Protein AF-A0A9P0MV26-F1 (afdb_monomer)

Solvent-accessible surface area (backbone atoms only — not comparable to full-atom values): 30575 Å² total; per-residue (Å²): 111,73,67,59,50,58,50,50,59,49,51,56,53,51,54,55,60,50,55,59,53,52,58,58,56,57,62,66,64,60,75,74,67,76,84,78,83,87,88,87,85,82,90,82,91,81,88,87,86,89,85,83,90,83,90,85,88,88,87,89,83,90,89,87,88,88,86,88,88,89,88,90,87,86,85,89,88,85,86,88,81,88,79,85,82,80,84,79,90,84,85,88,78,90,81,90,86,85,84,86,86,79,96,83,82,76,96,70,89,74,80,79,80,76,69,85,84,78,68,64,82,88,64,77,81,38,92,89,43,80,65,40,59,52,50,50,50,53,48,51,53,50,50,51,52,50,50,51,51,49,49,52,52,48,50,49,52,46,53,52,49,50,54,51,47,51,52,49,45,60,62,32,72,78,55,78,77,94,63,90,77,57,70,68,60,55,52,50,52,52,51,52,49,48,52,51,50,51,51,49,51,53,50,51,51,53,52,52,52,50,52,50,48,54,53,49,49,56,49,51,51,53,52,49,51,52,52,50,44,66,63,68,36,101,87,60,61,74,77,59,54,76,40,94,82,59,67,53,61,69,54,46,50,49,49,50,54,46,50,51,50,51,53,54,45,50,65,61,60,69,46,70,78,62,55,58,57,51,52,55,52,51,54,54,51,51,54,50,50,52,54,49,51,52,53,51,52,53,49,50,51,52,51,52,51,50,53,51,52,51,52,51,51,54,49,52,54,51,50,52,50,51,53,52,53,52,49,51,52,51,54,51,50,54,53,49,54,55,52,50,53,50,51,53,52,50,51,52,49,51,51,53,52,50,52,52,50,52,52,52,52,50,55,49,51,53,50,51,53,49,52,52,50,53,49,50,52,50,51,52,52,52,52,51,51,52,52,52,52,50,52,53,49,55,51,52,52,52,53,49,55,52,48,52,53,49,50,51,55,48,52,54,51,51,52,51,51,52,58,52,52,65,74,76,58,96,81,77,91,77,91,77,92,77,83,83,80,91,81,91,78,90,78,97,69,76,91,67,72,87,71,59,72,66,48,54,55,53,51,53,49,51,50,50,52,51,50,51,52,51,52,51,49,51,52,53,51,53,53,51,52,54,49,52,50,54,51,51,52,52,52,55,63,72,74,109

Foldseek 3Di:
DVVVVVVVVVVVVVVVVVVVVVVVVVVVVVVVPPPPDDDDDDDDDDDDDDDDDDDDDDDDDDDDDDDDDDDDDDDDDDDDDDDDDDDDDDDDDDDDDDDDDDDDDDDDPDPPPPDPPPDDPVLPPCPPDPVSVVVVVVVVVVVVVVVVVVVVVVVVVVVVVVVVVVVVVVVCVVPDDDDDDPVVVVVVVVVVVVVVVVVVVVVVVVVVVVVVVVVVVVVVVVVVLVVVDVQQDDPDDPVVCPPPPDQTPVRVVVVVVVVVVVVVVVVVVVPPPVVVVVVVVVVVVVVVVVVVVVVVVVVVVVVVVVVVVVVVVVVVVVVVVVVVVVVVVVVVVVVVVVVVVVVVVVVVVVVVVVVVVVVVVVVVVVVVVVVVVVVVVVVVVVVVVVVVVVVVVVVVVVVVVVVVVVVVVVVVVVVVVVVVVVVVDPDDDDDDDDDDDDDDDDDPDDPDPPVPPVVVVVVVVVVVVVVVVVVVVVVVVVVVVVVVVVVVVVVVVVVD

Secondary structure (DSSP, 8-state):
-HHHHHHHHHHHHHHHHHHHHHHHHHHHHHTTSSSS-------------------------------------------------------------------------------TT---GGGTT-TT-HHHHHHHHHHHHHHHHHHHHHHHHHHHHHHHHHHHHHHHHHHHTTS-------HHHHHHHHHHHHHHHHHHHHHHHHHHHHHHHHHHHHHHHHHHHHHHHHHH-TT--HHHHSSTT---HHHHHHHHHHHHHHHHHHHHHT-THHHHHHHHHHHHHHHHHHHHHHHHHHHHHHHHHHHHHHHHHHHHHHHHHHHHHHHHHHHHHHHHHHHHHHHHHHHHHHHHHHHHHHHHHHHHHHHHHHHHHHHHHHHHHHHHHHHHHHHHHHHHHHHHHHHHHHHHHHHHHHHHHHHHHTTT-------------------------TTTTHHHHHHHHHHHHHHHHHHHHHHHHHHHHHHHHHHHHHHHHHT-

Sequence (496 aa):
MSLLKKLSDKLDAILNEEEVKDETQQNHSETTNVRQKKQKKPKQNFVIDDWEDMDEEDDTPFLSVGKNIKMKSADPFFPNDVTAPEGPTRKSRIKSKRLKEEDNNGNKLEEVNINSNALPPVLKGLENSEGFVEAKMVELSKKIRELNAQLSCTQNKLKIAESRVVSQESIQKESIEPKEISEDKVAKLELEFKDLNDKYQVCNTKLCEARNQIQQHKHEIKLLNKALASEVGDNFSIHNVTSEGWRGRAQQICSLQQKVSELSEKLSLTSIPSIEKSVSAVQSFEKSQDKERIASLSKELEELKVQLSETKSKGDQARARVNVLSADISVLRTKYETLVSKNDEDNKLINTLTNKLAHISQKNHEKELHLVRAHDDQLAALNTELKQEKVKTDQLQKIVTERDARIKKIEEKLQACQQQECQLNPQNKNDGVVSRPQTSGLGSERPSTQQSLNNCSSYSQSIEVERLRLMELITVLNKRLDEERKTLDKVQVSLF

Mean predicted aligned error: 25.04 Å

Radius of gyration: 66.0 Å; Cα contacts (8 Å, |Δi|>4): 22; chains: 1; bounding box: 154×92×201 Å

Organism: Nezara viridula (NCBI:txid85310)

pLDDT: mean 72.49, std 24.03, range [28.59, 98.81]

Structure (mmCIF, N/CA/C/O backbone):
data_AF-A0A9P0MV26-F1
#
_entry.id   AF-A0A9P0MV26-F1
#
loop_
_atom_site.group_PDB
_atom_site.id
_atom_site.type_symbol
_atom_site.label_atom_id
_atom_site.label_alt_id
_atom_site.label_comp_id
_atom_site.label_asym_id
_atom_site.label_entity_id
_atom_site.label_seq_id
_atom_site.pdbx_PDB_ins_code
_atom_site.Cartn_x
_atom_site.Cartn_y
_atom_site.Cartn_z
_atom_site.occupancy
_atom_site.B_iso_or_equiv
_atom_site.auth_seq_id
_atom_site.auth_comp_id
_atom_site.auth_asym_id
_atom_site.auth_atom_id
_atom_site.pdbx_PDB_model_num
ATOM 1 N N . MET A 1 1 ? -63.285 -8.327 -2.259 1.00 58.41 1 MET A N 1
ATOM 2 C CA . MET A 1 1 ? -63.392 -6.850 -2.323 1.00 58.41 1 MET A CA 1
ATOM 3 C C . MET A 1 1 ? -63.498 -6.193 -0.941 1.00 58.41 1 MET A C 1
ATOM 5 O O . MET A 1 1 ? -62.626 -5.403 -0.622 1.00 58.41 1 MET A O 1
ATOM 9 N N . SER A 1 2 ? -64.471 -6.534 -0.077 1.00 67.38 2 SER A N 1
ATOM 10 C CA . SER A 1 2 ? -64.635 -5.866 1.241 1.00 67.38 2 SER A CA 1
ATOM 11 C C . SER A 1 2 ? -63.465 -6.071 2.227 1.00 67.38 2 SER A C 1
ATOM 13 O O . SER A 1 2 ? -63.077 -5.136 2.919 1.00 67.38 2 SER A O 1
ATOM 15 N N . LEU A 1 3 ? -62.847 -7.260 2.253 1.00 69.25 3 LEU A N 1
ATOM 16 C CA . LEU A 1 3 ? -61.677 -7.536 3.106 1.00 69.25 3 LEU A CA 1
ATOM 17 C C . LEU A 1 3 ? -60.400 -6.824 2.638 1.00 69.25 3 LEU A C 1
ATOM 19 O O . LEU A 1 3 ? -59.633 -6.350 3.466 1.00 69.25 3 LEU A O 1
ATOM 23 N N . LEU A 1 4 ? -60.204 -6.702 1.323 1.00 75.06 4 LEU A N 1
ATOM 24 C CA . LEU A 1 4 ? -59.054 -5.995 0.749 1.00 75.06 4 LEU A CA 1
ATOM 25 C C . LEU A 1 4 ? -59.121 -4.493 1.036 1.00 75.06 4 LEU A C 1
ATOM 27 O O . LEU A 1 4 ? -58.107 -3.900 1.380 1.00 75.06 4 LEU A O 1
ATOM 31 N N . LYS A 1 5 ? -60.322 -3.901 0.996 1.00 82.81 5 LYS A N 1
ATOM 32 C CA . LYS A 1 5 ? -60.508 -2.495 1.369 1.00 82.81 5 LYS A CA 1
ATOM 33 C C . LYS A 1 5 ? -60.225 -2.251 2.855 1.00 82.81 5 LYS A C 1
ATOM 35 O O . LYS A 1 5 ? -59.463 -1.359 3.181 1.00 82.81 5 LYS A O 1
ATOM 40 N N . LYS A 1 6 ? -60.703 -3.134 3.742 1.00 81.56 6 LYS A N 1
ATOM 41 C CA . LYS A 1 6 ? -60.397 -3.058 5.185 1.00 81.56 6 LYS A CA 1
ATOM 42 C C . LYS A 1 6 ? -58.912 -3.228 5.517 1.00 81.56 6 LYS A C 1
ATOM 44 O O . LYS A 1 6 ? -58.478 -2.730 6.549 1.00 81.56 6 LYS A O 1
ATOM 49 N N . LEU A 1 7 ? -58.158 -3.964 4.698 1.00 84.06 7 LEU A N 1
ATOM 50 C CA . LEU A 1 7 ? -56.709 -4.107 4.859 1.00 84.06 7 LEU A CA 1
ATOM 51 C C . LEU A 1 7 ? -55.954 -2.881 4.333 1.00 84.06 7 LEU A C 1
ATOM 53 O O . LEU A 1 7 ? -55.025 -2.443 5.001 1.00 84.06 7 LEU A O 1
ATOM 57 N N . SER A 1 8 ? -56.388 -2.304 3.207 1.00 86.38 8 SER A N 1
ATOM 58 C CA . SER A 1 8 ? -55.847 -1.041 2.680 1.00 86.38 8 SER A CA 1
ATOM 59 C C . SER A 1 8 ? -56.045 0.100 3.676 1.00 86.38 8 SER A C 1
ATOM 61 O O . SER A 1 8 ? -55.075 0.720 4.087 1.00 86.38 8 SER A O 1
ATOM 63 N N . ASP A 1 9 ? -57.274 0.280 4.171 1.00 84.44 9 ASP A N 1
ATOM 64 C CA . ASP A 1 9 ? -57.603 1.353 5.116 1.00 84.44 9 ASP A CA 1
ATOM 65 C C . ASP A 1 9 ? -56.831 1.200 6.449 1.00 84.44 9 ASP A C 1
ATOM 67 O O . ASP A 1 9 ? -56.541 2.182 7.127 1.00 84.44 9 ASP A O 1
ATOM 71 N N . LYS A 1 10 ? -56.465 -0.037 6.831 1.00 87.31 10 LYS A N 1
ATOM 72 C CA . LYS A 1 10 ? -55.612 -0.306 8.003 1.00 87.31 10 LYS A CA 1
ATOM 73 C C . LYS A 1 10 ? -54.136 -0.002 7.755 1.00 87.31 10 LYS A C 1
ATOM 75 O O . LYS A 1 10 ? -53.462 0.410 8.690 1.00 87.31 10 LYS A O 1
ATOM 80 N N . LEU A 1 11 ? -53.635 -0.238 6.545 1.00 82.44 11 LEU A N 1
ATOM 81 C CA . LEU A 1 11 ? -52.256 0.081 6.166 1.00 82.44 11 LEU A CA 1
ATOM 82 C C . LEU A 1 11 ? -52.048 1.596 6.076 1.00 82.44 11 LEU A C 1
ATOM 84 O O . LEU A 1 11 ? -51.064 2.095 6.612 1.00 82.44 11 LEU A O 1
ATOM 88 N N . ASP A 1 12 ? -53.014 2.319 5.509 1.00 83.06 12 ASP A N 1
ATOM 89 C CA . ASP A 1 12 ? -52.970 3.783 5.415 1.00 83.06 12 ASP A CA 1
ATOM 90 C C . ASP A 1 12 ? -53.041 4.448 6.804 1.00 83.06 12 ASP A C 1
ATOM 92 O O . ASP A 1 12 ? -52.378 5.452 7.058 1.00 83.06 12 ASP A O 1
ATOM 96 N N . ALA A 1 13 ? -53.785 3.857 7.747 1.00 82.44 13 ALA A N 1
ATOM 97 C CA . ALA A 1 13 ? -53.825 4.327 9.133 1.00 82.44 13 ALA A CA 1
ATOM 98 C C . ALA A 1 13 ? -52.496 4.112 9.884 1.00 82.44 13 ALA A C 1
ATOM 100 O O . ALA A 1 13 ? -52.119 4.952 10.696 1.00 82.44 13 ALA A O 1
ATOM 101 N N . ILE A 1 14 ? -51.781 3.014 9.609 1.00 82.56 14 ILE A N 1
ATOM 102 C CA . ILE A 1 14 ? -50.484 2.719 10.241 1.00 82.56 14 ILE A CA 1
ATOM 103 C C . ILE A 1 14 ? -49.389 3.645 9.696 1.00 82.56 14 ILE A C 1
ATOM 105 O O . ILE A 1 14 ? -48.604 4.168 10.480 1.00 82.56 14 ILE A O 1
ATOM 109 N N . LEU A 1 15 ? -49.372 3.897 8.383 1.00 74.38 15 LEU A N 1
ATOM 110 C CA . LEU A 1 15 ? -48.401 4.801 7.754 1.00 74.38 15 LEU A CA 1
ATOM 111 C C . LEU A 1 15 ? -48.529 6.243 8.272 1.00 74.38 15 LEU A C 1
ATOM 113 O O . LEU A 1 15 ? -47.522 6.873 8.579 1.00 74.38 15 LEU A O 1
ATOM 117 N N . ASN A 1 16 ? -49.756 6.733 8.468 1.00 74.25 16 ASN A N 1
ATOM 118 C CA . ASN A 1 16 ? -49.979 8.077 9.008 1.00 74.25 16 ASN A CA 1
ATOM 119 C C . ASN A 1 16 ? -49.583 8.213 10.493 1.00 74.25 16 ASN A C 1
ATOM 121 O O . ASN A 1 16 ? -49.198 9.296 10.925 1.00 74.25 16 ASN A O 1
ATOM 125 N N . GLU A 1 17 ? -49.660 7.145 11.298 1.00 72.62 17 GLU A N 1
ATOM 126 C CA . GLU A 1 17 ? -49.188 7.178 12.695 1.00 72.62 17 GLU A CA 1
ATOM 127 C C . GLU A 1 17 ? -47.655 7.138 12.816 1.00 72.62 17 GLU A C 1
ATOM 129 O O . GLU A 1 17 ? -47.113 7.543 13.849 1.00 72.62 17 GLU A O 1
ATOM 134 N N . GLU A 1 18 ? -46.955 6.650 11.790 1.00 68.06 18 GLU A N 1
ATOM 135 C CA . GLU A 1 18 ? -45.490 6.608 11.738 1.00 68.06 18 GLU A CA 1
ATOM 136 C C . GLU A 1 18 ? -44.917 7.968 11.295 1.00 68.06 18 GLU A C 1
ATOM 138 O O . GLU A 1 18 ? -43.986 8.472 11.920 1.00 68.06 18 GLU A O 1
ATOM 143 N N . GLU A 1 19 ? -45.568 8.648 10.344 1.00 62.81 19 GLU A N 1
ATOM 144 C CA . GLU A 1 19 ? -45.171 9.987 9.871 1.00 62.81 19 GLU A CA 1
ATOM 145 C C . GLU A 1 19 ? -45.312 11.073 10.966 1.00 62.81 19 GLU A C 1
ATOM 147 O O . GLU A 1 19 ? -44.456 11.947 11.110 1.00 62.81 19 GLU A O 1
ATOM 152 N N . VAL A 1 20 ? -46.322 10.962 11.842 1.00 59.56 20 VAL A N 1
ATOM 153 C CA . VAL A 1 20 ? -46.519 11.881 12.987 1.00 59.56 20 VAL A CA 1
ATOM 154 C C . VAL A 1 20 ? -45.467 11.683 14.095 1.00 59.56 20 VAL A C 1
ATOM 156 O O . VAL A 1 20 ? -45.179 12.613 14.858 1.00 59.56 20 VAL A O 1
ATOM 159 N N . LYS A 1 21 ? -44.859 10.492 14.196 1.00 55.25 21 LYS A N 1
ATOM 160 C CA . LYS A 1 21 ? -43.794 10.202 15.175 1.00 55.25 21 LYS A CA 1
ATOM 161 C C . LYS A 1 21 ? -42.426 10.717 14.725 1.00 55.25 21 LYS A C 1
ATOM 163 O O . LYS A 1 21 ? -41.644 11.142 15.576 1.00 55.25 21 LYS A O 1
ATOM 168 N N . ASP A 1 22 ? -42.168 10.766 13.421 1.00 51.84 22 ASP A N 1
ATOM 169 C CA . ASP A 1 22 ? -40.924 11.325 12.882 1.00 51.84 22 ASP A CA 1
ATOM 170 C C . ASP A 1 22 ? -40.911 12.867 12.933 1.00 51.84 22 ASP A C 1
ATOM 172 O O . ASP A 1 22 ? -39.897 13.464 13.309 1.00 51.84 22 ASP A O 1
ATOM 176 N N . GLU A 1 23 ? -42.051 13.539 12.715 1.00 53.06 23 GLU A N 1
ATOM 177 C CA . GLU A 1 23 ? -42.151 15.002 12.884 1.00 53.06 23 GLU A CA 1
ATOM 178 C C . GLU A 1 23 ? -41.984 15.464 14.346 1.00 53.06 23 GLU A C 1
ATOM 180 O O . GLU A 1 23 ? -41.487 16.566 14.610 1.00 53.06 23 GLU A O 1
ATOM 185 N N . THR A 1 24 ? -42.349 14.631 15.328 1.00 53.25 24 THR A N 1
ATOM 186 C CA . THR A 1 24 ? -42.141 14.954 16.752 1.00 53.25 24 THR A CA 1
ATOM 187 C C . THR A 1 24 ? -40.698 14.732 17.210 1.00 53.25 24 THR A C 1
ATOM 189 O O . THR A 1 24 ? -40.238 15.446 18.102 1.00 53.25 24 THR A O 1
ATOM 192 N N . GLN A 1 25 ? -39.943 13.828 16.576 1.00 48.78 25 GLN A N 1
ATOM 193 C CA . GLN A 1 25 ? -38.516 13.647 16.872 1.00 48.78 25 GLN A CA 1
ATOM 194 C C . GLN A 1 25 ? -37.628 14.708 16.205 1.00 48.78 25 GLN A C 1
ATOM 196 O O . GLN A 1 25 ? -36.658 15.156 16.820 1.00 48.78 25 GLN A O 1
ATOM 201 N N . GLN A 1 26 ? -37.985 15.197 15.014 1.00 47.75 26 GLN A N 1
ATOM 202 C CA . GLN A 1 26 ? -37.197 16.219 14.314 1.00 47.75 26 GLN A CA 1
ATOM 203 C C . GLN A 1 26 ? -37.300 17.617 14.966 1.00 47.75 26 GLN A C 1
ATOM 205 O O . GLN A 1 26 ? -36.312 18.357 15.013 1.00 47.75 26 GLN A O 1
ATOM 210 N N . ASN A 1 27 ? -38.443 17.945 15.581 1.00 46.53 27 ASN A N 1
ATOM 211 C CA . ASN A 1 27 ? -38.655 19.226 16.270 1.00 46.53 27 ASN A CA 1
ATOM 212 C C . ASN A 1 27 ? -37.921 19.357 17.623 1.00 46.53 27 ASN A C 1
ATOM 214 O O . ASN A 1 27 ? -37.679 20.475 18.078 1.00 46.53 27 ASN A O 1
ATOM 218 N N . HIS A 1 28 ? -37.502 18.259 18.265 1.00 43.84 28 HIS A N 1
ATOM 219 C CA . HIS A 1 28 ? -36.692 18.327 19.494 1.00 43.84 28 HIS A CA 1
ATOM 220 C C . HIS A 1 28 ? -35.187 18.521 19.243 1.00 43.84 28 HIS A C 1
ATOM 222 O O . HIS A 1 28 ? -34.478 19.014 20.124 1.00 43.84 28 HIS A O 1
ATOM 228 N N . SER A 1 29 ? -34.696 18.233 18.034 1.00 43.81 29 SER A N 1
ATOM 229 C CA . SER A 1 29 ? -33.293 18.448 17.646 1.00 43.81 29 SER A CA 1
ATOM 230 C C . SER A 1 29 ? -32.952 19.878 17.196 1.00 43.81 29 SER A C 1
ATOM 232 O O . SER A 1 29 ? -31.780 20.257 17.231 1.00 43.81 29 SER A O 1
ATOM 234 N N . GLU A 1 30 ? -33.931 20.707 16.817 1.00 43.34 30 GLU A N 1
ATOM 235 C CA . GLU A 1 30 ? -33.669 22.080 16.338 1.00 43.34 30 GLU A CA 1
ATOM 236 C C . GLU A 1 30 ? -33.649 23.141 17.456 1.00 43.34 30 GLU A C 1
ATOM 238 O O . GLU A 1 30 ? -32.990 24.175 17.325 1.00 43.34 30 GLU A O 1
ATOM 243 N N . THR A 1 31 ? -34.255 22.876 18.617 1.00 42.19 31 THR A N 1
ATOM 244 C CA . THR A 1 31 ? -34.284 23.821 19.753 1.00 42.19 31 THR A CA 1
ATOM 245 C C . THR A 1 31 ? -33.020 23.844 20.621 1.00 42.19 31 THR A C 1
ATOM 247 O O . THR A 1 31 ? -32.843 24.769 21.414 1.00 42.19 31 THR A O 1
ATOM 250 N N . THR A 1 32 ? -32.095 22.895 20.465 1.00 40.59 32 THR A N 1
ATOM 251 C CA . THR A 1 32 ? -30.850 22.826 21.260 1.00 40.59 32 THR A CA 1
ATOM 252 C C . THR A 1 32 ? -29.640 23.482 20.582 1.00 40.59 32 THR A C 1
ATOM 254 O O . THR A 1 32 ? -28.643 23.754 21.249 1.00 40.59 32 THR A O 1
ATOM 257 N N . ASN A 1 33 ? -29.726 23.842 19.294 1.00 37.78 33 ASN A N 1
ATOM 258 C CA . ASN A 1 33 ? -28.576 24.324 18.511 1.00 37.78 33 ASN A CA 1
ATOM 259 C C . ASN A 1 33 ? -28.510 25.853 18.289 1.00 37.78 33 ASN A C 1
ATOM 261 O O . ASN A 1 33 ? -27.537 26.362 17.735 1.00 37.78 33 ASN A O 1
ATOM 265 N N . VAL A 1 34 ? -29.499 26.627 18.756 1.00 39.53 34 VAL A N 1
ATOM 266 C CA . VAL A 1 34 ? -29.562 28.091 18.525 1.00 39.53 34 VAL A CA 1
ATOM 267 C C . VAL A 1 34 ? -28.987 28.923 19.688 1.00 39.53 34 VAL A C 1
ATOM 269 O O . VAL A 1 34 ? -28.812 30.135 19.567 1.00 39.53 34 VAL A O 1
ATOM 272 N N . ARG A 1 35 ? -28.578 28.304 20.806 1.00 38.38 35 ARG A N 1
ATOM 273 C CA . ARG A 1 35 ? -28.062 29.038 21.984 1.00 38.38 35 ARG A CA 1
ATOM 274 C C . ARG A 1 35 ? -26.535 29.208 22.039 1.00 38.38 35 ARG A C 1
ATOM 276 O O . ARG A 1 35 ? -26.029 29.824 22.971 1.00 38.38 35 ARG A O 1
ATOM 283 N N . GLN A 1 36 ? -25.790 28.745 21.033 1.00 35.91 36 GLN A N 1
ATOM 284 C CA . GLN A 1 36 ? -24.326 28.868 20.985 1.00 35.91 36 GLN A CA 1
ATOM 285 C C . GLN A 1 36 ? -23.826 29.425 19.646 1.00 35.91 36 GLN A C 1
ATOM 287 O O . GLN A 1 36 ? -23.298 28.686 18.823 1.00 35.91 36 GLN A O 1
ATOM 292 N N . LYS A 1 37 ? -23.976 30.740 19.420 1.00 37.31 37 LYS A N 1
ATOM 293 C CA . LYS A 1 37 ? -23.079 31.574 18.582 1.00 37.31 37 LYS A CA 1
ATOM 294 C C . LYS A 1 37 ? -23.624 32.999 18.464 1.00 37.31 37 LYS A C 1
ATOM 296 O O . LYS A 1 37 ? -24.311 33.335 17.506 1.00 37.31 37 LYS A O 1
ATOM 301 N N . LYS A 1 38 ? -23.255 33.871 19.405 1.00 35.53 38 LYS A N 1
ATOM 302 C CA . LYS A 1 38 ? -23.073 35.312 19.157 1.00 35.53 38 LYS A CA 1
ATOM 303 C C . LYS A 1 38 ? -22.433 35.966 20.379 1.00 35.53 38 LYS A C 1
ATOM 305 O O . LYS A 1 38 ? -23.069 36.052 21.415 1.00 35.53 38 LYS A O 1
ATOM 310 N N . GLN A 1 39 ? -21.194 36.424 20.194 1.00 34.09 39 GLN A N 1
ATOM 311 C CA . GLN A 1 39 ? -20.584 37.669 20.695 1.00 34.09 39 GLN A CA 1
ATOM 312 C C . GLN A 1 39 ? -19.094 37.457 21.012 1.00 34.09 39 GLN A C 1
ATOM 314 O O . GLN A 1 39 ? -18.706 36.813 21.978 1.00 34.09 39 GLN A O 1
ATOM 319 N N . LYS A 1 40 ? -18.244 38.024 20.149 1.00 32.03 40 LYS A N 1
ATOM 320 C CA . LYS A 1 40 ? -16.818 38.273 20.383 1.00 32.03 40 LYS A CA 1
ATOM 321 C C . LYS A 1 40 ? -16.597 39.777 20.241 1.00 32.03 40 LYS A C 1
ATOM 323 O O . LYS A 1 40 ? -16.756 40.269 19.124 1.00 32.03 40 LYS A O 1
ATOM 328 N N . LYS A 1 41 ? -16.213 40.453 21.335 1.00 32.91 41 LYS A N 1
ATOM 329 C CA . LYS A 1 41 ? -15.280 41.609 21.461 1.00 32.91 41 LYS A CA 1
ATOM 330 C C . LYS A 1 41 ? -15.386 42.227 22.886 1.00 32.91 41 LYS A C 1
ATOM 332 O O . LYS A 1 41 ? -16.388 41.977 23.538 1.00 32.91 41 LYS A O 1
ATOM 337 N N . PRO A 1 42 ? -14.362 42.934 23.415 1.00 40.50 42 PRO A N 1
ATOM 338 C CA . PRO A 1 42 ? -13.212 42.294 24.063 1.00 40.50 42 PRO A CA 1
ATOM 339 C C . PRO A 1 42 ? -12.860 42.855 25.469 1.00 40.50 42 PRO A C 1
ATOM 341 O O . PRO A 1 42 ? -13.182 43.988 25.789 1.00 40.50 42 PRO A O 1
ATOM 344 N N . LYS A 1 43 ? -12.056 42.073 26.212 1.00 33.19 43 LYS A N 1
ATOM 345 C CA . LYS A 1 43 ? -11.111 42.447 27.294 1.00 33.19 43 LYS A CA 1
ATOM 346 C C . LYS A 1 43 ? -11.637 43.212 28.526 1.00 33.19 43 LYS A C 1
ATOM 348 O O . LYS A 1 43 ? -11.785 44.424 28.471 1.00 33.19 43 LYS A O 1
ATOM 353 N N . GLN A 1 44 ? -11.590 42.545 29.683 1.00 31.81 44 GLN A N 1
ATOM 354 C CA . GLN A 1 44 ? -10.867 43.043 30.865 1.00 31.81 44 GLN A CA 1
ATOM 355 C C . GLN A 1 44 ? -10.615 41.908 31.872 1.00 31.81 44 GLN A C 1
ATOM 357 O O . GLN A 1 44 ? -11.473 41.059 32.085 1.00 31.81 44 GLN A O 1
ATOM 362 N N . ASN A 1 45 ? -9.404 41.887 32.435 1.00 31.97 45 ASN A N 1
ATOM 363 C CA . ASN A 1 45 ? -8.983 41.004 33.521 1.00 31.97 45 ASN A CA 1
ATOM 364 C C . ASN A 1 45 ? -9.703 41.380 34.823 1.00 31.97 45 ASN A C 1
ATOM 366 O O . ASN A 1 45 ? -9.670 42.555 35.186 1.00 31.97 45 ASN A O 1
ATOM 370 N N . PHE A 1 46 ? -10.203 40.394 35.569 1.00 28.59 46 PHE A N 1
ATOM 371 C CA . PHE A 1 46 ? -10.186 40.424 37.033 1.00 28.59 46 PHE A CA 1
ATOM 372 C C . PHE A 1 46 ? -10.265 39.002 37.609 1.00 28.59 46 PHE A C 1
ATOM 374 O O . PHE A 1 46 ? -10.781 38.089 36.971 1.00 28.59 46 PHE A O 1
ATOM 381 N N . VAL A 1 47 ? -9.652 38.854 38.777 1.00 31.98 47 VAL A N 1
ATOM 382 C CA . VAL A 1 47 ? -9.385 37.639 39.562 1.00 31.98 47 VAL A CA 1
ATOM 383 C C . VAL A 1 47 ? -10.572 37.357 40.508 1.00 31.98 47 VAL A C 1
ATOM 385 O O . VAL A 1 47 ? -11.321 38.294 40.783 1.00 31.98 47 VAL A O 1
ATOM 388 N N . ILE A 1 48 ? -10.633 36.132 41.064 1.00 29.23 48 ILE A N 1
ATOM 389 C CA . ILE A 1 48 ? -11.128 35.728 42.414 1.00 29.23 48 ILE A CA 1
ATOM 390 C C . ILE A 1 48 ? -12.269 34.678 42.413 1.00 29.23 48 ILE A C 1
ATOM 392 O O . ILE A 1 48 ? -13.396 34.973 42.030 1.00 29.23 48 ILE A O 1
ATOM 396 N N . ASP A 1 49 ? -11.872 33.466 42.830 1.00 33.22 49 ASP A N 1
ATOM 397 C CA . ASP A 1 49 ? -12.384 32.520 43.849 1.00 33.22 49 ASP A CA 1
ATOM 398 C C . ASP A 1 49 ? -13.860 32.061 43.973 1.00 33.22 49 ASP A C 1
ATOM 400 O O . ASP A 1 49 ? -14.784 32.854 44.130 1.00 33.22 49 ASP A O 1
ATOM 404 N N . ASP A 1 50 ? -13.952 30.721 44.079 1.00 34.25 50 ASP A N 1
ATOM 405 C CA . ASP A 1 50 ? -14.712 29.872 45.022 1.00 34.25 50 ASP A CA 1
ATOM 406 C C . ASP A 1 50 ? -16.243 29.661 44.951 1.00 34.25 50 ASP A C 1
ATOM 408 O O . ASP A 1 50 ? -17.007 30.487 44.456 1.00 34.25 50 ASP A O 1
ATOM 412 N N . TRP A 1 51 ? -16.620 28.523 45.574 1.00 34.44 51 TRP A N 1
ATOM 413 C CA . TRP A 1 51 ? -17.930 27.967 45.989 1.00 34.44 51 TRP A CA 1
ATOM 414 C C . TRP A 1 51 ? -18.575 26.975 44.997 1.00 34.44 51 TRP A C 1
ATOM 416 O O . TRP A 1 51 ? -18.955 27.345 43.889 1.00 34.44 51 TRP A O 1
ATOM 426 N N . GLU A 1 52 ? -18.482 25.656 45.225 1.00 36.16 52 GLU A N 1
ATOM 427 C CA . GLU A 1 52 ? -19.132 24.770 46.232 1.00 36.16 52 GLU A CA 1
ATOM 428 C C . GLU A 1 52 ? -20.515 24.240 45.792 1.00 36.16 52 GLU A C 1
ATOM 430 O O . GLU A 1 52 ? -21.404 25.015 45.455 1.00 36.16 52 GLU A O 1
ATOM 435 N N . ASP A 1 53 ? -20.596 22.899 45.785 1.00 41.47 53 ASP A N 1
ATOM 436 C CA . ASP A 1 53 ? -21.690 21.948 46.059 1.00 41.47 53 ASP A CA 1
ATOM 437 C C . ASP A 1 53 ? -23.153 22.265 45.715 1.00 41.47 53 ASP A C 1
ATOM 439 O O . ASP A 1 53 ? -23.685 23.303 46.082 1.00 41.47 53 ASP A O 1
ATOM 443 N N . MET A 1 54 ? -23.838 21.266 45.134 1.00 37.06 54 MET A N 1
ATOM 444 C CA . MET A 1 54 ? -25.163 20.789 45.574 1.00 37.06 54 MET A CA 1
ATOM 445 C C . MET A 1 54 ? -25.479 19.435 44.904 1.00 37.06 54 MET A C 1
ATOM 447 O O . MET A 1 54 ? -25.587 19.347 43.678 1.00 37.06 54 MET A O 1
ATOM 451 N N . ASP A 1 55 ? -25.630 18.403 45.734 1.00 42.72 55 ASP A N 1
ATOM 452 C CA . ASP A 1 55 ? -26.312 17.138 45.443 1.00 42.72 55 ASP A CA 1
ATOM 453 C C . ASP A 1 55 ? -27.836 17.351 45.382 1.00 42.72 55 ASP A C 1
ATOM 455 O O . ASP A 1 55 ? -28.364 18.171 46.130 1.00 42.72 55 ASP A O 1
ATOM 459 N N . GLU A 1 56 ? -28.557 16.565 44.574 1.00 44.97 56 GLU A N 1
ATOM 460 C CA . GLU A 1 56 ? -30.002 16.342 44.755 1.00 44.97 56 GLU A CA 1
ATOM 461 C C . GLU A 1 56 ? -30.423 14.988 44.140 1.00 44.97 56 GLU A C 1
ATOM 463 O O . GLU A 1 56 ? -30.314 14.761 42.932 1.00 44.97 56 GLU A O 1
ATOM 468 N N . GLU A 1 57 ? -30.861 14.073 45.012 1.00 44.06 57 GLU A N 1
ATOM 469 C CA . GLU A 1 57 ? -31.618 12.851 44.707 1.00 44.06 57 GLU A CA 1
ATOM 470 C C . GLU A 1 57 ? -33.111 13.187 44.571 1.00 44.06 57 GLU A C 1
ATOM 472 O O . GLU A 1 57 ? -33.604 14.053 45.288 1.00 44.06 57 GLU A O 1
ATOM 477 N N . ASP A 1 58 ? -33.849 12.441 43.741 1.00 35.56 58 ASP A N 1
ATOM 478 C CA . ASP A 1 58 ? -35.309 12.343 43.859 1.00 35.56 58 ASP A CA 1
ATOM 479 C C . ASP A 1 58 ? -35.821 10.985 43.336 1.00 35.56 58 ASP A C 1
ATOM 481 O O . ASP A 1 58 ? -35.591 10.598 42.187 1.00 35.56 58 ASP A O 1
ATOM 485 N N . ASP A 1 59 ? -36.557 10.287 44.202 1.00 37.38 59 ASP A N 1
ATOM 486 C CA . ASP A 1 59 ? -37.326 9.059 43.968 1.00 37.38 59 ASP A CA 1
ATOM 487 C C . ASP A 1 59 ? -38.827 9.398 44.044 1.00 37.38 59 ASP A C 1
ATOM 489 O O . ASP A 1 59 ? -39.239 10.073 44.982 1.00 37.38 59 ASP A O 1
ATOM 493 N N . THR A 1 60 ? -39.686 8.877 43.151 1.00 35.62 60 THR A N 1
ATOM 494 C CA . THR A 1 60 ? -41.115 8.577 43.456 1.00 35.62 60 THR A CA 1
ATOM 495 C C . THR A 1 60 ? -41.818 7.690 42.391 1.00 35.62 60 THR A C 1
ATOM 497 O O . THR A 1 60 ? -41.344 7.599 41.259 1.00 35.62 60 THR A O 1
ATOM 500 N N . PRO A 1 61 ? -42.953 7.007 42.724 1.00 52.19 61 PRO A N 1
ATOM 501 C CA . PRO A 1 61 ? -43.398 5.763 42.066 1.00 52.19 61 PRO A CA 1
ATOM 502 C C . PRO A 1 61 ? -44.850 5.724 41.488 1.00 52.19 61 PRO A C 1
ATOM 504 O O . PRO A 1 61 ? -45.669 6.597 41.747 1.00 52.19 61 PRO A O 1
ATOM 507 N N . PHE A 1 62 ? -45.164 4.595 40.814 1.00 29.20 62 PHE A N 1
ATOM 508 C CA . PHE A 1 62 ? -46.447 3.834 40.721 1.00 29.20 62 PHE A CA 1
ATOM 509 C C . PHE A 1 62 ? -47.715 4.408 40.025 1.00 29.20 62 PHE A C 1
ATOM 511 O O . PHE A 1 62 ? -48.219 5.454 40.409 1.00 29.20 62 PHE A O 1
ATOM 518 N N . LEU A 1 63 ? -48.337 3.615 39.114 1.00 33.50 63 LEU A N 1
ATOM 519 C CA . LEU A 1 63 ? -49.789 3.275 39.089 1.00 33.50 63 LEU A CA 1
ATOM 520 C C . LEU A 1 63 ? -50.203 2.304 37.952 1.00 33.50 63 LEU A C 1
ATOM 522 O O . LEU A 1 63 ? -49.769 2.416 36.809 1.00 33.50 63 LEU A O 1
ATOM 526 N N . SER A 1 64 ? -51.121 1.384 38.280 1.00 36.59 64 SER A N 1
ATOM 527 C CA . SER A 1 64 ? -51.803 0.413 37.402 1.00 36.59 64 SER A CA 1
ATOM 528 C C . SER A 1 64 ? -53.286 0.759 37.203 1.00 36.59 64 SER A C 1
ATOM 530 O O . SER A 1 64 ? -53.910 1.174 38.177 1.00 36.59 64 SER A O 1
ATOM 532 N N . VAL A 1 65 ? -53.901 0.446 36.049 1.00 34.16 65 VAL A N 1
ATOM 533 C CA . VAL A 1 65 ? -55.373 0.300 35.900 1.00 34.16 65 VAL A CA 1
ATOM 534 C C . VAL A 1 65 ? -55.718 -0.704 34.784 1.00 34.16 65 VAL A C 1
ATOM 536 O O . VAL A 1 65 ? -55.184 -0.613 33.684 1.00 34.16 65 VAL A O 1
ATOM 539 N N . GLY A 1 66 ? -56.671 -1.612 35.039 1.00 32.78 66 GLY A N 1
ATOM 540 C CA . GLY A 1 66 ? -57.353 -2.449 34.036 1.00 32.78 66 GLY A CA 1
ATOM 541 C C . GLY A 1 66 ? -58.874 -2.214 34.006 1.00 32.78 66 GLY A C 1
ATOM 542 O O . GLY A 1 66 ? -59.432 -1.706 34.979 1.00 32.78 66 GLY A O 1
ATOM 543 N N . LYS A 1 67 ? -59.560 -2.595 32.910 1.00 41.25 67 LYS A N 1
ATOM 544 C CA . LYS A 1 67 ? -61.040 -2.640 32.788 1.00 41.25 67 LYS A CA 1
ATOM 545 C C . LYS A 1 67 ? -61.542 -3.781 31.870 1.00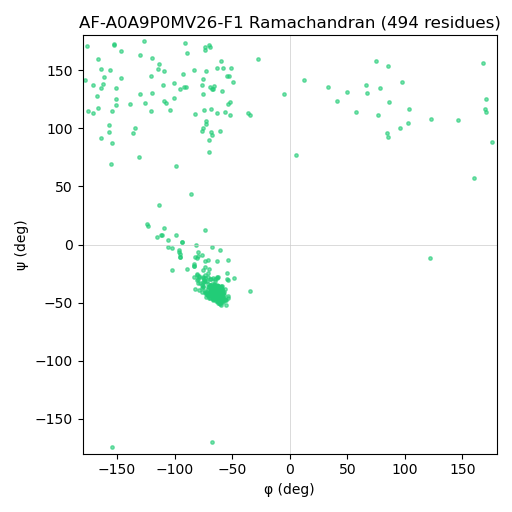 41.25 67 LYS A C 1
ATOM 547 O O . LYS A 1 67 ? -60.930 -4.093 30.857 1.00 41.25 67 LYS A O 1
ATOM 552 N N . ASN A 1 68 ? -62.684 -4.350 32.280 1.00 34.16 68 ASN A N 1
ATOM 553 C CA . ASN A 1 68 ? -63.487 -5.487 31.770 1.00 34.16 68 ASN A CA 1
ATOM 554 C C . ASN A 1 68 ? -64.295 -5.224 30.471 1.00 34.16 68 ASN A C 1
ATOM 556 O O . ASN A 1 68 ? -64.507 -4.060 30.156 1.00 34.16 68 ASN A O 1
ATOM 560 N N . ILE A 1 69 ? -64.886 -6.274 29.841 1.00 32.91 69 ILE A N 1
ATOM 561 C CA . ILE A 1 69 ? -66.338 -6.383 29.482 1.00 32.91 69 ILE A CA 1
ATOM 562 C C . ILE A 1 69 ? -66.789 -7.789 28.956 1.00 32.91 69 ILE A C 1
ATOM 564 O O . ILE A 1 69 ? -66.140 -8.432 28.142 1.00 32.91 69 ILE A O 1
ATOM 568 N N . LYS A 1 70 ? -67.973 -8.163 29.477 1.00 33.22 70 LYS A N 1
ATOM 569 C CA . LYS A 1 70 ? -69.016 -9.222 29.339 1.00 33.22 70 LYS A CA 1
ATOM 570 C C . LYS A 1 70 ? -69.334 -10.037 28.050 1.00 33.22 70 LYS A C 1
ATOM 572 O O . LYS A 1 70 ? -69.176 -9.609 26.918 1.00 33.22 70 LYS A O 1
ATOM 577 N N . MET A 1 71 ? -69.977 -11.180 28.358 1.00 33.72 71 MET A N 1
ATOM 578 C CA . MET A 1 71 ? -70.509 -12.337 27.596 1.00 33.72 71 MET A CA 1
ATOM 579 C C . MET A 1 71 ? -71.759 -12.140 26.700 1.00 33.72 71 MET A C 1
ATOM 581 O O . MET A 1 71 ? -72.510 -11.189 26.910 1.00 33.72 71 MET A O 1
ATOM 585 N N . LYS A 1 72 ? -72.103 -13.173 25.890 1.00 31.20 72 LYS A N 1
ATOM 586 C CA . LYS A 1 72 ? -73.448 -13.822 25.834 1.00 31.20 72 LYS A CA 1
ATOM 587 C C . LYS A 1 72 ? -73.447 -15.203 25.129 1.00 31.20 72 LYS A C 1
ATOM 589 O O . LYS A 1 72 ? -72.617 -15.467 24.272 1.00 31.20 72 LYS A O 1
ATOM 594 N N . SER A 1 73 ? -74.379 -16.066 25.541 1.00 40.12 73 SER A N 1
ATOM 595 C CA . SER A 1 73 ? -74.524 -17.517 25.295 1.00 40.12 73 SER A CA 1
ATOM 596 C C . SER A 1 73 ? -75.756 -17.890 24.451 1.00 40.12 73 SER A C 1
ATOM 598 O O . SER A 1 73 ? -76.761 -17.196 24.593 1.00 40.12 73 SER A O 1
ATOM 600 N N . ALA A 1 74 ? -75.746 -19.040 23.753 1.00 31.97 74 ALA A N 1
ATOM 601 C CA . ALA A 1 74 ? -76.928 -19.902 23.524 1.00 31.97 74 ALA A CA 1
ATOM 602 C C . ALA A 1 74 ? -76.557 -21.305 22.964 1.00 31.97 74 ALA A C 1
ATOM 604 O O . ALA A 1 74 ? -75.856 -21.402 21.963 1.00 31.97 74 ALA A O 1
ATOM 605 N N . ASP A 1 75 ? -77.066 -22.349 23.631 1.00 40.94 75 ASP A N 1
ATOM 606 C CA . ASP A 1 75 ? -77.300 -23.753 23.198 1.00 40.94 75 ASP A CA 1
ATOM 607 C C . ASP A 1 75 ? -78.754 -23.848 22.625 1.00 40.94 75 ASP A C 1
ATOM 609 O O . ASP A 1 75 ? -79.468 -22.856 22.831 1.00 40.94 75 ASP A O 1
ATOM 613 N N . PRO A 1 76 ? -79.293 -24.950 22.010 1.00 58.75 76 PRO A N 1
ATOM 614 C CA . PRO A 1 76 ? -79.013 -26.371 22.322 1.00 58.75 76 PRO A CA 1
ATOM 615 C C . PRO A 1 76 ? -79.219 -27.450 21.203 1.00 58.75 76 PRO A C 1
ATOM 617 O O . PRO A 1 76 ? -79.629 -27.157 20.086 1.00 58.75 76 PRO A O 1
ATOM 620 N N . PHE A 1 77 ? -79.050 -28.723 21.615 1.00 33.91 77 PHE A N 1
ATOM 621 C CA . PHE A 1 77 ? -79.650 -29.991 21.120 1.00 33.91 77 PHE A CA 1
ATOM 622 C C . PHE A 1 77 ? -78.819 -30.965 20.230 1.00 33.91 77 PHE A C 1
ATOM 624 O O . PHE A 1 77 ? -78.420 -30.664 19.114 1.00 33.91 77 PHE A O 1
ATOM 631 N N . PHE A 1 78 ? -78.618 -32.164 20.804 1.00 35.34 78 PHE A N 1
ATOM 632 C CA . PHE A 1 78 ? -77.948 -33.426 20.395 1.00 35.34 78 PHE A CA 1
ATOM 633 C C . PHE A 1 78 ? -78.757 -34.230 19.328 1.00 35.34 78 PHE A C 1
ATOM 635 O O . PHE A 1 78 ? -79.935 -33.894 19.186 1.00 35.34 78 PHE A O 1
ATOM 642 N N . PRO A 1 79 ? -78.247 -35.289 18.619 1.00 45.44 79 PRO A N 1
ATOM 643 C CA . PRO A 1 79 ? -77.652 -36.499 19.232 1.00 45.44 79 PRO A CA 1
ATOM 644 C C . PRO A 1 79 ? -76.574 -37.314 18.465 1.00 45.44 79 PRO A C 1
ATOM 646 O O . PRO A 1 79 ? -76.250 -37.077 17.306 1.00 45.44 79 PRO A O 1
ATOM 649 N N . ASN A 1 80 ? -76.034 -38.275 19.225 1.00 35.06 80 ASN A N 1
ATOM 650 C CA . ASN A 1 80 ? -75.019 -39.306 18.969 1.00 35.06 80 ASN A CA 1
ATOM 651 C C . ASN A 1 80 ? -75.221 -40.185 17.718 1.00 35.06 80 ASN A C 1
ATOM 653 O O . ASN A 1 80 ? -76.354 -40.473 17.354 1.00 35.06 80 ASN A O 1
ATOM 657 N N . ASP A 1 81 ? -74.117 -40.683 17.147 1.00 32.06 81 ASP A N 1
ATOM 658 C CA . ASP A 1 81 ? -73.713 -42.113 17.111 1.00 32.06 81 ASP A CA 1
ATOM 659 C C . ASP A 1 81 ? -72.529 -42.271 16.130 1.00 32.06 81 ASP A C 1
ATOM 661 O O . ASP A 1 81 ? -72.545 -41.733 15.029 1.00 32.06 81 ASP A O 1
ATOM 665 N N . VAL A 1 82 ? -71.346 -42.683 16.599 1.00 35.88 82 VAL A N 1
ATOM 666 C CA . VAL A 1 82 ? -70.817 -44.066 16.633 1.00 35.88 82 VAL A CA 1
ATOM 667 C C . VAL A 1 82 ? -70.546 -44.649 15.235 1.00 35.88 82 VAL A C 1
ATOM 669 O O . VAL A 1 82 ? -71.362 -44.579 14.323 1.00 35.88 82 VAL A O 1
ATOM 672 N N . THR A 1 83 ? -69.392 -45.322 15.141 1.00 34.19 83 THR A N 1
ATOM 673 C CA . THR A 1 83 ? -68.898 -46.220 14.074 1.00 34.19 83 THR A CA 1
ATOM 674 C C . THR A 1 83 ? -68.189 -45.581 12.869 1.00 34.19 83 THR A C 1
ATOM 676 O O . THR A 1 83 ? -68.773 -45.290 11.832 1.00 34.19 83 THR A O 1
ATOM 679 N N . ALA A 1 84 ? -66.858 -45.489 12.981 1.00 36.56 84 ALA A N 1
ATOM 680 C CA . ALA A 1 84 ? -65.967 -45.833 11.869 1.00 36.56 84 ALA A CA 1
ATOM 681 C C . ALA A 1 84 ? -66.149 -47.337 11.552 1.00 36.56 84 ALA A C 1
ATOM 683 O O . ALA A 1 84 ? -66.469 -48.087 12.480 1.00 36.56 84 ALA A O 1
ATOM 684 N N . PRO A 1 85 ? -65.929 -47.810 10.311 1.00 49.69 85 PRO A N 1
ATOM 685 C CA . PRO A 1 85 ? -64.543 -48.115 9.950 1.00 49.69 85 PRO A CA 1
ATOM 686 C C . PRO A 1 85 ? -64.188 -48.013 8.448 1.00 49.69 85 PRO A C 1
ATOM 688 O O . PRO A 1 85 ? -65.038 -47.901 7.573 1.00 49.69 85 PRO A O 1
ATOM 691 N N . GLU A 1 86 ? -62.877 -48.131 8.218 1.00 30.05 86 GLU A N 1
ATOM 692 C CA . GLU A 1 86 ? -62.227 -48.742 7.048 1.00 30.05 86 GLU A CA 1
ATOM 693 C C . GLU A 1 86 ? -62.162 -47.977 5.708 1.00 30.05 86 GLU A C 1
ATOM 695 O O . GLU A 1 86 ? -63.123 -47.813 4.963 1.00 30.05 86 GLU A O 1
ATOM 700 N N . GLY A 1 87 ? -60.925 -47.590 5.356 1.00 32.44 87 GLY A N 1
ATOM 701 C CA . GLY A 1 87 ? -60.488 -47.450 3.959 1.00 32.44 87 GLY A CA 1
ATOM 702 C C . GLY A 1 87 ? -60.428 -48.821 3.247 1.00 32.44 87 GLY A C 1
ATOM 703 O O . GLY A 1 87 ? -60.841 -49.806 3.851 1.00 32.44 87 GLY A O 1
ATOM 704 N N . PRO A 1 88 ? -59.865 -48.966 2.023 1.00 44.81 88 PRO A N 1
ATOM 705 C CA . PRO A 1 88 ? -58.670 -48.249 1.578 1.00 44.81 88 PRO A CA 1
ATOM 706 C C . PRO A 1 88 ? -58.603 -47.873 0.071 1.00 44.81 88 PRO A C 1
ATOM 708 O O . PRO A 1 88 ? -59.346 -48.342 -0.782 1.00 44.81 88 PRO A O 1
ATOM 711 N N . THR A 1 89 ? -57.646 -46.984 -0.212 1.00 41.97 89 THR A N 1
ATOM 712 C CA . THR A 1 89 ? -56.765 -46.898 -1.396 1.00 41.97 89 THR A CA 1
ATOM 713 C C . THR A 1 89 ? -57.304 -47.166 -2.816 1.00 41.97 89 THR A C 1
ATOM 715 O O . THR A 1 89 ? -57.601 -48.287 -3.218 1.00 41.97 89 THR A O 1
ATOM 718 N N . ARG A 1 90 ? -57.128 -46.167 -3.698 1.00 33.97 90 ARG A N 1
ATOM 719 C CA . ARG A 1 90 ? -56.624 -46.414 -5.062 1.00 33.97 90 ARG A CA 1
ATOM 720 C C . ARG A 1 90 ? -55.851 -45.216 -5.619 1.00 33.97 90 ARG A C 1
ATOM 722 O O . ARG A 1 90 ? -56.362 -44.110 -5.735 1.00 33.97 90 ARG A O 1
ATOM 729 N N . LYS A 1 91 ? -54.583 -45.493 -5.933 1.00 33.69 91 LYS A N 1
ATOM 730 C CA . LYS A 1 91 ? -53.601 -44.626 -6.592 1.00 33.69 91 LYS A CA 1
ATOM 731 C C . LYS A 1 91 ? -53.954 -44.387 -8.069 1.00 33.69 91 LYS A C 1
ATOM 733 O O . LYS A 1 91 ? -54.677 -45.174 -8.678 1.00 33.69 91 LYS A O 1
ATOM 738 N N . SER A 1 92 ? -53.211 -43.432 -8.642 1.00 31.64 92 SER A N 1
ATOM 739 C CA . SER A 1 92 ? -52.880 -43.240 -10.069 1.00 31.64 92 SER A CA 1
ATOM 740 C C . SER A 1 92 ? -53.778 -42.220 -10.790 1.00 31.64 92 SER A C 1
ATOM 742 O O . SER A 1 92 ? -54.974 -42.182 -10.553 1.00 31.64 92 SER A O 1
ATOM 744 N N . ARG A 1 93 ? -53.297 -41.346 -11.681 1.00 30.56 93 ARG A N 1
ATOM 745 C CA . ARG A 1 93 ? -52.009 -41.194 -12.386 1.00 30.56 93 ARG A CA 1
ATOM 746 C C . ARG A 1 93 ? -52.105 -39.884 -13.212 1.00 30.56 93 ARG A C 1
ATOM 748 O O . ARG A 1 93 ? -53.223 -39.447 -13.458 1.00 30.56 93 ARG A O 1
ATOM 755 N N . ILE A 1 94 ? -50.976 -39.428 -13.792 1.00 30.08 94 ILE A N 1
ATOM 756 C CA . ILE A 1 94 ? -50.871 -38.631 -15.055 1.00 30.08 94 ILE A CA 1
ATOM 757 C C . ILE A 1 94 ? -51.201 -37.117 -14.909 1.00 30.08 94 ILE A C 1
ATOM 759 O O . ILE A 1 94 ? -52.210 -36.772 -14.326 1.00 30.08 94 ILE A O 1
ATOM 763 N N . LYS A 1 95 ? -50.463 -36.121 -15.437 1.00 31.31 95 LYS A N 1
ATOM 764 C CA . LYS A 1 95 ? -49.242 -36.006 -16.270 1.00 31.31 95 LYS A CA 1
ATOM 765 C C . LYS A 1 95 ? -48.677 -34.578 -16.117 1.00 31.31 95 LYS A C 1
ATOM 767 O O . LYS A 1 95 ? -49.444 -33.619 -16.124 1.00 31.31 95 LYS A O 1
ATOM 772 N N . SER A 1 96 ? -47.352 -34.440 -16.118 1.00 31.44 96 SER A N 1
ATOM 773 C CA . SER A 1 96 ? -46.644 -33.158 -16.263 1.00 31.44 96 SER A CA 1
ATOM 774 C C . SER A 1 96 ? -46.663 -32.650 -17.714 1.00 31.44 96 SER A C 1
ATOM 776 O O . SER A 1 96 ? -46.476 -33.438 -18.644 1.00 31.44 96 SER A O 1
ATOM 778 N N . LYS A 1 97 ? -46.799 -31.330 -17.911 1.00 34.22 97 LYS A N 1
ATOM 779 C CA . LYS A 1 97 ? -46.351 -30.617 -19.122 1.00 34.22 97 LYS A CA 1
ATOM 780 C C . LYS A 1 97 ? -45.133 -29.765 -18.760 1.00 34.22 97 LYS A C 1
ATOM 782 O O . LYS A 1 97 ? -45.189 -28.956 -17.844 1.00 34.22 97 LYS A O 1
ATOM 787 N N . ARG A 1 98 ? -44.040 -30.007 -19.481 1.00 31.58 98 ARG A N 1
ATOM 788 C CA . ARG A 1 98 ? -42.743 -29.329 -19.415 1.00 31.58 98 ARG A CA 1
ATOM 789 C C . ARG A 1 98 ? -42.703 -28.344 -20.584 1.00 31.58 98 ARG A C 1
ATOM 791 O O . ARG A 1 98 ? -42.917 -28.780 -21.713 1.00 31.58 98 ARG A O 1
ATOM 798 N N . LEU A 1 99 ? -42.442 -27.067 -20.328 1.00 31.33 99 LEU A N 1
ATOM 799 C CA . LEU A 1 99 ? -42.038 -26.114 -21.359 1.00 31.33 99 LEU A CA 1
ATOM 800 C C . LEU A 1 99 ? -40.551 -25.825 -21.156 1.00 31.33 99 LEU A C 1
ATOM 802 O O . LEU A 1 99 ? -40.120 -25.479 -20.059 1.00 31.33 99 LEU A O 1
ATOM 806 N N . LYS A 1 100 ? -39.788 -26.100 -22.212 1.00 33.16 100 LYS A N 1
ATOM 807 C CA . LYS A 1 100 ? -38.441 -25.594 -22.450 1.00 33.16 100 LYS A CA 1
ATOM 808 C C . LYS A 1 100 ? -38.624 -24.296 -23.231 1.00 33.16 100 LYS A C 1
ATOM 810 O O . LYS A 1 100 ? -39.394 -24.314 -24.188 1.00 33.16 100 LYS A O 1
ATOM 815 N N . GLU A 1 101 ? -37.910 -23.243 -22.872 1.00 32.03 101 GLU A N 1
ATOM 816 C CA . GLU A 1 101 ? -37.636 -22.149 -23.801 1.00 32.03 101 GLU A CA 1
ATOM 817 C C . GLU A 1 101 ? -36.125 -22.035 -23.968 1.00 32.03 101 GLU A C 1
ATOM 819 O O . GLU A 1 101 ? -35.361 -22.136 -23.008 1.00 32.03 101 GLU A O 1
ATOM 824 N N . GLU A 1 102 ? -35.746 -21.988 -25.238 1.00 33.25 102 GLU A N 1
ATOM 825 C CA . GLU A 1 102 ? -34.399 -21.991 -25.778 1.00 33.25 102 GLU A CA 1
ATOM 826 C C . GLU A 1 102 ? -33.916 -20.551 -25.968 1.00 33.25 102 GLU A C 1
ATOM 828 O O . GLU A 1 102 ? -34.683 -19.665 -26.347 1.00 33.25 102 GLU A O 1
ATOM 833 N N . ASP A 1 103 ? -32.615 -20.358 -25.771 1.00 34.38 103 ASP A N 1
ATOM 834 C CA . ASP A 1 103 ? -31.857 -19.209 -26.248 1.00 34.38 103 ASP A CA 1
ATOM 835 C C . ASP A 1 103 ? -31.861 -19.161 -27.786 1.00 34.38 103 ASP A C 1
ATOM 837 O O . ASP A 1 103 ? -31.251 -20.021 -28.424 1.00 34.38 103 ASP A O 1
ATOM 841 N N . ASN A 1 104 ? -32.497 -18.149 -28.394 1.00 32.28 104 ASN A N 1
ATOM 842 C CA . ASN A 1 104 ? -32.038 -17.548 -29.658 1.00 32.28 104 ASN A CA 1
ATOM 843 C C . ASN A 1 104 ? -32.873 -16.330 -30.097 1.00 32.28 104 ASN A C 1
ATOM 845 O O . ASN A 1 104 ? -34.038 -16.469 -30.463 1.00 32.28 104 ASN A O 1
ATOM 849 N N . ASN A 1 105 ? -32.247 -15.151 -30.132 1.00 33.41 105 ASN A N 1
ATOM 850 C CA . ASN A 1 105 ? -32.370 -14.099 -31.160 1.00 33.41 105 ASN A CA 1
ATOM 851 C C . ASN A 1 105 ? -31.650 -12.852 -30.619 1.00 33.41 105 ASN A C 1
ATOM 853 O O . ASN A 1 105 ? -31.906 -12.419 -29.505 1.00 33.41 105 ASN A O 1
ATOM 857 N N . GLY A 1 106 ? -30.684 -12.248 -31.304 1.00 30.27 106 GLY A N 1
ATOM 858 C CA . GLY A 1 106 ? -30.702 -11.939 -32.728 1.00 30.27 106 GLY A CA 1
ATOM 859 C C . GLY A 1 106 ? -31.003 -10.447 -32.857 1.00 30.27 106 GLY A C 1
ATOM 860 O O . GLY A 1 106 ? -32.131 -10.026 -32.622 1.00 30.27 106 GLY A O 1
ATOM 861 N N . ASN A 1 107 ? -29.966 -9.665 -33.178 1.00 45.56 107 ASN A N 1
ATOM 862 C CA . ASN A 1 107 ? -29.997 -8.220 -33.411 1.00 45.56 107 ASN A CA 1
ATOM 863 C C . ASN A 1 107 ? -31.280 -7.759 -34.116 1.00 45.56 107 ASN A C 1
ATOM 865 O O . ASN A 1 107 ? -31.473 -8.015 -35.305 1.00 45.56 107 ASN A O 1
ATOM 869 N N . LYS A 1 108 ? -32.102 -6.992 -33.400 1.00 34.88 108 LYS A N 1
ATOM 870 C CA . LYS A 1 108 ? -33.145 -6.155 -33.981 1.00 34.88 108 LYS A CA 1
ATOM 871 C C . LYS A 1 108 ? -33.062 -4.795 -33.298 1.00 34.88 108 LYS A C 1
ATOM 873 O O . LYS A 1 108 ? -33.470 -4.635 -32.155 1.00 34.88 108 LYS A O 1
ATOM 878 N N . LEU A 1 109 ? -32.441 -3.840 -33.988 1.00 37.53 109 LEU A N 1
ATOM 879 C CA . LEU A 1 109 ? -32.599 -2.421 -33.691 1.00 37.53 109 LEU A CA 1
ATOM 880 C C . LEU A 1 109 ? -34.083 -2.108 -33.883 1.00 37.53 109 LEU A C 1
ATOM 882 O O . LEU A 1 109 ? -34.548 -1.959 -35.011 1.00 37.53 109 LEU A O 1
ATOM 886 N N . GLU A 1 110 ? -34.835 -2.094 -32.790 1.00 40.16 110 GLU A N 1
ATOM 887 C CA . GLU A 1 110 ? -36.155 -1.486 -32.783 1.00 40.16 110 GLU A CA 1
ATOM 888 C C . GLU A 1 110 ? -35.962 0.024 -32.928 1.00 40.16 110 GLU A C 1
ATOM 890 O O . GLU A 1 110 ? -35.323 0.677 -32.099 1.00 40.16 110 GLU A O 1
ATOM 895 N N . GLU A 1 111 ? -36.474 0.568 -34.031 1.00 41.91 111 GLU A N 1
ATOM 896 C CA . GLU A 1 111 ? -36.664 2.000 -34.213 1.00 41.91 111 GLU A CA 1
ATOM 897 C C . GLU A 1 111 ? -37.444 2.546 -33.015 1.00 41.91 111 GLU A C 1
ATOM 899 O O . GLU A 1 111 ? -38.630 2.265 -32.826 1.00 41.91 111 GLU A O 1
ATOM 904 N N . VAL A 1 112 ? -36.771 3.348 -32.192 1.00 38.03 112 VAL A N 1
ATOM 905 C CA . VAL A 1 112 ? -37.430 4.126 -31.150 1.00 38.03 112 VAL A CA 1
ATOM 906 C C . VAL A 1 112 ? -38.264 5.195 -31.850 1.00 38.03 112 VAL A C 1
ATOM 908 O O . VAL A 1 112 ? -37.763 6.252 -32.231 1.00 38.03 112 VAL A O 1
ATOM 911 N N . ASN A 1 113 ? -39.554 4.918 -32.022 1.00 43.69 113 ASN A N 1
ATOM 912 C CA . ASN A 1 113 ? -40.542 5.923 -32.381 1.00 43.69 113 ASN A CA 1
ATOM 913 C C . ASN A 1 113 ? -40.691 6.892 -31.196 1.00 43.69 113 ASN A C 1
ATOM 915 O O . ASN A 1 113 ? -41.406 6.625 -30.227 1.00 43.69 113 ASN A O 1
ATOM 919 N N . ILE A 1 114 ? -39.949 8.000 -31.237 1.00 44.06 114 ILE A N 1
ATOM 920 C CA . ILE A 1 114 ? -40.051 9.063 -30.239 1.00 44.06 114 ILE A CA 1
ATOM 921 C C . ILE A 1 114 ? -41.371 9.795 -30.486 1.00 44.06 114 ILE A C 1
ATOM 923 O O . ILE A 1 114 ? -41.487 10.611 -31.396 1.00 44.06 114 ILE A O 1
ATOM 927 N N . ASN A 1 115 ? -42.362 9.513 -29.643 1.00 45.44 115 ASN A N 1
ATOM 928 C CA . ASN A 1 115 ? -43.618 10.251 -29.591 1.00 45.44 115 ASN A CA 1
ATOM 929 C C . ASN A 1 115 ? -43.330 11.748 -29.348 1.00 45.44 115 ASN A C 1
ATOM 931 O O . ASN A 1 115 ? -42.842 12.135 -28.284 1.00 45.44 115 ASN A O 1
ATOM 935 N N . SER A 1 116 ? -43.634 12.595 -30.332 1.00 51.56 116 SER A N 1
ATOM 936 C CA . SER A 1 116 ? -43.370 14.043 -30.332 1.00 51.56 116 SER A CA 1
ATOM 937 C C . SER A 1 116 ? -44.188 14.838 -29.302 1.00 51.56 116 SER A C 1
ATOM 939 O O . SER A 1 116 ? -43.980 16.038 -29.144 1.00 51.56 116 SER A O 1
ATOM 941 N N . ASN A 1 117 ? -45.076 14.184 -28.548 1.00 54.09 117 ASN A N 1
ATOM 942 C CA . ASN A 1 117 ? -45.976 14.841 -27.598 1.00 54.09 117 ASN A CA 1
ATOM 943 C C . ASN A 1 117 ? -45.532 14.810 -26.125 1.00 54.09 117 ASN A C 1
ATOM 945 O O . ASN A 1 117 ? -46.288 15.257 -25.267 1.00 54.09 117 ASN A O 1
ATOM 949 N N . ALA A 1 118 ? -44.317 14.349 -25.813 1.00 53.62 118 ALA A N 1
ATOM 950 C CA . ALA A 1 118 ? -43.787 14.336 -24.442 1.00 53.62 118 ALA A CA 1
ATOM 951 C C . ALA A 1 118 ? -42.592 15.291 -24.226 1.00 53.62 118 ALA A C 1
ATOM 953 O O . ALA A 1 118 ? -41.688 14.985 -23.451 1.00 53.62 118 ALA A O 1
ATOM 954 N N . LEU A 1 119 ? -42.567 16.442 -24.912 1.00 51.84 119 LEU A N 1
ATOM 955 C CA . LEU A 1 119 ? -41.567 17.491 -24.674 1.00 51.84 119 LEU A CA 1
ATOM 956 C C . LEU A 1 119 ? -42.058 18.523 -23.638 1.00 51.84 119 LEU A C 1
ATOM 958 O O . LEU A 1 119 ? -43.196 18.991 -23.746 1.00 51.84 119 LEU A O 1
ATOM 962 N N . PRO A 1 120 ? -41.213 18.932 -22.668 1.00 56.97 120 PRO A N 1
ATOM 963 C CA . PRO A 1 120 ? -41.507 20.056 -21.785 1.00 56.97 120 PRO A CA 1
ATOM 964 C C . PRO A 1 120 ? -41.754 21.353 -22.582 1.00 56.97 120 PRO A C 1
ATOM 966 O O . PRO A 1 120 ? -41.153 21.540 -23.645 1.00 56.97 120 PRO A O 1
ATOM 969 N N . PRO A 1 121 ? -42.567 22.297 -22.064 1.00 59.66 121 PRO A N 1
ATOM 970 C CA . PRO A 1 121 ? -43.011 23.490 -22.800 1.00 59.66 121 PRO A CA 1
ATOM 971 C C . PRO A 1 121 ? -41.891 24.354 -23.403 1.00 59.66 121 PRO A C 1
ATOM 973 O O . PRO A 1 121 ? -42.117 25.048 -24.389 1.00 59.66 121 PRO A O 1
ATOM 976 N N . VAL A 1 122 ? -40.680 24.293 -22.840 1.00 59.09 122 VAL A N 1
ATOM 977 C CA . VAL A 1 122 ? -39.529 25.127 -23.228 1.00 59.09 122 VAL A CA 1
ATOM 978 C C . VAL A 1 122 ? -38.967 24.770 -24.614 1.00 59.09 122 VAL A C 1
ATOM 980 O O . VAL A 1 122 ? -38.336 25.610 -25.246 1.00 59.09 122 VAL A O 1
ATOM 983 N N . LEU A 1 123 ? -39.224 23.564 -25.135 1.00 53.72 123 LEU A N 1
ATOM 984 C CA . LEU A 1 123 ? -38.647 23.096 -26.406 1.00 53.72 123 LEU A CA 1
ATOM 985 C C . LEU A 1 123 ? -39.627 23.071 -27.582 1.00 53.72 123 LEU A C 1
ATOM 987 O O . LEU A 1 123 ? -39.227 22.782 -28.705 1.00 53.72 123 LEU A O 1
ATOM 991 N N . LYS A 1 124 ? -40.897 23.424 -27.369 1.00 59.34 124 LYS A N 1
ATOM 992 C CA . LYS A 1 124 ? -41.916 23.397 -28.432 1.00 59.34 124 LYS A CA 1
ATOM 993 C C . LYS A 1 124 ? -41.807 24.565 -29.429 1.00 59.34 124 LYS A C 1
ATOM 995 O O . LYS A 1 124 ? -42.511 24.576 -30.428 1.00 59.34 124 LYS A O 1
ATOM 1000 N N . GLY A 1 125 ? -40.953 25.555 -29.151 1.00 58.34 125 GLY A N 1
ATOM 1001 C CA . GLY A 1 125 ? -40.856 26.809 -29.913 1.00 58.34 125 GLY A CA 1
ATOM 1002 C C . GLY A 1 125 ? -39.637 26.961 -30.829 1.00 58.34 125 GLY A C 1
ATOM 1003 O O . GLY A 1 125 ? -39.469 28.031 -31.404 1.00 58.34 125 GLY A O 1
ATOM 1004 N N . LEU A 1 126 ? -38.769 25.949 -30.954 1.00 57.53 126 LEU A N 1
ATOM 1005 C CA . LEU A 1 126 ? -37.486 26.070 -31.668 1.00 57.53 126 LEU A CA 1
ATOM 1006 C C . LEU A 1 126 ? -37.281 25.055 -32.807 1.00 57.53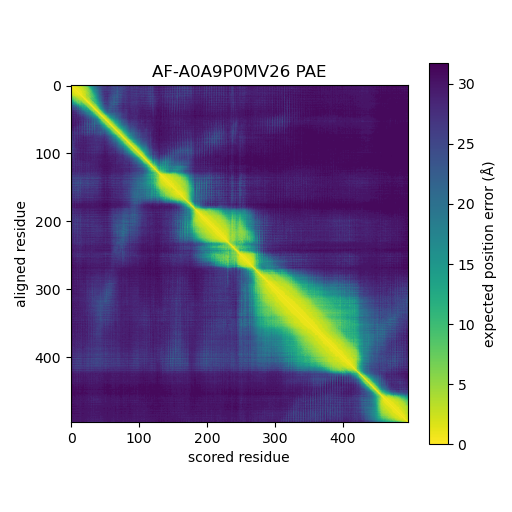 126 LEU A C 1
ATOM 1008 O O . LEU A 1 126 ? -36.157 24.909 -33.269 1.00 57.53 126 LEU A O 1
ATOM 1012 N N . GLU A 1 127 ? -38.332 24.404 -33.316 1.00 56.97 127 GLU A N 1
ATOM 1013 C CA . GLU A 1 127 ? -38.232 23.268 -34.261 1.00 56.97 127 GLU A CA 1
ATOM 1014 C C . GLU A 1 127 ? -37.393 23.499 -35.544 1.00 56.97 127 GLU A C 1
ATOM 1016 O O . GLU A 1 127 ? -37.012 22.518 -36.172 1.00 56.97 127 GLU A O 1
ATOM 1021 N N . ASN A 1 128 ? -37.015 24.739 -35.895 1.00 57.62 128 ASN A N 1
ATOM 1022 C CA . ASN A 1 128 ? -36.204 25.067 -37.083 1.00 57.62 128 ASN A CA 1
ATOM 1023 C C . ASN A 1 128 ? -34.897 25.847 -36.796 1.00 57.62 128 ASN A C 1
ATOM 1025 O O . ASN A 1 128 ? -34.331 26.454 -37.701 1.00 57.62 128 ASN A O 1
ATOM 1029 N N . SER A 1 129 ? -34.425 25.880 -35.547 1.00 60.66 129 SER A N 1
ATOM 1030 C CA . SER A 1 129 ? -33.189 26.577 -35.151 1.00 60.66 129 SER A CA 1
ATOM 1031 C C . SER A 1 129 ? -32.019 25.600 -35.010 1.00 60.66 129 SER A C 1
ATOM 1033 O O . SER A 1 129 ? -32.174 24.532 -34.425 1.00 60.66 129 SER A O 1
ATOM 1035 N N . GLU A 1 130 ? -30.827 25.976 -35.475 1.00 61.88 130 GLU A N 1
ATOM 1036 C CA . GLU A 1 130 ? -29.580 25.209 -35.293 1.00 61.88 130 GLU A CA 1
ATOM 1037 C C . GLU A 1 130 ? -29.312 24.895 -33.800 1.00 61.88 130 GLU A C 1
ATOM 1039 O O . GLU A 1 130 ? -28.843 23.811 -33.450 1.00 61.88 130 GLU A O 1
ATOM 1044 N N . GLY A 1 131 ? -29.773 25.771 -32.896 1.00 65.88 131 GLY A N 1
ATOM 1045 C CA . GLY A 1 131 ? -29.722 25.567 -31.444 1.00 65.88 131 GLY A CA 1
ATOM 1046 C C . GLY A 1 131 ? -30.726 24.546 -30.885 1.00 65.88 131 GLY A C 1
ATOM 1047 O O . GLY A 1 131 ? -30.574 24.109 -29.748 1.00 65.88 131 GLY A O 1
ATOM 1048 N N . PHE A 1 132 ? -31.742 24.124 -31.647 1.00 76.50 132 PHE A N 1
ATOM 1049 C CA . PHE A 1 132 ? -32.670 23.058 -31.236 1.00 76.50 132 PHE A CA 1
ATOM 1050 C C . PHE A 1 132 ? -32.018 21.684 -31.301 1.00 76.50 132 PHE A C 1
ATOM 1052 O O . PHE A 1 132 ? -32.212 20.866 -30.402 1.00 76.50 132 PHE A O 1
ATOM 1059 N N . VAL A 1 133 ? -31.212 21.442 -32.337 1.00 74.62 133 VAL A N 1
ATOM 1060 C CA . VAL A 1 133 ? -30.432 20.207 -32.460 1.00 74.62 133 VAL A CA 1
ATOM 1061 C C . VAL A 1 133 ? -29.406 20.134 -31.334 1.00 74.62 133 VAL A C 1
ATOM 1063 O O . VAL A 1 133 ? -29.276 19.087 -30.705 1.00 74.62 133 VAL A O 1
ATOM 1066 N N . GLU A 1 134 ? -28.747 21.250 -31.013 1.00 76.56 134 GLU A N 1
ATOM 1067 C CA . GLU A 1 134 ? -27.796 21.329 -29.902 1.00 76.56 134 GLU A CA 1
ATOM 1068 C C . GLU A 1 134 ? -28.480 21.133 -28.538 1.00 76.56 134 GLU A C 1
ATOM 1070 O O . GLU A 1 134 ? -28.051 20.292 -27.746 1.00 76.56 134 GLU A O 1
ATOM 1075 N N . ALA A 1 135 ? -29.607 21.808 -28.284 1.00 79.06 135 ALA A N 1
ATOM 1076 C CA . ALA A 1 135 ? -30.387 21.619 -27.061 1.00 79.06 135 ALA A CA 1
ATOM 1077 C C . ALA A 1 135 ? -30.877 20.168 -26.909 1.00 79.06 135 ALA A C 1
ATOM 1079 O O . ALA A 1 135 ? -30.745 19.578 -25.834 1.00 79.06 135 ALA A O 1
ATOM 1080 N N . LYS A 1 136 ? -31.368 19.557 -27.994 1.00 82.31 136 LYS A N 1
ATOM 1081 C CA . LYS A 1 136 ? -31.823 18.162 -28.005 1.00 82.31 136 LYS A CA 1
ATOM 1082 C C . LYS A 1 136 ? -30.665 17.179 -27.855 1.00 82.31 136 LYS A C 1
ATOM 1084 O O . LYS A 1 136 ? -30.817 16.171 -27.174 1.00 82.31 136 LYS A O 1
ATOM 1089 N N . MET A 1 137 ? -29.493 17.473 -28.414 1.00 85.94 137 MET A N 1
ATOM 1090 C CA . MET A 1 137 ? -28.282 16.672 -28.225 1.00 85.94 137 MET A CA 1
ATOM 1091 C C . MET A 1 137 ? -27.810 16.711 -26.767 1.00 85.94 137 MET A C 1
ATOM 1093 O O . MET A 1 137 ? -27.492 15.664 -26.198 1.00 85.94 137 MET A O 1
ATOM 1097 N N . VAL A 1 138 ? -27.806 17.886 -26.132 1.00 86.06 138 VAL A N 1
ATOM 1098 C CA . VAL A 1 138 ? -27.455 18.043 -24.712 1.00 86.06 138 VAL A CA 1
ATOM 1099 C C . VAL A 1 138 ? -28.467 17.332 -23.816 1.00 86.06 138 VAL A C 1
ATOM 1101 O O . VAL A 1 138 ? -28.077 16.643 -22.870 1.00 86.06 138 VAL A O 1
ATOM 1104 N N . GLU A 1 139 ? -29.757 17.445 -24.120 1.00 83.44 139 GLU A N 1
ATOM 1105 C CA . GLU A 1 139 ? -30.822 16.783 -23.370 1.00 83.44 139 GLU A CA 1
ATOM 1106 C C . GLU A 1 139 ? -30.765 15.258 -23.514 1.00 83.44 139 GLU A C 1
ATOM 1108 O O . GLU A 1 139 ? -30.777 14.550 -22.506 1.00 83.44 139 GLU A O 1
ATOM 1113 N N . LEU A 1 140 ? -30.602 14.739 -24.736 1.00 86.69 140 LEU A N 1
ATOM 1114 C CA . LEU A 1 140 ? -30.381 13.312 -24.980 1.00 86.69 140 LEU A CA 1
ATOM 1115 C C . LEU A 1 140 ? -29.111 12.827 -24.273 1.00 86.69 140 LEU A C 1
ATOM 1117 O O . LEU A 1 140 ? -29.132 11.782 -23.632 1.00 86.69 140 LEU A O 1
ATOM 1121 N N . SER A 1 141 ? -28.034 13.613 -24.278 1.00 88.81 141 SER A N 1
ATOM 1122 C CA . SER A 1 141 ? -26.798 13.292 -23.550 1.00 88.81 141 SER A CA 1
ATOM 1123 C C . SER A 1 141 ? -26.994 13.281 -22.031 1.00 88.81 141 SER A C 1
ATOM 1125 O O . SER A 1 141 ? -26.371 12.487 -21.321 1.00 88.81 141 SER A O 1
ATOM 1127 N N . LYS A 1 142 ? -27.858 14.154 -21.502 1.00 89.31 142 LYS A N 1
ATOM 1128 C CA . LYS A 1 142 ? -28.250 14.155 -20.088 1.00 89.31 142 LYS A CA 1
ATOM 1129 C C . LYS A 1 142 ? -29.110 12.933 -19.770 1.00 89.31 142 LYS A C 1
ATOM 1131 O O . LYS A 1 142 ? -28.883 12.291 -18.748 1.00 89.31 142 LYS A O 1
ATOM 1136 N N . LYS A 1 143 ? -30.027 12.557 -20.666 1.00 91.44 143 LYS A N 1
ATOM 1137 C CA . LYS A 1 143 ? -30.860 11.360 -20.521 1.00 91.44 143 LYS A CA 1
ATOM 1138 C C . LYS A 1 143 ? -30.042 10.073 -20.603 1.00 91.44 143 LYS A C 1
ATOM 1140 O O . LYS A 1 143 ? -30.295 9.172 -19.816 1.00 91.44 143 LYS A O 1
ATOM 1145 N N . ILE A 1 144 ? -29.031 10.006 -21.469 1.00 89.12 144 ILE A N 1
ATOM 1146 C CA . ILE A 1 144 ? -28.081 8.885 -21.545 1.00 89.12 144 ILE A CA 1
ATOM 1147 C C . ILE A 1 144 ? -27.284 8.768 -20.242 1.00 89.12 144 ILE A C 1
ATOM 1149 O O . ILE A 1 144 ? -27.147 7.670 -19.712 1.00 89.12 144 ILE A O 1
ATOM 1153 N N . ARG A 1 145 ? -26.800 9.884 -19.677 1.00 91.38 145 ARG A N 1
ATOM 1154 C CA . ARG A 1 145 ? -26.117 9.877 -18.370 1.00 91.38 145 ARG A CA 1
ATOM 1155 C C . ARG A 1 145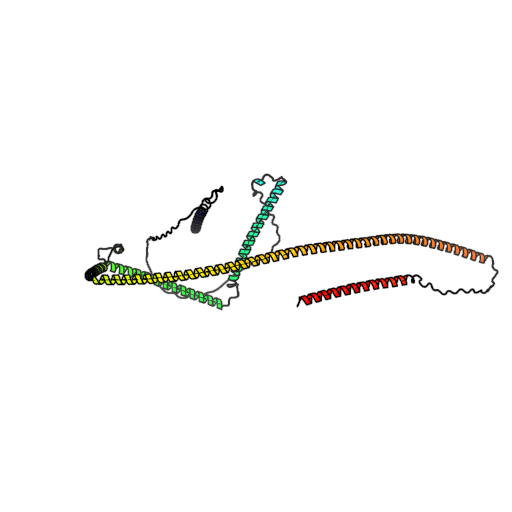 ? -27.026 9.400 -17.239 1.00 91.38 145 ARG A C 1
ATOM 1157 O O . ARG A 1 145 ? -26.602 8.570 -16.444 1.00 91.38 145 ARG A O 1
ATOM 1164 N N . GLU A 1 146 ? -28.263 9.882 -17.202 1.00 88.31 146 GLU A N 1
ATOM 1165 C CA . GLU A 1 146 ? -29.267 9.465 -16.218 1.00 88.31 146 GLU A CA 1
ATOM 1166 C C . GLU A 1 146 ? -29.617 7.977 -16.358 1.00 88.31 146 GLU A C 1
ATOM 1168 O O . GLU A 1 146 ? -29.594 7.240 -15.378 1.00 88.31 146 GLU A O 1
ATOM 1173 N N . LEU A 1 147 ? -29.871 7.500 -17.581 1.00 89.75 147 LEU A N 1
ATOM 1174 C CA . LEU A 1 147 ? -30.144 6.087 -17.844 1.00 89.75 147 LEU A CA 1
ATOM 1175 C C . LEU A 1 147 ? -28.943 5.205 -17.490 1.00 89.75 147 LEU A C 1
ATOM 1177 O O . LEU A 1 147 ? -29.140 4.152 -16.900 1.00 89.75 147 LEU A O 1
ATOM 1181 N N . ASN A 1 148 ? -27.709 5.641 -17.756 1.00 88.94 148 ASN A N 1
ATOM 1182 C CA . ASN A 1 148 ? -26.506 4.920 -17.332 1.00 88.94 148 ASN A CA 1
ATOM 1183 C C . ASN A 1 148 ? -26.349 4.891 -15.804 1.00 88.94 148 ASN A C 1
ATOM 1185 O O . ASN A 1 148 ? -25.928 3.873 -15.254 1.00 88.94 148 ASN A O 1
ATOM 1189 N N . ALA A 1 149 ? -26.711 5.967 -15.099 1.00 89.81 149 ALA A N 1
ATOM 1190 C CA . ALA A 1 149 ? -26.723 5.989 -13.637 1.00 89.81 149 ALA A CA 1
ATOM 1191 C C . ALA A 1 149 ? -27.789 5.035 -13.066 1.00 89.81 149 ALA A C 1
ATOM 1193 O O . ALA A 1 149 ? -27.503 4.271 -12.143 1.00 89.81 149 ALA A O 1
ATOM 1194 N N . GLN A 1 150 ? -28.988 5.010 -13.657 1.00 87.62 150 GLN A N 1
ATOM 1195 C CA . GLN A 1 150 ? -30.053 4.068 -13.299 1.00 87.62 150 GLN A CA 1
ATOM 1196 C C . GLN A 1 150 ? -29.671 2.621 -13.629 1.00 87.62 150 GLN A C 1
ATOM 1198 O O . GLN A 1 150 ? -29.912 1.727 -12.819 1.00 87.62 150 GLN A O 1
ATOM 1203 N N . LEU A 1 151 ? -29.019 2.381 -14.766 1.00 87.94 151 LEU A N 1
ATOM 1204 C CA . LEU A 1 151 ? -28.502 1.075 -15.171 1.00 87.94 151 LEU A CA 1
ATOM 1205 C C . LEU A 1 151 ? -27.422 0.600 -14.191 1.00 87.94 151 LEU A C 1
ATOM 1207 O O . LEU A 1 151 ? -27.487 -0.524 -13.714 1.00 87.94 151 LEU A O 1
ATOM 1211 N N . SER A 1 152 ? -26.490 1.465 -13.791 1.00 83.88 152 SER A N 1
ATOM 1212 C CA . SER A 1 152 ? -25.482 1.142 -12.771 1.00 83.88 152 SER A CA 1
ATOM 1213 C C . SER A 1 152 ? -26.110 0.869 -11.393 1.00 83.88 152 SER A C 1
ATOM 1215 O O . SER A 1 152 ? -25.765 -0.107 -10.726 1.00 83.88 152 SER A O 1
ATOM 1217 N N . CYS A 1 153 ? -27.099 1.670 -10.975 1.00 84.81 153 CYS A N 1
ATOM 1218 C CA . CYS A 1 153 ? -27.834 1.461 -9.723 1.00 84.81 153 CYS A CA 1
ATOM 1219 C C . CYS A 1 153 ? -28.624 0.141 -9.734 1.00 84.81 153 CYS A C 1
ATOM 1221 O O . CYS A 1 153 ? -28.601 -0.604 -8.754 1.00 84.81 153 CYS A O 1
ATOM 1223 N N . THR A 1 154 ? -29.294 -0.176 -10.844 1.00 79.12 154 THR A N 1
ATOM 1224 C CA . THR A 1 154 ? -30.040 -1.432 -11.014 1.00 79.12 154 THR A CA 1
ATOM 1225 C C . THR A 1 154 ? -29.110 -2.631 -11.147 1.00 79.12 154 THR A C 1
ATOM 1227 O O . THR A 1 154 ? -29.382 -3.638 -10.512 1.00 79.12 154 THR A O 1
ATOM 1230 N N . GLN A 1 155 ? -27.973 -2.520 -11.839 1.00 87.31 155 GLN A N 1
ATOM 1231 C CA . GLN A 1 155 ? -26.920 -3.541 -11.854 1.00 87.31 155 GLN A CA 1
ATOM 1232 C C . GLN A 1 155 ? -26.341 -3.787 -10.462 1.00 87.31 155 GLN A C 1
ATOM 1234 O O . GLN A 1 155 ? -26.063 -4.927 -10.114 1.00 87.31 155 GLN A O 1
ATOM 1239 N N . ASN A 1 156 ? -26.168 -2.747 -9.644 1.00 85.56 156 ASN A N 1
ATOM 1240 C CA . ASN A 1 156 ? -25.701 -2.906 -8.269 1.00 85.56 156 ASN A CA 1
ATOM 1241 C C . ASN A 1 156 ? -26.768 -3.596 -7.402 1.00 85.56 156 ASN A C 1
ATOM 1243 O O . ASN A 1 156 ? -26.477 -4.581 -6.732 1.00 85.56 156 ASN A O 1
ATOM 1247 N N . LYS A 1 157 ? -28.036 -3.173 -7.502 1.00 89.06 157 LYS A N 1
ATOM 1248 C CA . LYS A 1 157 ? -29.166 -3.863 -6.853 1.00 89.06 157 LYS A CA 1
ATOM 1249 C C . LYS A 1 157 ? -29.297 -5.317 -7.312 1.00 89.06 157 LYS A C 1
ATOM 1251 O O . LYS A 1 157 ? -29.577 -6.176 -6.483 1.00 89.06 157 LYS A O 1
ATOM 1256 N N . LEU A 1 158 ? -29.062 -5.591 -8.594 1.00 83.00 158 LEU A N 1
ATOM 1257 C CA . LEU A 1 158 ? -29.095 -6.925 -9.181 1.00 83.00 158 LEU A CA 1
ATOM 1258 C C . LEU A 1 158 ? -27.919 -7.765 -8.686 1.00 83.00 158 LEU A C 1
ATOM 1260 O O . LEU A 1 158 ? -28.160 -8.867 -8.233 1.00 83.00 158 LEU A O 1
ATOM 1264 N N . LYS A 1 159 ? -26.697 -7.228 -8.611 1.00 89.06 159 LYS A N 1
ATOM 1265 C CA . LYS A 1 159 ? -25.553 -7.906 -7.974 1.00 89.06 159 LYS A CA 1
ATOM 1266 C C . LYS A 1 159 ? -25.793 -8.201 -6.494 1.00 89.06 159 LYS A C 1
ATOM 1268 O O . LYS A 1 159 ? -25.418 -9.262 -6.007 1.00 89.06 159 LYS A O 1
ATOM 1273 N N . ILE A 1 160 ? -26.432 -7.284 -5.762 1.00 84.62 160 ILE A N 1
ATOM 1274 C CA . ILE A 1 160 ? -26.817 -7.508 -4.362 1.00 84.62 160 ILE A CA 1
ATOM 1275 C C . ILE A 1 160 ? -27.882 -8.609 -4.280 1.00 84.62 160 ILE A C 1
ATOM 1277 O O . ILE A 1 160 ? -27.762 -9.504 -3.444 1.00 84.62 160 ILE A O 1
ATOM 1281 N N . ALA A 1 161 ? -28.896 -8.585 -5.147 1.00 82.06 161 ALA A N 1
ATOM 1282 C CA . ALA A 1 161 ? -29.916 -9.626 -5.219 1.00 82.06 161 ALA A CA 1
ATOM 1283 C C . ALA A 1 161 ? -29.319 -10.983 -5.628 1.00 82.06 161 ALA A C 1
ATOM 1285 O O . ALA A 1 161 ? -29.607 -11.970 -4.969 1.00 82.06 161 ALA A O 1
ATOM 1286 N N . GLU A 1 162 ? -28.424 -11.029 -6.614 1.00 84.25 162 GLU A N 1
ATOM 1287 C CA . GLU A 1 162 ? -27.660 -12.213 -7.018 1.00 84.25 162 GLU A CA 1
ATOM 1288 C C . GLU A 1 162 ? -26.809 -12.733 -5.862 1.00 84.25 162 GLU A C 1
ATOM 1290 O O . GLU A 1 162 ? -26.846 -13.919 -5.576 1.00 84.25 162 GLU A O 1
ATOM 1295 N N . SER A 1 163 ? -26.108 -11.870 -5.119 1.00 81.00 163 SER A N 1
ATOM 1296 C CA . SER A 1 163 ? -25.339 -12.299 -3.941 1.00 81.00 163 SER A CA 1
ATOM 1297 C C . SER A 1 163 ? -26.230 -12.851 -2.819 1.00 81.00 163 SER A C 1
ATOM 1299 O O . SER A 1 163 ? -25.820 -13.762 -2.101 1.00 81.00 163 SER A O 1
ATOM 1301 N N . ARG A 1 164 ? -27.466 -12.339 -2.689 1.00 84.88 164 ARG A N 1
ATOM 1302 C CA . ARG A 1 164 ? -28.486 -12.843 -1.757 1.00 84.88 164 ARG A CA 1
ATOM 1303 C C . ARG A 1 164 ? -29.112 -14.151 -2.229 1.00 84.88 164 ARG A C 1
ATOM 1305 O O . ARG A 1 164 ? -29.382 -15.008 -1.402 1.00 84.88 164 ARG A O 1
ATOM 1312 N N . VAL A 1 165 ? -29.322 -14.318 -3.531 1.00 78.56 165 VAL A N 1
ATOM 1313 C CA . VAL A 1 165 ? -29.793 -15.573 -4.122 1.00 78.56 165 VAL A CA 1
ATOM 1314 C C . VAL A 1 165 ? -28.700 -16.624 -4.019 1.00 78.56 165 VAL A C 1
ATOM 1316 O O . VAL A 1 165 ? -28.991 -17.706 -3.555 1.00 78.56 165 VAL A O 1
ATOM 1319 N N . VAL A 1 166 ? -27.435 -16.307 -4.300 1.00 80.50 166 VAL A N 1
ATOM 1320 C CA . VAL A 1 166 ? -26.301 -17.229 -4.120 1.00 80.50 166 VAL A CA 1
ATOM 1321 C C . VAL A 1 166 ? -26.111 -17.609 -2.650 1.00 80.50 166 VAL A C 1
ATOM 1323 O O . VAL A 1 166 ? -25.794 -18.761 -2.365 1.00 80.50 166 VAL A O 1
ATOM 1326 N N . SER A 1 167 ? -26.334 -16.690 -1.701 1.00 70.25 167 SER A N 1
ATOM 1327 C CA . SER A 1 167 ? -26.294 -17.025 -0.272 1.00 70.25 167 SER A CA 1
ATOM 1328 C C . SER A 1 167 ? -27.523 -17.812 0.196 1.00 70.25 167 SER A C 1
ATOM 1330 O O . SER A 1 167 ? -27.402 -18.687 1.045 1.00 70.25 167 SER A O 1
ATOM 1332 N N . GLN A 1 168 ? -28.701 -17.581 -0.385 1.00 68.00 168 GLN A N 1
ATOM 1333 C CA . GLN A 1 168 ? -29.882 -18.417 -0.157 1.00 68.00 168 GLN A CA 1
ATOM 1334 C C . GLN A 1 168 ? -29.774 -19.777 -0.856 1.00 68.00 168 GLN A C 1
ATOM 1336 O O . GLN A 1 168 ? -30.252 -20.758 -0.308 1.00 68.00 168 GLN A O 1
ATOM 1341 N N . GLU A 1 169 ? -29.101 -19.870 -2.000 1.00 64.12 169 GLU A N 1
ATOM 1342 C CA . GLU A 1 169 ? -28.793 -21.099 -2.730 1.00 64.12 169 GLU A CA 1
ATOM 1343 C C . GLU A 1 169 ? -27.666 -21.883 -2.067 1.00 64.12 169 GLU A C 1
ATOM 1345 O O . GLU A 1 169 ? -27.663 -23.099 -2.172 1.00 64.12 169 GLU A O 1
ATOM 1350 N N . SER A 1 170 ? -26.718 -21.255 -1.366 1.00 58.06 170 SER A N 1
ATOM 1351 C CA . SER A 1 170 ? -25.762 -21.989 -0.529 1.00 58.06 170 SER A CA 1
ATOM 1352 C C . SER A 1 170 ? -26.419 -22.504 0.755 1.00 58.06 170 SER A C 1
ATOM 1354 O O . SER A 1 170 ? -26.084 -23.598 1.196 1.00 58.06 170 SER A O 1
ATOM 1356 N N . ILE A 1 171 ? -27.430 -21.798 1.278 1.00 54.47 171 ILE A N 1
ATOM 1357 C CA . ILE A 1 171 ? -28.300 -22.269 2.371 1.00 54.47 171 ILE A CA 1
ATOM 1358 C C . ILE A 1 171 ? -29.323 -23.323 1.875 1.00 54.47 171 ILE A C 1
ATOM 1360 O O . ILE A 1 171 ? -29.703 -24.217 2.625 1.00 54.47 171 ILE A O 1
ATOM 1364 N N . GLN A 1 172 ? -29.732 -23.291 0.600 1.00 49.94 172 GLN A N 1
ATOM 1365 C CA . GLN A 1 172 ? -30.626 -24.277 -0.036 1.00 49.94 172 GLN A CA 1
ATOM 1366 C C . GLN A 1 172 ? -29.881 -25.395 -0.792 1.00 49.94 172 GLN A C 1
ATOM 1368 O O . GLN A 1 172 ? -30.479 -26.407 -1.127 1.00 49.94 172 GLN A O 1
ATOM 1373 N N . LYS A 1 173 ? -28.558 -25.338 -0.972 1.00 48.88 173 LYS A N 1
ATOM 1374 C CA . LYS A 1 173 ? -27.733 -26.489 -1.405 1.00 48.88 173 LYS A CA 1
ATOM 1375 C C . LYS A 1 173 ? -27.379 -27.433 -0.251 1.00 48.88 173 LYS A C 1
ATOM 1377 O O . LYS A 1 173 ? -26.821 -28.501 -0.492 1.00 48.88 173 LYS A O 1
ATOM 1382 N N . GLU A 1 174 ? -27.833 -27.107 0.960 1.00 48.91 174 GLU A N 1
ATOM 1383 C CA . GLU A 1 174 ? -28.076 -28.052 2.058 1.00 48.91 174 GLU A CA 1
ATOM 1384 C C . GLU A 1 174 ? -29.540 -28.554 2.105 1.00 48.91 174 GLU A C 1
ATOM 1386 O O . GLU A 1 174 ? -29.894 -29.375 2.948 1.00 48.91 174 GLU A O 1
ATOM 1391 N N . SER A 1 175 ? -30.399 -28.135 1.164 1.00 50.34 175 SER A N 1
ATOM 1392 C CA . SER A 1 175 ? -31.785 -28.596 1.048 1.00 50.34 175 SER A CA 1
ATOM 1393 C C . SER A 1 175 ? -32.325 -28.486 -0.389 1.00 50.34 175 SER A C 1
ATOM 1395 O O . SER A 1 175 ? -33.025 -27.546 -0.751 1.00 50.34 175 SER A O 1
ATOM 1397 N N . ILE A 1 176 ? -32.068 -29.561 -1.147 1.00 47.69 176 ILE A N 1
ATOM 1398 C CA . ILE A 1 176 ? -32.858 -30.046 -2.294 1.00 47.69 176 ILE A CA 1
ATOM 1399 C C . ILE A 1 176 ? -32.547 -29.395 -3.659 1.00 47.69 176 ILE A C 1
ATOM 1401 O O . ILE A 1 176 ? -33.187 -28.447 -4.095 1.00 47.69 176 ILE A O 1
ATOM 1405 N N . GLU A 1 177 ? -31.694 -30.083 -4.427 1.00 34.16 177 GLU A N 1
ATOM 1406 C CA . GLU A 1 177 ? -31.938 -30.319 -5.857 1.00 34.16 177 GLU A CA 1
ATOM 1407 C C . GLU A 1 177 ? -32.139 -31.834 -6.108 1.00 34.16 177 GLU A C 1
ATOM 1409 O O . GLU A 1 177 ? -31.646 -32.672 -5.341 1.00 34.16 177 GLU A O 1
ATOM 1414 N N . PRO A 1 178 ? -32.917 -32.206 -7.139 1.00 52.00 178 PRO A N 1
ATOM 1415 C CA . PRO A 1 178 ? -33.622 -33.478 -7.254 1.00 52.00 178 PRO A CA 1
ATOM 1416 C C . PRO A 1 178 ? -32.682 -34.631 -7.614 1.00 52.00 178 PRO A C 1
ATOM 1418 O O . PRO A 1 178 ? -32.344 -34.858 -8.774 1.00 52.00 178 PRO A O 1
ATOM 1421 N N . LYS A 1 179 ? -32.305 -35.413 -6.603 1.00 38.34 179 LYS A N 1
ATOM 1422 C CA . LYS A 1 179 ? -31.806 -36.779 -6.779 1.00 38.34 179 LYS A CA 1
ATOM 1423 C C . LYS A 1 179 ? -32.969 -37.737 -6.604 1.00 38.34 179 LYS A C 1
ATOM 1425 O O . LYS A 1 179 ? -33.730 -37.576 -5.653 1.00 38.34 179 LYS A O 1
ATOM 1430 N N . GLU A 1 180 ? -33.086 -38.704 -7.510 1.00 54.22 180 GLU A N 1
ATOM 1431 C CA . GLU A 1 180 ? -33.975 -39.862 -7.398 1.00 54.22 180 GLU A CA 1
ATOM 1432 C C . GLU A 1 180 ? -34.086 -40.305 -5.935 1.00 54.22 180 GLU A C 1
ATOM 1434 O O . GLU A 1 180 ? -33.108 -40.708 -5.301 1.00 54.22 180 GLU A O 1
ATOM 1439 N N . ILE A 1 181 ? -35.268 -40.106 -5.360 1.00 44.84 181 ILE A N 1
ATOM 1440 C CA . ILE A 1 181 ? -35.508 -40.406 -3.959 1.00 44.84 181 ILE A CA 1
ATOM 1441 C C . ILE A 1 181 ? -35.799 -41.903 -3.881 1.00 44.84 181 ILE A C 1
ATOM 1443 O O . ILE A 1 181 ? -36.820 -42.357 -4.393 1.00 44.84 181 ILE A O 1
ATOM 1447 N N . SER A 1 182 ? -34.889 -42.657 -3.261 1.00 58.97 182 SER A N 1
ATOM 1448 C CA . SER A 1 182 ? -35.104 -44.063 -2.921 1.00 58.97 182 SER A CA 1
ATOM 1449 C C . SER A 1 182 ? -36.384 -44.224 -2.092 1.00 58.97 182 SER A C 1
ATOM 1451 O O . SER A 1 182 ? -36.715 -43.352 -1.280 1.00 58.97 182 SER A O 1
ATOM 1453 N N . GLU A 1 183 ? -37.095 -45.340 -2.289 1.00 63.09 183 GLU A N 1
ATOM 1454 C CA . GLU A 1 183 ? -38.361 -45.672 -1.609 1.00 63.09 183 GLU A CA 1
ATOM 1455 C C . GLU A 1 183 ? -38.291 -45.471 -0.079 1.00 63.09 183 GLU A C 1
ATOM 1457 O O . GLU A 1 183 ? -39.272 -45.059 0.540 1.00 63.09 183 GLU A O 1
ATOM 1462 N N . ASP A 1 184 ? -37.101 -45.611 0.512 1.00 68.81 184 ASP A N 1
ATOM 1463 C CA . ASP A 1 184 ? -36.831 -45.399 1.937 1.00 68.81 184 ASP A CA 1
ATOM 1464 C C . ASP A 1 184 ? -37.144 -43.986 2.456 1.00 68.81 184 ASP A C 1
ATOM 1466 O O . ASP A 1 184 ? -37.630 -43.837 3.580 1.00 68.81 184 ASP A O 1
ATOM 1470 N N . LYS A 1 185 ? -36.899 -42.915 1.683 1.00 67.44 185 LYS A N 1
ATOM 1471 C CA . LYS A 1 185 ? -37.213 -41.555 2.175 1.00 67.44 185 LYS A CA 1
ATOM 1472 C C . LYS A 1 185 ? -38.705 -41.240 2.068 1.00 67.44 185 LYS A C 1
ATOM 1474 O O . LYS A 1 185 ? -39.208 -40.456 2.868 1.00 67.44 185 LYS A O 1
ATOM 1479 N N . VAL A 1 186 ? -39.412 -41.859 1.118 1.00 71.19 186 VAL A N 1
ATOM 1480 C CA . VAL A 1 186 ? -40.878 -41.763 1.023 1.00 71.19 186 VAL A CA 1
ATOM 1481 C C . VAL A 1 186 ? -41.516 -42.500 2.197 1.00 71.19 186 VAL A C 1
ATOM 1483 O O . VAL A 1 186 ? -42.379 -41.933 2.859 1.00 71.19 186 VAL A O 1
ATOM 1486 N N . ALA A 1 187 ? -41.015 -43.693 2.533 1.00 78.12 187 ALA A N 1
ATOM 1487 C CA . ALA A 1 187 ? -41.452 -44.438 3.712 1.00 78.12 187 ALA A CA 1
ATOM 1488 C C . ALA A 1 187 ? -41.213 -43.657 5.017 1.00 78.12 187 ALA A C 1
ATOM 1490 O O . ALA A 1 187 ? -42.057 -43.663 5.914 1.00 78.12 187 ALA A O 1
ATOM 1491 N N . LYS A 1 188 ? -40.095 -42.924 5.119 1.00 81.75 188 LYS A N 1
ATOM 1492 C CA . LYS A 1 188 ? -39.815 -42.066 6.279 1.00 81.75 188 LYS A CA 1
ATOM 1493 C C . LYS A 1 188 ? -40.789 -40.887 6.394 1.00 81.75 188 LYS A C 1
ATOM 1495 O O . LYS A 1 188 ? -41.280 -40.621 7.486 1.00 81.75 188 LYS A O 1
ATOM 1500 N N . LEU A 1 189 ? -41.114 -40.223 5.283 1.00 80.00 189 LEU A N 1
ATOM 1501 C CA . LEU A 1 189 ? -42.115 -39.150 5.264 1.00 80.00 189 LEU A CA 1
ATOM 1502 C C . LEU A 1 189 ? -43.538 -39.672 5.529 1.00 80.00 189 LEU A C 1
ATOM 1504 O O . LEU A 1 189 ? -44.318 -38.989 6.186 1.00 80.00 189 LEU A O 1
ATOM 1508 N N . GLU A 1 190 ? -43.879 -40.884 5.079 1.00 83.12 190 GLU A N 1
ATOM 1509 C CA . GLU A 1 190 ? -45.152 -41.542 5.417 1.00 83.12 190 GLU A CA 1
ATOM 1510 C C . GLU A 1 190 ? -45.242 -41.879 6.913 1.00 83.12 190 GLU A C 1
ATOM 1512 O O . GLU A 1 190 ? -46.301 -41.699 7.517 1.00 83.12 190 GLU A O 1
ATOM 1517 N N . LEU A 1 191 ? -44.137 -42.309 7.532 1.00 86.81 191 LEU A N 1
ATOM 1518 C CA . LEU A 1 191 ? -44.059 -42.513 8.981 1.00 86.81 191 LEU A CA 1
ATOM 1519 C C . LEU A 1 191 ? -44.194 -41.198 9.755 1.00 86.81 191 LEU A C 1
ATOM 1521 O O . LEU A 1 191 ? -44.945 -41.151 10.726 1.00 86.81 191 LEU A O 1
ATOM 1525 N N . GLU A 1 192 ? -43.525 -40.130 9.319 1.00 86.75 192 GLU A N 1
ATOM 1526 C CA . GLU A 1 192 ? -43.653 -38.803 9.937 1.00 86.75 192 GLU A CA 1
ATOM 1527 C C . GLU A 1 192 ? -45.070 -38.239 9.780 1.00 86.75 192 GLU A C 1
ATOM 1529 O O . GLU A 1 192 ? -45.622 -37.699 10.735 1.00 86.75 192 GLU A O 1
ATOM 1534 N N . PHE A 1 193 ? -45.708 -38.421 8.620 1.00 86.81 193 PHE A N 1
ATOM 1535 C CA . PHE A 1 193 ? -47.104 -38.035 8.413 1.00 86.81 193 PHE A CA 1
ATOM 1536 C C . PHE A 1 193 ? -48.053 -38.828 9.315 1.00 86.81 193 PHE A C 1
ATOM 1538 O O . PHE A 1 193 ? -48.982 -38.255 9.886 1.00 86.81 193 PHE A O 1
ATOM 1545 N N . LYS A 1 194 ? -47.809 -40.134 9.479 1.00 91.88 194 LYS A N 1
ATOM 1546 C CA . LYS A 1 194 ? -48.583 -40.979 10.389 1.00 91.88 194 LYS A CA 1
ATOM 1547 C C . LYS A 1 194 ? -48.421 -40.530 11.842 1.00 91.88 194 LYS A C 1
ATOM 1549 O O . LYS A 1 194 ? -49.430 -40.349 12.510 1.00 91.88 194 LYS A O 1
ATOM 1554 N N . ASP A 1 195 ? -47.199 -40.263 12.299 1.00 89.69 195 ASP A N 1
ATOM 1555 C CA . ASP A 1 195 ? -46.936 -39.740 13.648 1.00 89.69 195 ASP A CA 1
ATOM 1556 C C . ASP A 1 195 ? -47.597 -38.368 13.865 1.00 89.69 195 ASP A C 1
ATOM 1558 O O . ASP A 1 195 ? -48.201 -38.109 14.907 1.00 89.69 195 ASP A O 1
ATOM 1562 N N . LEU A 1 196 ? -47.564 -37.490 12.859 1.00 87.62 196 LEU A N 1
ATOM 1563 C CA . LEU A 1 196 ? -48.231 -36.190 12.924 1.00 87.62 196 LEU A CA 1
ATOM 1564 C C . LEU A 1 196 ? -49.760 -36.327 12.970 1.00 87.62 196 LEU A C 1
ATOM 1566 O O . LEU A 1 196 ? -50.426 -35.603 13.712 1.00 87.62 196 LEU A O 1
ATOM 1570 N N . ASN A 1 197 ? -50.317 -37.274 12.215 1.00 91.38 197 ASN A N 1
ATOM 1571 C CA . ASN A 1 197 ? -51.740 -37.590 12.229 1.00 91.38 197 ASN A CA 1
ATOM 1572 C C . ASN A 1 197 ? -52.166 -38.207 13.569 1.00 91.38 197 ASN A C 1
ATOM 1574 O O . ASN A 1 197 ? -53.187 -37.810 14.125 1.00 91.38 197 ASN A O 1
ATOM 1578 N N . ASP A 1 198 ? -51.367 -39.109 14.133 1.00 92.75 198 ASP A N 1
ATOM 1579 C CA . ASP A 1 198 ? -51.622 -39.710 15.443 1.00 92.75 198 ASP A CA 1
ATOM 1580 C C . ASP A 1 198 ? -51.556 -38.639 16.546 1.00 92.75 198 ASP A C 1
ATOM 1582 O O . ASP A 1 198 ? -52.451 -38.555 17.390 1.00 92.75 198 ASP A O 1
ATOM 1586 N N . LYS A 1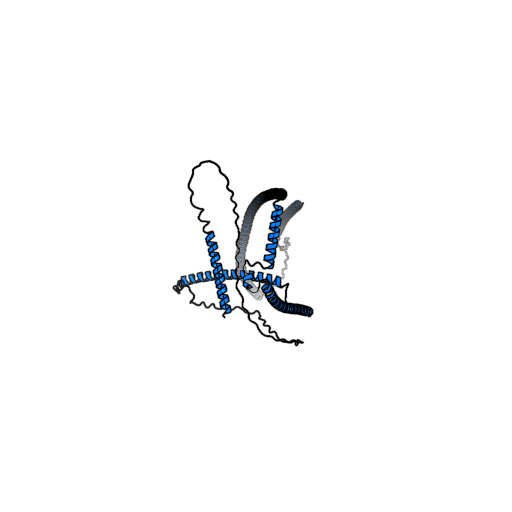 199 ? -50.580 -37.722 16.485 1.00 92.81 199 LYS A N 1
ATOM 1587 C CA . LYS A 1 199 ? -50.509 -36.539 17.365 1.00 92.81 199 LYS A CA 1
ATOM 1588 C C . LYS A 1 199 ? -51.731 -35.636 17.226 1.00 92.81 199 LYS A C 1
ATOM 1590 O O . LYS A 1 199 ? -52.248 -35.152 18.235 1.00 92.81 199 LYS A O 1
ATOM 1595 N N . TYR A 1 200 ? -52.210 -35.416 16.004 1.00 92.31 200 TYR A N 1
ATOM 1596 C CA . TYR A 1 200 ? -53.431 -34.654 15.755 1.00 92.31 200 TYR A CA 1
ATOM 1597 C C . TYR A 1 200 ? -54.655 -35.332 16.386 1.00 92.31 200 TYR A C 1
ATOM 1599 O O . TYR A 1 200 ? -55.422 -34.666 17.083 1.00 92.31 200 TYR A O 1
ATOM 1607 N N . GLN A 1 201 ? -54.801 -36.652 16.232 1.00 94.50 201 GLN A N 1
ATOM 1608 C CA . GLN A 1 201 ? -55.894 -37.408 16.849 1.00 94.50 201 GLN A CA 1
ATOM 1609 C C . GLN A 1 201 ? -55.828 -37.364 18.379 1.00 94.50 201 GLN A C 1
ATOM 1611 O O . GLN A 1 201 ? -56.836 -37.084 19.023 1.00 94.50 201 GLN A O 1
ATOM 1616 N N . VAL A 1 202 ? -54.642 -37.534 18.974 1.00 93.75 202 VAL A N 1
ATOM 1617 C CA . VAL A 1 202 ? -54.441 -37.391 20.428 1.00 93.75 202 VAL A CA 1
ATOM 1618 C C . VAL A 1 202 ? -54.828 -35.989 20.904 1.00 93.75 202 VAL A C 1
ATOM 1620 O O . VAL A 1 202 ? -55.491 -35.848 21.931 1.00 93.75 202 VAL A O 1
ATOM 1623 N N . CYS A 1 203 ? -54.445 -34.944 20.168 1.00 91.06 203 CYS A N 1
ATOM 1624 C CA . CYS A 1 203 ? -54.817 -33.568 20.494 1.00 91.06 203 CYS A CA 1
ATOM 1625 C C . CYS A 1 203 ? -56.338 -33.362 20.422 1.00 91.06 203 CYS A C 1
ATOM 1627 O O . CYS A 1 203 ? -56.926 -32.740 21.305 1.00 91.06 203 CYS A O 1
ATOM 1629 N N . ASN A 1 204 ? -56.990 -33.942 19.415 1.00 91.19 204 ASN A N 1
ATOM 1630 C CA . ASN A 1 204 ? -58.436 -33.866 19.258 1.00 91.19 204 ASN A CA 1
ATOM 1631 C C . ASN A 1 204 ? -59.179 -34.592 20.397 1.00 91.19 204 ASN A C 1
ATOM 1633 O O . ASN A 1 204 ? -60.131 -34.047 20.953 1.00 91.19 204 ASN A O 1
ATOM 1637 N N . THR A 1 205 ? -58.699 -35.767 20.822 1.00 92.69 205 THR A N 1
ATOM 1638 C CA . THR A 1 205 ? -59.230 -36.480 21.997 1.00 92.69 205 THR A CA 1
ATOM 1639 C C . THR A 1 205 ? -59.077 -35.649 23.269 1.00 92.69 205 THR A C 1
ATOM 1641 O O . THR A 1 205 ? -60.057 -35.448 23.984 1.00 92.69 205 THR A O 1
ATOM 1644 N N . LYS A 1 206 ? -57.893 -35.065 23.507 1.00 94.62 206 LYS A N 1
ATOM 1645 C CA . LYS A 1 206 ? -57.657 -34.158 24.646 1.00 94.62 206 LYS A CA 1
ATOM 1646 C C . LYS A 1 206 ? -58.582 -32.943 24.626 1.00 94.62 206 LYS A C 1
ATOM 1648 O O . LYS A 1 206 ? -59.020 -32.471 25.670 1.00 94.62 206 LYS A O 1
ATOM 1653 N N . LEU A 1 207 ? -58.903 -32.432 23.443 1.00 91.12 207 LEU A N 1
ATOM 1654 C CA . LEU A 1 207 ? -59.817 -31.309 23.284 1.00 91.12 207 LEU A CA 1
ATOM 1655 C C . LEU A 1 207 ? -61.270 -31.703 23.606 1.00 91.12 207 LEU A C 1
ATOM 1657 O O . LEU A 1 207 ? -61.998 -30.918 24.216 1.00 91.12 207 LEU A O 1
ATOM 1661 N N . CYS A 1 208 ? -61.689 -32.922 23.262 1.00 91.81 208 CYS A N 1
ATOM 1662 C CA . CYS A 1 208 ? -62.973 -33.481 23.692 1.00 91.81 208 CYS A CA 1
ATOM 1663 C C . CYS A 1 208 ? -63.027 -33.697 25.213 1.00 91.81 208 CYS A C 1
ATOM 1665 O O . CYS A 1 208 ? -64.005 -33.309 25.850 1.00 91.81 208 CYS A O 1
ATOM 1667 N N . GLU A 1 209 ? -61.965 -34.234 25.813 1.00 93.56 209 GLU A N 1
ATOM 1668 C CA . GLU A 1 209 ? -61.846 -34.375 27.269 1.00 93.56 209 GLU A CA 1
ATOM 1669 C C . GLU A 1 209 ? -61.913 -33.015 27.975 1.00 93.56 209 GLU A C 1
ATOM 1671 O O . GLU A 1 209 ? -62.672 -32.858 28.930 1.00 93.56 209 GLU A O 1
ATOM 1676 N N . ALA A 1 210 ? -61.211 -32.000 27.462 1.00 89.00 210 ALA A N 1
ATOM 1677 C CA . ALA A 1 210 ? -61.266 -30.640 27.992 1.00 89.00 210 ALA A CA 1
ATOM 1678 C C . ALA A 1 210 ? -62.680 -30.038 27.900 1.00 89.00 210 ALA A C 1
ATOM 1680 O O . ALA A 1 210 ? -63.144 -29.393 28.840 1.00 89.00 210 ALA A O 1
ATOM 1681 N N . ARG A 1 211 ? -63.415 -30.280 26.803 1.00 93.25 211 ARG A N 1
ATOM 1682 C CA . ARG A 1 211 ? -64.827 -29.868 26.688 1.00 93.25 211 ARG A CA 1
ATOM 1683 C C . ARG A 1 211 ? -65.709 -30.544 27.740 1.00 93.25 211 ARG A C 1
ATOM 1685 O O . ARG A 1 211 ? -66.556 -29.872 28.327 1.00 93.25 211 ARG A O 1
ATOM 1692 N N . ASN A 1 212 ? -65.489 -31.829 28.011 1.00 93.81 212 ASN A N 1
ATOM 1693 C CA . ASN A 1 212 ? -66.223 -32.559 29.045 1.00 93.81 212 ASN A CA 1
ATOM 1694 C C . ASN A 1 212 ? -65.894 -32.033 30.450 1.00 93.81 212 ASN A C 1
ATOM 1696 O O . ASN A 1 212 ? -66.810 -31.792 31.236 1.00 93.81 212 ASN A O 1
ATOM 1700 N N . GLN A 1 213 ? -64.619 -31.758 30.742 1.00 94.81 213 GLN A N 1
ATOM 1701 C CA . GLN A 1 213 ? -64.198 -31.129 32.000 1.00 94.81 213 GLN A CA 1
ATOM 1702 C C . GLN A 1 213 ? -64.846 -29.754 32.188 1.00 94.81 213 GLN A C 1
ATOM 1704 O O . GLN A 1 213 ? -65.362 -29.460 33.260 1.00 94.81 213 GLN A O 1
ATOM 1709 N N . ILE A 1 214 ? -64.921 -28.929 31.138 1.00 92.81 214 ILE A N 1
ATOM 1710 C CA . ILE A 1 214 ? -65.618 -27.634 31.198 1.00 92.81 214 ILE A CA 1
ATOM 1711 C C . ILE A 1 214 ? -67.096 -27.817 31.575 1.00 92.81 214 ILE A C 1
ATOM 1713 O O . ILE A 1 214 ? -67.631 -27.040 32.370 1.00 92.81 214 ILE A O 1
ATOM 1717 N N . GLN A 1 215 ? -67.775 -28.835 31.038 1.00 94.12 215 GLN A N 1
ATOM 1718 C CA . GLN A 1 215 ? -69.164 -29.119 31.407 1.00 94.12 215 GLN A CA 1
ATOM 1719 C C . GLN A 1 215 ? -69.295 -29.609 32.853 1.00 94.12 215 GLN A C 1
ATOM 1721 O O . GLN A 1 215 ? -70.202 -29.159 33.560 1.00 94.12 215 GLN A O 1
ATOM 1726 N N . GLN A 1 216 ? -68.378 -30.464 33.307 1.00 93.62 216 GLN A N 1
ATOM 1727 C CA . GLN A 1 216 ? -68.314 -30.913 34.695 1.00 93.62 216 GLN A CA 1
ATOM 1728 C C . GLN A 1 216 ? -68.090 -29.732 35.646 1.00 93.62 216 GLN A C 1
ATOM 1730 O O . GLN A 1 216 ? -68.883 -29.534 36.564 1.00 93.62 216 GLN A O 1
ATOM 1735 N N . HIS A 1 217 ? -67.108 -28.874 35.374 1.00 91.31 217 HIS A N 1
ATOM 1736 C CA . HIS A 1 217 ? -66.856 -27.671 36.165 1.00 91.31 217 HIS A CA 1
ATOM 1737 C C . HIS A 1 217 ? -68.050 -26.714 36.152 1.00 91.31 217 HIS A C 1
ATOM 1739 O O . HIS A 1 217 ? -68.386 -26.127 37.175 1.00 91.31 217 HIS A O 1
ATOM 1745 N N . LYS A 1 218 ? -68.777 -26.589 35.035 1.00 93.25 218 LYS A N 1
ATOM 1746 C CA . LYS A 1 218 ? -70.026 -25.809 34.985 1.00 93.25 218 LYS A CA 1
ATOM 1747 C C . LYS A 1 218 ? -71.107 -26.393 35.905 1.00 93.25 218 LYS A C 1
ATOM 1749 O O . LYS A 1 218 ? -71.901 -25.632 36.459 1.00 93.25 218 LYS A O 1
ATOM 1754 N N . HIS A 1 219 ? -71.167 -27.716 36.062 1.00 91.94 219 HIS A N 1
ATOM 1755 C CA . HIS A 1 219 ? -72.059 -28.368 37.020 1.00 91.94 219 HIS A CA 1
ATOM 1756 C C . HIS A 1 219 ? -71.584 -28.177 38.468 1.00 91.94 219 HIS A C 1
ATOM 1758 O O . HIS A 1 219 ? -72.383 -27.777 39.313 1.00 91.94 219 HIS A O 1
ATOM 1764 N N . GLU A 1 220 ? -70.292 -28.362 38.741 1.00 92.19 220 GLU A N 1
ATOM 1765 C CA . GLU A 1 220 ? -69.677 -28.109 40.051 1.00 92.19 220 GLU A CA 1
ATOM 1766 C C . GLU A 1 220 ? -69.892 -26.659 40.497 1.00 92.19 220 GLU A C 1
ATOM 1768 O O . GLU A 1 220 ? -70.325 -26.430 41.619 1.00 92.19 220 GLU A O 1
ATOM 1773 N N . ILE A 1 221 ? -69.728 -25.677 39.605 1.00 89.12 221 ILE A N 1
ATOM 1774 C CA . ILE A 1 221 ? -70.030 -24.264 39.880 1.00 89.12 221 ILE A CA 1
ATOM 1775 C C . ILE A 1 221 ? -71.495 -24.080 40.291 1.00 89.12 221 ILE A C 1
ATOM 1777 O O . ILE A 1 221 ? -71.784 -23.329 41.219 1.00 89.12 221 ILE A O 1
ATOM 1781 N N . LYS A 1 222 ? -72.449 -24.762 39.643 1.00 88.19 222 LYS A N 1
ATOM 1782 C CA . LYS A 1 222 ? -73.866 -24.697 40.048 1.00 88.19 222 LYS A CA 1
ATOM 1783 C C . LYS A 1 222 ? -74.088 -25.305 41.433 1.00 88.19 222 LYS A C 1
ATOM 1785 O O . LYS A 1 222 ? -74.875 -24.760 42.206 1.00 88.19 222 LYS A O 1
ATOM 1790 N N . LEU A 1 223 ? -73.412 -26.411 41.741 1.00 88.12 223 LEU A N 1
ATOM 1791 C CA . LEU A 1 223 ? -73.492 -27.063 43.045 1.00 88.12 223 LEU A CA 1
ATOM 1792 C C . LEU A 1 223 ? -72.879 -26.182 44.144 1.00 88.12 223 LEU A C 1
ATOM 1794 O O . LEU A 1 223 ? -73.515 -25.967 45.172 1.00 88.12 223 LEU A O 1
ATOM 1798 N N . LEU A 1 224 ? -71.703 -25.604 43.889 1.00 84.38 224 LEU A N 1
ATOM 1799 C CA . LEU A 1 224 ? -71.032 -24.643 44.764 1.00 84.38 224 LEU A CA 1
ATOM 1800 C C . LEU A 1 224 ? -71.892 -23.400 44.987 1.00 84.38 224 LEU A C 1
ATOM 1802 O O . LEU A 1 224 ? -72.048 -22.973 46.122 1.00 84.38 224 LEU A O 1
ATOM 1806 N N . ASN A 1 225 ? -72.530 -22.867 43.943 1.00 82.56 225 ASN A N 1
ATOM 1807 C CA . ASN A 1 225 ? -73.473 -21.755 44.082 1.00 82.56 225 ASN A CA 1
ATOM 1808 C C . ASN A 1 225 ? -74.658 -22.116 44.990 1.00 82.56 225 ASN A C 1
ATOM 1810 O O . ASN A 1 225 ? -75.101 -21.282 45.776 1.00 82.56 225 ASN A O 1
ATOM 1814 N N . LYS A 1 226 ? -75.165 -23.355 44.917 1.00 82.12 226 LYS A N 1
ATOM 1815 C CA . LYS A 1 226 ? -76.237 -23.840 45.800 1.00 82.12 226 LYS A CA 1
ATOM 1816 C C . LYS A 1 226 ? -75.761 -24.002 47.250 1.00 82.12 226 LYS A C 1
ATOM 1818 O O . LYS A 1 226 ? -76.494 -23.634 48.163 1.00 82.12 226 LYS A O 1
ATOM 1823 N N . ALA A 1 227 ? -74.549 -24.517 47.464 1.00 79.44 227 ALA A N 1
ATOM 1824 C CA . ALA A 1 227 ? -73.939 -24.622 48.791 1.00 79.44 227 ALA A CA 1
ATOM 1825 C C . ALA A 1 227 ? -73.684 -23.233 49.401 1.00 79.44 227 ALA A C 1
ATOM 1827 O O . ALA A 1 227 ? -74.094 -22.967 50.528 1.00 79.44 227 ALA A O 1
ATOM 1828 N N . LEU A 1 228 ? -73.126 -22.308 48.619 1.00 77.81 228 LEU A N 1
ATOM 1829 C CA . LEU A 1 228 ? -72.925 -20.920 49.023 1.00 77.81 228 LEU A CA 1
ATOM 1830 C C . LEU A 1 228 ? -74.255 -20.252 49.397 1.00 77.81 228 LEU A C 1
ATOM 1832 O O . LEU A 1 228 ? -74.343 -19.628 50.446 1.00 77.81 228 LEU A O 1
ATOM 1836 N N . ALA A 1 229 ? -75.315 -20.440 48.602 1.00 74.44 229 ALA A N 1
ATOM 1837 C CA . ALA A 1 229 ? -76.647 -19.934 48.940 1.00 74.44 229 ALA A CA 1
ATOM 1838 C C . ALA A 1 229 ? -77.140 -20.447 50.309 1.00 74.44 229 ALA A C 1
ATOM 1840 O O . ALA A 1 229 ? -77.710 -19.677 51.080 1.00 74.44 229 ALA A O 1
ATOM 1841 N N . SER A 1 230 ? -76.858 -21.710 50.654 1.00 74.06 230 SER A N 1
ATOM 1842 C CA . SER A 1 230 ? -77.207 -22.268 51.969 1.00 74.06 230 SER A CA 1
ATOM 1843 C C . SER A 1 230 ? -76.374 -21.712 53.135 1.00 74.06 230 SER A C 1
ATOM 1845 O O . SER A 1 230 ? -76.874 -21.632 54.255 1.00 74.06 230 SER A O 1
ATOM 1847 N N . GLU A 1 231 ? -75.133 -21.276 52.898 1.00 73.50 231 GLU A N 1
ATOM 1848 C CA . GLU A 1 231 ? -74.297 -20.615 53.916 1.00 73.50 231 GLU A CA 1
ATOM 1849 C C . GLU A 1 231 ? -74.655 -19.137 54.119 1.00 73.50 231 GLU A C 1
ATOM 1851 O O . GLU A 1 231 ? -74.480 -18.587 55.211 1.00 73.50 231 GLU A O 1
ATOM 1856 N N . VAL A 1 232 ? -75.142 -18.496 53.058 1.00 70.12 232 VAL A N 1
ATOM 1857 C CA . VAL A 1 232 ? -75.493 -17.074 53.014 1.00 70.12 232 VAL A CA 1
ATOM 1858 C C . VAL A 1 232 ? -76.878 -16.803 53.636 1.00 70.12 232 VAL A C 1
ATOM 1860 O O . VAL A 1 232 ? -77.094 -15.724 54.189 1.00 70.12 232 VAL A O 1
ATOM 1863 N N . GLY A 1 233 ? -77.780 -17.794 53.624 1.00 66.12 233 GLY A N 1
ATOM 1864 C CA . GLY A 1 233 ? -79.149 -17.705 54.147 1.00 66.12 233 GLY A CA 1
ATOM 1865 C C . GLY A 1 233 ? -80.148 -17.139 53.127 1.00 66.12 233 GLY A C 1
ATOM 1866 O O . GLY A 1 233 ? -79.775 -16.373 52.241 1.00 66.12 233 GLY A O 1
ATOM 1867 N N . ASP A 1 234 ? -81.431 -17.497 53.265 1.00 61.97 234 ASP A N 1
ATOM 1868 C CA . ASP A 1 234 ? -82.483 -17.352 52.231 1.00 61.97 234 ASP A CA 1
ATOM 1869 C C . ASP A 1 234 ? -82.777 -15.916 51.737 1.00 61.97 234 ASP A C 1
ATOM 1871 O O . ASP A 1 234 ? -83.540 -15.728 50.792 1.00 61.97 234 ASP A O 1
ATOM 1875 N N . ASN A 1 235 ? -82.155 -14.890 52.325 1.00 59.50 235 ASN A N 1
ATOM 1876 C CA . ASN A 1 235 ? -82.474 -13.481 52.079 1.00 59.50 235 ASN A CA 1
ATOM 1877 C C . ASN A 1 235 ? -81.382 -12.691 51.323 1.00 59.50 235 ASN A C 1
ATOM 1879 O O . ASN A 1 235 ? -81.498 -11.471 51.205 1.00 59.50 235 ASN A O 1
ATOM 1883 N N . PHE A 1 236 ? -80.325 -13.335 50.809 1.00 61.25 236 PHE A N 1
ATOM 1884 C CA . PHE A 1 236 ? -79.200 -12.646 50.151 1.00 61.25 236 PHE A CA 1
ATOM 1885 C C . PHE A 1 236 ? -78.847 -13.241 48.773 1.00 61.25 236 PHE A C 1
ATOM 1887 O O . PHE A 1 236 ? -78.642 -14.440 48.614 1.00 61.25 236 PHE A O 1
ATOM 1894 N N . SER A 1 237 ? -78.736 -12.377 47.755 1.00 63.53 237 SER A N 1
ATOM 1895 C CA . SER A 1 237 ? -78.320 -12.756 46.394 1.00 63.53 237 SER A CA 1
ATOM 1896 C C . SER A 1 237 ? -76.805 -12.985 46.322 1.00 63.53 237 SER A C 1
ATOM 1898 O O . SER A 1 237 ? -76.043 -12.162 46.825 1.00 63.53 237 SER A O 1
ATOM 1900 N N . ILE A 1 238 ? -76.350 -14.044 45.636 1.00 65.12 238 ILE A N 1
ATOM 1901 C CA . ILE A 1 238 ? -74.919 -14.381 45.437 1.00 65.12 238 ILE A CA 1
ATOM 1902 C C . ILE A 1 238 ? -74.124 -13.199 44.847 1.00 65.12 238 ILE A C 1
ATOM 1904 O O . ILE A 1 238 ? -72.955 -13.010 45.167 1.00 65.12 238 ILE A O 1
ATOM 1908 N N . HIS A 1 239 ? -74.768 -12.342 44.050 1.00 65.25 239 HIS A N 1
ATOM 1909 C CA . HIS A 1 239 ? -74.150 -11.127 43.509 1.00 65.25 239 HIS A CA 1
ATOM 1910 C C . HIS A 1 239 ? -73.714 -10.126 44.602 1.00 65.25 239 HIS A C 1
ATOM 1912 O O . HIS A 1 239 ? -72.762 -9.370 44.416 1.00 65.25 239 HIS A O 1
ATOM 1918 N N . ASN A 1 240 ? -74.379 -10.130 45.759 1.00 64.50 240 ASN A N 1
ATOM 1919 C CA . ASN A 1 240 ? -74.069 -9.244 46.883 1.00 64.50 240 ASN A CA 1
ATOM 1920 C C . ASN A 1 240 ? -72.929 -9.790 47.756 1.00 64.50 240 ASN A C 1
ATOM 1922 O O . ASN A 1 240 ? -72.331 -9.031 48.509 1.00 64.50 240 ASN A O 1
ATOM 1926 N N . VAL A 1 241 ? -72.607 -11.082 47.640 1.00 64.88 241 VAL A N 1
ATOM 1927 C CA . VAL A 1 241 ? -71.489 -11.733 48.345 1.00 64.88 241 VAL A CA 1
ATOM 1928 C C . VAL A 1 241 ? -70.143 -11.367 47.713 1.00 64.88 241 VAL A C 1
ATOM 1930 O O . VAL A 1 241 ? -69.146 -11.225 48.409 1.00 64.88 241 VAL A O 1
ATOM 1933 N N . THR A 1 242 ? -70.118 -11.156 46.395 1.00 63.06 242 THR A N 1
ATOM 1934 C CA . THR A 1 242 ? -68.931 -10.696 45.653 1.00 63.06 242 THR A CA 1
ATOM 1935 C C . THR A 1 242 ? -68.680 -9.188 45.749 1.00 63.06 242 THR A C 1
ATOM 1937 O O . THR A 1 242 ? -67.665 -8.709 45.252 1.00 63.06 242 THR A O 1
ATOM 1940 N N . SER A 1 243 ? -69.596 -8.430 46.362 1.00 59.28 243 SER A N 1
ATOM 1941 C CA . SER A 1 243 ? -69.380 -7.022 46.704 1.00 59.28 243 SER A CA 1
ATOM 1942 C C . SER A 1 243 ? -68.463 -6.947 47.922 1.00 59.28 243 SER A C 1
ATOM 1944 O O . SER A 1 243 ? -68.724 -7.608 48.929 1.00 59.28 243 SER A O 1
ATOM 1946 N N . GLU A 1 244 ? -67.400 -6.146 47.841 1.00 54.06 244 GLU A N 1
ATOM 1947 C CA . GLU A 1 244 ? -66.422 -5.997 48.922 1.00 54.06 244 GLU A CA 1
ATOM 1948 C C . GLU A 1 244 ? -67.118 -5.677 50.252 1.00 54.06 244 GLU A C 1
ATOM 1950 O O . GLU A 1 244 ? -67.884 -4.719 50.361 1.00 54.06 244 GLU A O 1
ATOM 1955 N N . GLY A 1 245 ? -66.881 -6.522 51.257 1.00 62.28 245 GLY A N 1
ATOM 1956 C CA . GLY A 1 245 ? -67.403 -6.345 52.613 1.00 62.28 245 GLY A CA 1
ATOM 1957 C C . GLY A 1 245 ? -68.272 -7.488 53.136 1.00 62.28 245 GLY A C 1
ATOM 1958 O O . GLY A 1 245 ? -68.523 -7.535 54.343 1.00 62.28 245 GLY A O 1
ATOM 1959 N N . TRP A 1 246 ? -68.698 -8.442 52.300 1.00 63.19 246 TRP A N 1
ATOM 1960 C CA . TRP A 1 246 ? -69.416 -9.605 52.820 1.00 63.19 246 TRP A CA 1
ATOM 1961 C C . TRP A 1 246 ? -68.459 -10.573 53.523 1.00 63.19 246 TRP A C 1
ATOM 1963 O O . TRP A 1 246 ? -67.565 -11.158 52.917 1.00 63.19 246 TRP A O 1
ATOM 1973 N N . ARG A 1 247 ? -68.657 -10.747 54.831 1.00 67.69 247 ARG A N 1
ATOM 1974 C CA . ARG A 1 247 ? -67.943 -11.727 55.649 1.00 67.69 247 ARG A CA 1
ATOM 1975 C C . ARG A 1 247 ? -68.910 -12.876 55.906 1.00 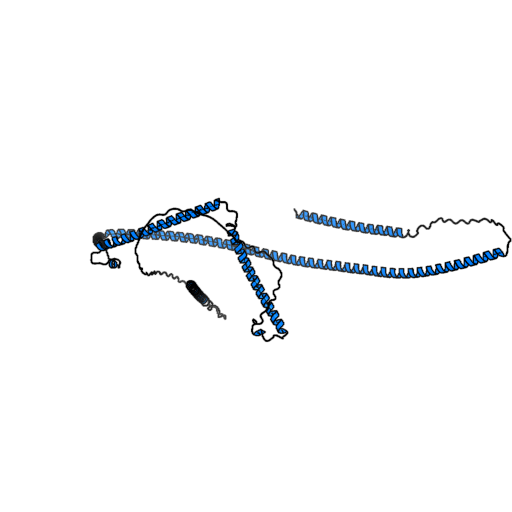67.69 247 ARG A C 1
ATOM 1977 O O . ARG A 1 247 ? -69.939 -12.663 56.547 1.00 67.69 247 ARG A O 1
ATOM 1984 N N . GLY A 1 248 ? -68.600 -14.066 55.394 1.00 72.00 248 GLY A N 1
ATOM 1985 C CA . GLY A 1 248 ? -69.493 -15.218 55.527 1.00 72.00 248 GLY A CA 1
ATOM 1986 C C . GLY A 1 248 ? -69.754 -15.585 56.983 1.00 72.00 248 GLY A C 1
ATOM 1987 O O . GLY A 1 248 ? -68.961 -15.244 57.860 1.00 72.00 248 GLY A O 1
ATOM 1988 N N . ARG A 1 249 ? -70.853 -16.292 57.267 1.00 74.56 249 ARG A N 1
ATOM 1989 C CA . ARG A 1 249 ? -71.253 -16.628 58.646 1.00 74.56 249 ARG A CA 1
ATOM 1990 C C . ARG A 1 249 ? -70.132 -17.325 59.422 1.00 74.56 249 ARG A C 1
ATOM 1992 O O . ARG A 1 249 ? -69.837 -16.940 60.550 1.00 74.56 249 ARG A O 1
ATOM 1999 N N . ALA A 1 250 ? -69.460 -18.293 58.800 1.00 76.19 250 ALA A N 1
ATOM 2000 C CA . ALA A 1 250 ? -68.302 -18.962 59.391 1.00 76.19 250 ALA A CA 1
ATOM 2001 C C . ALA A 1 250 ? -67.150 -17.980 59.664 1.00 76.19 250 ALA A C 1
ATOM 2003 O O . ALA A 1 250 ? -66.558 -17.995 60.735 1.00 76.19 250 ALA A O 1
ATOM 2004 N N . GLN A 1 251 ? -66.879 -17.056 58.743 1.00 75.56 251 GLN A N 1
ATOM 2005 C CA . GLN A 1 251 ? -65.819 -16.062 58.888 1.00 75.56 251 GLN A CA 1
ATOM 2006 C C . GLN A 1 251 ? -66.167 -14.955 59.900 1.00 75.56 251 GLN A C 1
ATOM 2008 O O . GLN A 1 251 ? -65.264 -14.397 60.522 1.00 75.56 251 GLN A O 1
ATOM 2013 N N . GLN A 1 252 ? -67.448 -14.627 60.092 1.00 79.00 252 GLN A N 1
ATOM 2014 C CA . GLN A 1 252 ? -67.923 -13.779 61.188 1.00 79.00 252 GLN A CA 1
ATOM 2015 C C . GLN A 1 252 ? -67.730 -14.480 62.531 1.00 79.00 252 GLN A C 1
ATOM 2017 O O . GLN A 1 252 ? -67.174 -13.872 63.441 1.00 79.00 252 GLN A O 1
ATOM 2022 N N . ILE A 1 253 ? -68.097 -15.761 62.633 1.00 80.56 253 ILE A N 1
ATOM 2023 C CA . ILE A 1 253 ? -67.882 -16.571 63.839 1.00 80.56 253 ILE A CA 1
ATOM 2024 C C . ILE A 1 253 ? -66.387 -16.672 64.152 1.00 80.56 253 ILE A C 1
ATOM 2026 O O . ILE A 1 253 ? -65.989 -16.322 65.259 1.00 80.56 253 ILE A O 1
ATOM 2030 N N . CYS A 1 254 ? -65.549 -17.030 63.178 1.00 82.94 254 CYS A N 1
ATOM 2031 C CA . CYS A 1 254 ? -64.100 -17.065 63.359 1.00 82.94 254 CYS A CA 1
ATOM 2032 C C . CYS A 1 254 ? -63.538 -15.684 63.711 1.00 82.94 254 CYS A C 1
ATOM 2034 O O . CYS A 1 254 ? -62.686 -15.596 64.581 1.00 82.94 254 CYS A O 1
ATOM 2036 N N . SER A 1 255 ? -64.028 -14.587 63.116 1.00 84.88 255 SER A N 1
ATOM 2037 C CA . SER A 1 255 ? -63.563 -13.243 63.495 1.00 84.88 255 SER A CA 1
ATOM 2038 C C . SER A 1 255 ? -63.913 -12.885 64.926 1.00 84.88 255 SER A C 1
ATOM 2040 O O . SER A 1 255 ? -63.144 -12.190 65.577 1.00 84.88 255 SER A O 1
ATOM 2042 N N . LEU A 1 256 ? -65.100 -13.279 65.382 1.00 84.69 256 LEU A N 1
ATOM 2043 C CA . LEU A 1 256 ? -65.556 -13.019 66.738 1.00 84.69 256 LEU A CA 1
ATOM 2044 C C . LEU A 1 256 ? -64.776 -13.884 67.724 1.00 84.69 256 LEU A C 1
ATOM 2046 O O . LEU A 1 256 ? -64.293 -13.363 68.719 1.00 84.69 256 LEU A O 1
ATOM 2050 N N . GLN A 1 257 ? -64.567 -15.163 67.414 1.00 85.88 257 GLN A N 1
ATOM 2051 C CA . GLN A 1 257 ? -63.734 -16.065 68.210 1.00 85.88 257 GLN A CA 1
ATOM 2052 C C . GLN A 1 257 ? -62.281 -15.591 68.268 1.00 85.88 257 GLN A C 1
ATOM 2054 O O . GLN A 1 257 ? -61.702 -15.532 69.346 1.00 85.88 257 GLN A O 1
ATOM 2059 N N . GLN A 1 258 ? -61.715 -15.175 67.136 1.00 84.94 258 GLN A N 1
ATOM 2060 C CA . GLN A 1 258 ? -60.373 -14.615 67.058 1.00 84.94 258 GLN A CA 1
ATOM 2061 C C . GLN A 1 258 ? -60.282 -13.291 67.815 1.00 84.94 258 GLN A C 1
ATOM 2063 O O . GLN A 1 258 ? -59.359 -13.129 68.593 1.00 84.94 258 GLN A O 1
ATOM 2068 N N . LYS A 1 259 ? -61.253 -12.376 67.687 1.00 86.38 259 LYS A N 1
ATOM 2069 C CA . LYS A 1 259 ? -61.282 -11.143 68.492 1.00 86.38 259 LYS A CA 1
ATOM 2070 C C . LYS A 1 259 ? -61.381 -11.437 69.982 1.00 86.38 259 LYS A C 1
ATOM 2072 O O . LYS A 1 259 ? -60.745 -10.750 70.765 1.00 86.38 259 LYS A O 1
ATOM 2077 N N . VAL A 1 260 ? -62.158 -12.438 70.384 1.00 82.56 260 VAL A N 1
ATOM 2078 C CA . VAL A 1 260 ? -62.231 -12.867 71.786 1.00 82.56 260 VAL A CA 1
ATOM 2079 C C . VAL A 1 260 ? -60.885 -13.434 72.239 1.00 82.56 260 VAL A C 1
ATOM 2081 O O . VAL A 1 260 ? -60.405 -13.050 73.301 1.00 82.56 260 VAL A O 1
ATOM 2084 N N . SER A 1 261 ? -60.237 -14.261 71.415 1.00 85.38 261 SER A N 1
ATOM 2085 C CA . SER A 1 261 ? -58.900 -14.797 71.685 1.00 85.38 261 SER A CA 1
ATOM 2086 C C . SER A 1 261 ? -57.851 -13.686 71.771 1.00 85.38 261 SER A C 1
ATOM 2088 O O . SER A 1 261 ? -57.132 -13.609 72.754 1.00 85.38 261 SER A O 1
ATOM 2090 N N . GLU A 1 262 ? -57.811 -12.764 70.814 1.00 83.31 262 GLU A N 1
ATOM 2091 C CA . GLU A 1 262 ? -56.887 -11.628 70.775 1.00 83.31 262 GLU A CA 1
ATOM 2092 C C . GLU A 1 262 ? -57.128 -10.644 71.916 1.00 83.31 262 GLU A C 1
ATOM 2094 O O . GLU A 1 262 ? -56.177 -10.117 72.475 1.00 83.31 262 GLU A O 1
ATOM 2099 N N . LEU A 1 263 ? -58.381 -10.363 72.282 1.00 81.19 263 LEU A N 1
ATOM 2100 C CA . LEU A 1 263 ? -58.680 -9.518 73.438 1.00 81.19 263 LEU A CA 1
ATOM 2101 C C . LEU A 1 263 ? -58.274 -10.217 74.737 1.00 81.19 263 LEU A C 1
ATOM 2103 O O . LEU A 1 263 ? -57.744 -9.558 75.627 1.00 81.19 263 LEU A O 1
ATOM 2107 N N . SER A 1 264 ? -58.452 -11.538 74.826 1.00 77.62 264 SER A N 1
ATOM 2108 C CA . SER A 1 264 ? -57.973 -12.325 75.966 1.00 77.62 264 SER A CA 1
ATOM 2109 C C . SER A 1 264 ? -56.441 -12.371 76.034 1.00 77.62 264 SER A C 1
ATOM 2111 O O . SER A 1 264 ? -55.861 -12.220 77.107 1.00 77.62 264 SER A O 1
ATOM 2113 N N . GLU A 1 265 ? -55.775 -12.466 74.885 1.00 76.38 265 GLU A N 1
ATOM 2114 C CA . GLU A 1 265 ? -54.323 -12.490 74.772 1.00 76.38 265 GLU A CA 1
ATOM 2115 C C . GLU A 1 265 ? -53.727 -11.104 75.035 1.00 76.38 265 GLU A C 1
ATOM 2117 O O . GLU A 1 265 ? -52.779 -10.990 75.800 1.00 76.38 265 GLU A O 1
ATOM 2122 N N . LYS A 1 266 ? -54.321 -10.023 74.518 1.00 74.00 266 LYS A N 1
ATOM 2123 C CA . LYS A 1 266 ? -53.925 -8.639 74.827 1.00 74.00 266 LYS A CA 1
ATOM 2124 C C . LYS A 1 266 ? -54.077 -8.323 76.310 1.00 74.00 266 LYS A C 1
ATOM 2126 O O . LYS A 1 266 ? -53.206 -7.667 76.878 1.00 74.00 266 LYS A O 1
ATOM 2131 N N . LEU A 1 267 ? -55.117 -8.841 76.963 1.00 61.53 267 LEU A N 1
ATOM 2132 C CA . LEU A 1 267 ? -55.256 -8.750 78.417 1.00 61.53 267 LEU A CA 1
ATOM 2133 C C . LEU A 1 267 ? -54.103 -9.476 79.141 1.00 61.53 267 LEU A C 1
ATOM 2135 O O . LEU A 1 267 ? -53.619 -8.987 80.157 1.00 61.53 267 LEU A O 1
ATOM 2139 N N . SER A 1 268 ? -53.618 -10.595 78.592 1.00 61.66 268 SER A N 1
ATOM 2140 C CA . SER A 1 268 ? -52.475 -11.350 79.134 1.00 61.66 268 SER A CA 1
ATOM 2141 C C . SER A 1 268 ? -51.099 -10.734 78.808 1.00 61.66 268 SER A C 1
ATOM 2143 O O . SER A 1 268 ? -50.188 -10.777 79.633 1.00 61.66 268 SER A O 1
ATOM 2145 N N . LEU A 1 269 ? -50.958 -10.095 77.642 1.00 55.72 269 LEU A N 1
ATOM 2146 C CA . LEU A 1 269 ? -49.732 -9.463 77.138 1.00 55.72 269 LEU A CA 1
ATOM 2147 C C . LEU A 1 269 ? -49.502 -8.052 77.696 1.00 55.72 269 LEU A C 1
ATOM 2149 O O . LEU A 1 269 ? -48.399 -7.528 77.576 1.00 55.72 269 LEU A O 1
ATOM 2153 N N . THR A 1 270 ? -50.487 -7.454 78.378 1.00 52.81 270 THR A N 1
ATOM 2154 C CA . THR A 1 270 ? -50.305 -6.196 79.138 1.00 52.81 270 THR A CA 1
ATOM 2155 C C . THR A 1 270 ? -49.516 -6.420 80.450 1.00 52.81 270 THR A C 1
ATOM 2157 O O . THR A 1 270 ? -49.420 -5.542 81.304 1.00 52.81 270 THR A O 1
ATOM 2160 N N . SER A 1 271 ? -48.887 -7.592 80.611 1.00 54.28 271 SER A N 1
ATOM 2161 C CA . SER A 1 271 ? -47.778 -7.816 81.538 1.00 54.28 271 SER A CA 1
ATOM 2162 C C . SER A 1 271 ? -46.490 -7.207 80.957 1.00 54.28 271 SER A C 1
ATOM 2164 O O . SER A 1 271 ? -45.784 -7.804 80.142 1.00 54.28 271 SER A O 1
ATOM 2166 N N . ILE A 1 272 ? -46.193 -5.992 81.417 1.00 57.66 272 ILE A N 1
ATOM 2167 C CA . ILE A 1 272 ? -45.050 -5.112 81.102 1.00 57.66 272 ILE A CA 1
ATOM 2168 C C . ILE A 1 272 ? -43.689 -5.823 80.830 1.00 57.66 272 ILE A C 1
ATOM 2170 O O . ILE A 1 272 ? -43.016 -5.429 79.877 1.00 57.66 272 ILE A O 1
ATOM 2174 N N . PRO A 1 273 ? -43.259 -6.890 81.542 1.00 60.31 273 PRO A N 1
ATOM 2175 C CA . PRO A 1 273 ? -41.936 -7.500 81.315 1.00 60.31 273 PRO A CA 1
ATOM 2176 C C . PRO A 1 273 ? -41.739 -8.290 80.002 1.00 60.31 273 PRO A C 1
ATOM 2178 O O . PRO A 1 273 ? -40.597 -8.605 79.658 1.00 60.31 273 PRO A O 1
ATOM 2181 N N . SER A 1 274 ? -42.793 -8.636 79.252 1.00 56.09 274 SER A N 1
ATOM 2182 C CA . SER A 1 274 ? -42.640 -9.393 77.990 1.00 56.09 274 SER A CA 1
ATOM 2183 C C . SER A 1 274 ? -42.307 -8.503 76.785 1.00 56.09 274 SER A C 1
ATOM 2185 O O . SER A 1 274 ? -41.648 -8.947 75.843 1.00 56.09 274 SER A O 1
ATOM 2187 N N . ILE A 1 275 ? -42.735 -7.239 76.814 1.00 62.03 275 ILE A N 1
ATOM 2188 C CA . ILE A 1 275 ? -42.569 -6.295 75.703 1.00 62.03 275 ILE A CA 1
ATOM 2189 C C . ILE A 1 275 ? -41.119 -5.784 75.651 1.00 62.03 275 ILE A C 1
ATOM 2191 O O . ILE A 1 275 ? -40.515 -5.776 74.580 1.00 62.03 275 ILE A O 1
ATOM 2195 N N . GLU A 1 276 ? -40.492 -5.487 76.794 1.00 62.81 276 GLU A N 1
ATOM 2196 C CA . GLU A 1 276 ? -39.105 -4.983 76.853 1.00 62.81 276 GLU A CA 1
ATOM 2197 C C . GLU A 1 276 ? -38.058 -5.975 76.315 1.00 62.81 276 GLU A C 1
ATOM 2199 O O . GLU A 1 276 ? -37.124 -5.582 75.608 1.00 62.81 276 GLU A O 1
ATOM 2204 N N . LYS A 1 277 ? -38.232 -7.278 76.581 1.00 67.12 277 LYS A N 1
ATOM 2205 C CA . LYS A 1 277 ? -37.350 -8.326 76.036 1.00 67.12 277 LYS A CA 1
ATOM 2206 C C . LYS A 1 277 ? -37.465 -8.445 74.517 1.00 67.12 277 LYS A C 1
ATOM 2208 O O . LYS A 1 277 ? -36.449 -8.637 73.852 1.00 67.12 277 LYS A O 1
ATOM 2213 N N . SER A 1 278 ? -38.672 -8.299 73.967 1.00 68.12 278 SER A N 1
ATOM 2214 C CA . SER A 1 278 ? -38.893 -8.339 72.516 1.00 68.12 278 SER A CA 1
ATOM 2215 C C . SER A 1 278 ? -38.288 -7.125 71.798 1.00 68.12 278 SER A C 1
ATOM 2217 O O . SER A 1 278 ? -37.636 -7.291 70.773 1.00 68.12 278 SER A O 1
ATOM 2219 N N . VAL A 1 279 ? -38.390 -5.926 72.383 1.00 76.00 279 VAL A N 1
ATOM 2220 C CA . VAL A 1 279 ? -37.827 -4.691 71.808 1.00 76.00 279 VAL A CA 1
ATOM 2221 C C . VAL A 1 279 ? -36.293 -4.714 71.804 1.00 76.00 279 VAL A C 1
ATOM 2223 O O . VAL A 1 279 ? -35.681 -4.374 70.793 1.00 76.00 279 VAL A O 1
ATOM 2226 N N . SER A 1 280 ? -35.652 -5.184 72.883 1.00 75.62 280 SER A N 1
ATOM 2227 C CA . SER A 1 280 ? -34.185 -5.341 72.912 1.00 75.62 280 SER A CA 1
ATOM 2228 C C . SER A 1 280 ? -33.682 -6.407 71.931 1.00 75.62 280 SER A C 1
ATOM 2230 O O . SER A 1 280 ? -32.629 -6.232 71.314 1.00 75.62 280 SER A O 1
ATOM 2232 N N . ALA A 1 281 ? -34.435 -7.497 71.745 1.00 76.69 281 ALA A N 1
ATOM 2233 C CA . ALA A 1 281 ? -34.098 -8.529 70.769 1.00 76.69 281 ALA A CA 1
ATOM 2234 C C . ALA A 1 281 ? -34.162 -7.984 69.330 1.00 76.69 281 ALA A C 1
ATOM 2236 O O . ALA A 1 281 ? -33.212 -8.180 68.574 1.00 76.69 281 ALA A O 1
ATOM 2237 N N . VAL A 1 282 ? -35.207 -7.220 68.985 1.00 78.69 282 VAL A N 1
ATOM 2238 C CA . VAL A 1 282 ? -35.348 -6.582 67.662 1.00 78.69 282 VAL A CA 1
ATOM 2239 C C . VAL A 1 282 ? -34.231 -5.564 67.413 1.00 78.69 282 VAL A C 1
ATOM 2241 O O . VAL A 1 282 ? -33.565 -5.648 66.386 1.00 78.69 282 VAL A O 1
ATOM 2244 N N . GLN A 1 283 ? -33.920 -4.692 68.381 1.00 83.12 283 GLN A N 1
ATOM 2245 C CA . GLN A 1 283 ? -32.817 -3.729 68.239 1.00 83.12 283 GLN A CA 1
ATOM 2246 C C . GLN A 1 283 ? -31.444 -4.391 68.063 1.00 83.12 283 GLN A C 1
ATOM 2248 O O . GLN A 1 283 ? -30.592 -3.866 67.348 1.00 83.12 283 GLN A O 1
ATOM 2253 N N . SER A 1 284 ? -31.183 -5.518 68.733 1.00 82.31 284 SER A N 1
ATOM 2254 C CA . SER A 1 284 ? -29.914 -6.239 68.555 1.00 82.31 284 SER A CA 1
ATOM 2255 C C . SER A 1 284 ? -29.821 -6.930 67.190 1.00 82.31 284 SER A C 1
ATOM 2257 O O . SER A 1 284 ? -28.742 -6.948 66.596 1.00 82.31 284 SER A O 1
ATOM 2259 N N . PHE A 1 285 ? -30.945 -7.424 66.661 1.00 83.56 285 PHE A N 1
ATOM 2260 C CA . PHE A 1 285 ? -31.024 -8.004 65.321 1.00 83.56 285 PHE A CA 1
ATOM 2261 C C . PHE A 1 285 ? -30.850 -6.944 64.222 1.00 83.56 285 PHE A C 1
ATOM 2263 O O . PHE A 1 285 ? -30.037 -7.145 63.323 1.00 83.56 285 PHE A O 1
ATOM 2270 N N . GLU A 1 286 ? -31.516 -5.789 64.329 1.00 83.56 286 GLU A N 1
ATOM 2271 C CA . GLU A 1 286 ? -31.355 -4.661 63.394 1.00 83.56 286 GLU A CA 1
ATOM 2272 C C . GLU A 1 286 ? -29.912 -4.146 63.373 1.00 83.56 286 GLU A C 1
ATOM 2274 O O . GLU A 1 286 ? -29.300 -4.067 62.311 1.00 83.56 286 GLU A O 1
ATOM 2279 N N . LYS A 1 287 ? -29.302 -3.922 64.547 1.00 89.62 287 LYS A N 1
ATOM 2280 C CA . LYS A 1 287 ? -27.884 -3.525 64.639 1.00 89.62 287 LYS A CA 1
ATOM 2281 C C . LYS A 1 287 ? -26.941 -4.558 64.023 1.00 89.62 287 LYS A C 1
ATOM 2283 O O . LYS A 1 287 ? -25.919 -4.185 63.449 1.00 89.62 287 LYS A O 1
ATOM 2288 N N . SER A 1 288 ? -27.247 -5.849 64.162 1.00 89.38 288 SER A N 1
ATOM 2289 C CA . SER A 1 288 ? -26.465 -6.914 63.527 1.00 89.38 288 SER A CA 1
ATOM 2290 C C . SER A 1 288 ? -26.603 -6.876 62.006 1.00 89.38 288 SER A C 1
ATOM 2292 O O . SER A 1 288 ? -25.601 -6.994 61.305 1.00 89.38 288 SER A O 1
ATOM 2294 N N . GLN A 1 289 ? -27.820 -6.673 61.500 1.00 91.00 289 GLN A N 1
ATOM 2295 C CA . GLN A 1 289 ? -28.104 -6.600 60.071 1.00 91.00 289 GLN A CA 1
ATOM 2296 C C . GLN A 1 289 ? -27.460 -5.367 59.424 1.00 91.00 289 GLN A C 1
ATOM 2298 O O . GLN A 1 289 ? -26.865 -5.472 58.355 1.00 91.00 289 GLN A O 1
ATOM 2303 N N . ASP A 1 290 ? -27.505 -4.212 60.085 1.00 92.00 290 ASP A N 1
ATOM 2304 C CA . ASP A 1 290 ? -26.860 -2.993 59.595 1.00 92.00 290 ASP A CA 1
ATOM 2305 C C . ASP A 1 290 ? -25.341 -3.120 59.597 1.00 92.00 290 ASP A C 1
ATOM 2307 O O . ASP A 1 290 ? -24.682 -2.712 58.643 1.00 92.00 290 ASP A O 1
ATOM 2311 N N . LYS A 1 291 ? -24.767 -3.762 60.620 1.00 94.69 291 LYS A N 1
ATOM 2312 C CA . LYS A 1 291 ? -23.333 -4.062 60.641 1.00 94.69 291 LYS A CA 1
ATOM 2313 C C . LYS A 1 291 ? -22.928 -4.974 59.479 1.00 94.69 291 LYS A C 1
ATOM 2315 O O . LYS A 1 291 ? -21.868 -4.764 58.895 1.00 94.69 291 LYS A O 1
ATOM 2320 N N . GLU A 1 292 ? -23.756 -5.960 59.137 1.00 94.19 292 GLU A N 1
ATOM 2321 C CA . GLU A 1 292 ? -23.526 -6.847 57.993 1.00 94.19 292 GLU A CA 1
ATOM 2322 C C . GLU A 1 292 ? -23.648 -6.103 56.654 1.00 94.19 292 GLU A C 1
ATOM 2324 O O . GLU A 1 292 ? -22.753 -6.226 55.821 1.00 94.19 292 GLU A O 1
ATOM 2329 N N . ARG A 1 293 ? -24.671 -5.253 56.481 1.00 95.50 293 ARG A N 1
ATOM 2330 C CA . ARG A 1 293 ? -24.826 -4.385 55.297 1.00 95.50 293 ARG A CA 1
ATOM 2331 C C . ARG A 1 293 ? -23.657 -3.416 55.124 1.00 95.50 293 ARG A C 1
ATOM 2333 O O . ARG A 1 293 ? -23.139 -3.253 54.026 1.00 95.50 293 ARG A O 1
ATOM 2340 N N . ILE A 1 294 ? -23.212 -2.772 56.203 1.00 95.06 294 ILE A N 1
ATOM 2341 C CA . ILE A 1 294 ? -22.060 -1.862 56.165 1.00 95.06 294 ILE A CA 1
ATOM 2342 C C . ILE A 1 294 ? -20.796 -2.637 55.786 1.00 95.06 294 ILE A C 1
ATOM 2344 O O . ILE A 1 294 ? -19.998 -2.149 54.986 1.00 95.06 294 ILE A O 1
ATOM 2348 N N . ALA A 1 295 ? -20.613 -3.850 56.316 1.00 95.88 295 ALA A N 1
ATOM 2349 C CA . ALA A 1 295 ? -19.479 -4.696 55.963 1.00 95.88 295 ALA A CA 1
ATOM 2350 C C . ALA A 1 295 ? -19.524 -5.144 54.491 1.00 95.88 295 ALA A C 1
ATOM 2352 O O . ALA A 1 295 ? -18.481 -5.134 53.834 1.00 95.88 295 ALA A O 1
ATOM 2353 N N . SER A 1 296 ? -20.702 -5.491 53.955 1.00 96.25 296 SER A N 1
ATOM 2354 C CA . SER A 1 296 ? -20.852 -5.865 52.544 1.00 96.25 296 SER A CA 1
ATOM 2355 C C . SER A 1 296 ? -20.592 -4.681 51.614 1.00 96.25 296 SER A C 1
ATOM 2357 O O . SER A 1 296 ? -19.768 -4.801 50.712 1.00 96.25 296 SER A O 1
ATOM 2359 N N . LEU A 1 297 ? -21.185 -3.515 51.889 1.00 96.12 297 LEU A N 1
ATOM 2360 C CA . LEU A 1 297 ? -20.960 -2.295 51.106 1.00 96.12 297 LEU A CA 1
ATOM 2361 C C . LEU A 1 297 ? -19.501 -1.831 51.172 1.00 96.12 297 LEU A C 1
ATOM 2363 O O . LEU A 1 297 ? -18.928 -1.438 50.162 1.00 96.12 297 LEU A O 1
ATOM 2367 N N . SER A 1 298 ? -18.861 -1.928 52.340 1.00 96.75 298 SER A N 1
ATOM 2368 C CA . SER A 1 298 ? -17.438 -1.588 52.487 1.00 96.75 298 SER A CA 1
ATOM 2369 C C . SER A 1 298 ? -16.543 -2.516 51.661 1.00 96.75 298 SER A C 1
ATOM 2371 O O . SER A 1 298 ? -15.558 -2.068 51.078 1.00 96.75 298 SER A O 1
ATOM 2373 N N . LYS A 1 299 ? -16.888 -3.809 51.587 1.00 97.75 299 LYS A N 1
ATOM 2374 C CA . LYS A 1 299 ? -16.175 -4.781 50.754 1.00 97.75 299 LYS A CA 1
ATOM 2375 C C . LYS A 1 299 ? -16.359 -4.482 49.263 1.00 97.75 299 LYS A C 1
ATOM 2377 O O . LYS A 1 299 ? -15.375 -4.505 48.531 1.00 97.75 299 LYS A O 1
ATOM 2382 N N . GLU A 1 300 ? -17.581 -4.179 48.831 1.00 97.50 300 GLU A N 1
ATOM 2383 C CA . GLU A 1 300 ? -17.876 -3.800 47.443 1.00 97.50 300 GLU A CA 1
ATOM 2384 C C . GLU A 1 300 ? -17.161 -2.504 47.037 1.00 97.50 300 GLU A C 1
ATOM 2386 O O . GLU A 1 300 ? -16.591 -2.439 45.949 1.00 97.50 300 GLU A O 1
ATOM 2391 N N . LEU A 1 301 ? -17.110 -1.498 47.918 1.00 97.12 301 LEU A N 1
ATOM 2392 C CA . LEU A 1 301 ? -16.360 -0.263 47.672 1.00 97.12 301 LEU A CA 1
ATOM 2393 C C . LEU A 1 301 ? -14.863 -0.521 47.479 1.00 97.12 301 LEU A C 1
ATOM 2395 O O . LEU A 1 301 ? -14.260 0.045 46.565 1.00 97.12 301 LEU A O 1
ATOM 2399 N N . GLU A 1 302 ? -14.257 -1.373 48.308 1.00 97.81 302 GLU A N 1
ATOM 2400 C CA . GLU A 1 302 ? -12.837 -1.700 48.163 1.00 97.81 302 GLU A CA 1
ATOM 2401 C C . GLU A 1 302 ? -12.579 -2.512 46.883 1.00 97.81 302 GLU A C 1
ATOM 2403 O O . GLU A 1 302 ? -11.615 -2.243 46.165 1.00 97.81 302 GLU A O 1
ATOM 2408 N N . GLU A 1 303 ? -13.471 -3.440 46.526 1.00 98.19 303 GLU A N 1
ATOM 2409 C CA . GLU A 1 303 ? -13.380 -4.198 45.275 1.00 98.19 303 GLU A CA 1
ATOM 2410 C C . GLU A 1 303 ? -13.507 -3.291 44.039 1.00 98.19 303 GLU A C 1
ATOM 2412 O O . GLU A 1 303 ? -12.671 -3.357 43.133 1.00 98.19 303 GLU A O 1
ATOM 2417 N N . LEU A 1 304 ? -14.482 -2.376 44.022 1.00 98.06 304 LEU A N 1
ATOM 2418 C CA . LEU A 1 304 ? -14.641 -1.387 42.951 1.00 98.06 304 LEU A CA 1
ATOM 2419 C C . LEU A 1 304 ? -13.429 -0.458 42.841 1.00 98.06 304 LEU A C 1
ATOM 2421 O O . LEU A 1 304 ? -12.993 -0.131 41.736 1.00 98.06 304 LEU A O 1
ATOM 2425 N N . LYS A 1 305 ? -12.834 -0.058 43.967 1.00 98.38 305 LYS A N 1
ATOM 2426 C CA . LYS A 1 305 ? -11.623 0.771 43.992 1.00 98.38 305 LYS A CA 1
ATOM 2427 C C . LYS A 1 305 ? -10.416 0.040 43.400 1.00 98.38 305 LYS A C 1
ATOM 2429 O O . LYS A 1 305 ? -9.655 0.641 42.635 1.00 98.38 305 LYS A O 1
ATOM 2434 N N . VAL A 1 306 ? -10.258 -1.253 43.693 1.00 98.38 306 VAL A N 1
ATOM 2435 C CA . VAL A 1 306 ? -9.225 -2.095 43.070 1.00 98.38 306 VAL A CA 1
ATOM 2436 C C . VAL A 1 306 ? -9.465 -2.199 41.563 1.00 98.38 306 VAL A C 1
ATOM 2438 O O . VAL A 1 306 ? -8.548 -1.907 40.792 1.00 98.38 306 VAL A O 1
ATOM 2441 N N . GLN A 1 307 ? -10.693 -2.493 41.124 1.00 98.25 307 GLN A N 1
ATOM 2442 C CA . GLN A 1 307 ? -11.040 -2.563 39.698 1.00 98.25 307 GLN A CA 1
ATOM 2443 C C . GLN A 1 307 ? -10.799 -1.229 38.968 1.00 98.25 307 GLN A C 1
ATOM 2445 O O . GLN A 1 307 ? -10.270 -1.210 37.851 1.00 98.25 307 GLN A O 1
ATOM 2450 N N . LEU A 1 308 ? -11.112 -0.094 39.601 1.00 97.94 308 LEU A N 1
ATOM 2451 C CA . LEU A 1 308 ? -10.816 1.239 39.070 1.00 97.94 308 LEU A CA 1
ATOM 2452 C C . LEU A 1 308 ? -9.302 1.454 38.906 1.00 97.94 308 LEU A C 1
ATOM 2454 O O . LEU A 1 308 ? -8.846 1.978 37.888 1.00 97.94 308 LEU A O 1
ATOM 2458 N N . SER A 1 309 ? -8.501 1.023 39.884 1.00 98.19 309 SER A N 1
ATOM 2459 C CA . SER A 1 309 ? -7.040 1.131 39.808 1.00 98.19 309 SER A CA 1
ATOM 2460 C C . SER A 1 309 ? -6.446 0.254 38.696 1.00 98.19 309 SER A C 1
ATOM 2462 O O . SER A 1 309 ? -5.581 0.706 37.941 1.00 98.19 309 SER A O 1
ATOM 2464 N N . GLU A 1 310 ? -6.958 -0.968 38.523 1.00 98.38 310 GLU A N 1
ATOM 2465 C CA . GLU A 1 310 ? -6.520 -1.886 37.472 1.00 98.38 310 GLU A CA 1
ATOM 2466 C C . GLU A 1 310 ? -6.893 -1.384 36.078 1.00 98.38 310 GLU A C 1
ATOM 2468 O O . GLU A 1 310 ? -6.082 -1.451 35.153 1.00 98.38 310 GLU A O 1
ATOM 2473 N N . THR A 1 311 ? -8.115 -0.879 35.906 1.00 97.50 311 THR A N 1
ATOM 2474 C CA . THR A 1 311 ? -8.576 -0.326 34.624 1.00 97.50 311 THR A CA 1
ATOM 2475 C C . THR A 1 311 ? -7.798 0.929 34.248 1.00 97.50 311 THR A C 1
ATOM 2477 O O . THR A 1 311 ? -7.402 1.066 33.089 1.00 97.50 311 THR A O 1
ATOM 2480 N N . LYS A 1 312 ? -7.476 1.792 35.219 1.00 98.62 312 LYS A N 1
ATOM 2481 C CA . LYS A 1 312 ? -6.573 2.931 35.015 1.00 98.62 312 LYS A CA 1
ATOM 2482 C C . LYS A 1 312 ? -5.185 2.476 34.553 1.00 98.62 312 LYS A C 1
ATOM 2484 O O . LYS A 1 312 ? -4.702 2.963 33.535 1.00 98.62 312 LYS A O 1
ATOM 2489 N N . SER A 1 313 ? -4.593 1.488 35.228 1.00 98.44 313 SER A N 1
ATOM 2490 C CA . SER A 1 313 ? -3.287 0.921 34.857 1.00 98.44 313 SER A CA 1
ATOM 2491 C C . SER A 1 313 ? -3.286 0.312 33.444 1.00 98.44 313 SER A C 1
ATOM 2493 O O . SER A 1 313 ? -2.405 0.607 32.633 1.00 98.44 313 SER A O 1
ATOM 2495 N N . LYS A 1 314 ? -4.325 -0.461 33.087 1.00 98.62 314 LYS A N 1
ATOM 2496 C CA . LYS A 1 314 ? -4.523 -0.992 31.723 1.00 98.62 314 LYS A CA 1
ATOM 2497 C C . LYS A 1 314 ? -4.659 0.137 30.692 1.00 98.62 314 LYS A C 1
ATOM 2499 O O . LYS A 1 314 ? -4.099 0.043 29.599 1.00 98.62 314 LYS A O 1
ATOM 2504 N N . GLY A 1 315 ? -5.363 1.215 31.043 1.00 98.31 315 GLY A N 1
ATOM 2505 C CA . GLY A 1 315 ? -5.487 2.419 30.220 1.00 98.31 315 GLY A CA 1
ATOM 2506 C C . GLY A 1 315 ? -4.145 3.114 29.976 1.00 98.31 315 GLY A C 1
ATOM 2507 O O . GLY A 1 315 ? -3.840 3.477 28.839 1.00 98.31 315 GLY A O 1
ATOM 2508 N N . ASP A 1 316 ? -3.311 3.241 31.008 1.00 98.50 316 ASP A N 1
ATOM 2509 C CA . ASP A 1 316 ? -1.976 3.838 30.905 1.00 98.50 316 ASP A CA 1
ATOM 2510 C C . ASP A 1 316 ? -1.023 2.968 30.068 1.00 98.50 316 ASP A C 1
ATOM 2512 O O . ASP A 1 316 ? -0.306 3.486 29.208 1.00 98.50 316 ASP A O 1
ATOM 2516 N N . GLN A 1 317 ? -1.082 1.640 30.219 1.00 98.69 317 GLN A N 1
ATOM 2517 C CA . GLN A 1 317 ? -0.335 0.700 29.376 1.00 98.69 317 GLN A CA 1
ATOM 2518 C C . GLN A 1 317 ? -0.749 0.801 27.898 1.00 98.69 317 GLN A C 1
ATOM 2520 O O . GLN A 1 317 ? 0.107 0.848 27.008 1.00 98.69 317 GLN A O 1
ATOM 2525 N N . ALA A 1 318 ? -2.055 0.866 27.618 1.00 98.19 318 ALA A N 1
ATOM 2526 C CA . ALA A 1 318 ? -2.564 1.042 26.260 1.00 98.19 318 ALA A CA 1
ATOM 2527 C C . ALA A 1 318 ? -2.112 2.383 25.663 1.00 98.19 318 ALA A C 1
ATOM 2529 O O . ALA A 1 318 ? -1.663 2.427 24.516 1.00 98.19 318 ALA A O 1
ATOM 2530 N N . ARG A 1 319 ? -2.148 3.464 26.451 1.00 98.69 319 ARG A N 1
ATOM 2531 C CA . ARG A 1 319 ? -1.681 4.796 26.040 1.00 98.69 319 ARG A CA 1
ATOM 2532 C C . ARG A 1 319 ? -0.186 4.801 25.715 1.00 98.69 319 ARG A C 1
ATOM 2534 O O . ARG A 1 319 ? 0.208 5.341 24.684 1.00 98.69 319 ARG A O 1
ATOM 2541 N N . ALA A 1 320 ? 0.639 4.145 26.534 1.00 98.69 320 ALA A N 1
ATOM 2542 C CA . ALA A 1 320 ? 2.067 3.987 26.265 1.00 98.69 320 ALA A CA 1
ATOM 2543 C C . ALA A 1 320 ? 2.318 3.230 24.949 1.00 98.69 320 ALA A C 1
ATOM 2545 O O . ALA A 1 320 ? 3.114 3.675 24.123 1.00 98.69 320 ALA A O 1
ATOM 2546 N N . ARG A 1 321 ? 1.582 2.137 24.702 1.00 98.62 321 ARG A N 1
ATOM 2547 C CA . ARG A 1 321 ? 1.667 1.386 23.439 1.00 98.62 321 ARG A CA 1
ATOM 2548 C C . ARG A 1 321 ? 1.267 2.237 22.233 1.00 98.62 321 ARG A C 1
ATOM 2550 O O . ARG A 1 321 ? 1.953 2.192 21.216 1.00 98.62 321 ARG A O 1
ATOM 2557 N N . VAL A 1 322 ? 0.191 3.018 22.336 1.00 98.50 322 VAL A N 1
ATOM 2558 C CA . VAL A 1 322 ? -0.246 3.934 21.267 1.00 98.50 322 VAL A CA 1
ATOM 2559 C C . VAL A 1 322 ? 0.835 4.969 20.955 1.00 98.50 322 VAL A C 1
ATOM 2561 O O . VAL A 1 322 ? 1.101 5.221 19.780 1.00 98.50 322 VAL A O 1
ATOM 2564 N N . ASN A 1 323 ? 1.499 5.523 21.970 1.00 98.62 323 ASN A N 1
ATOM 2565 C CA . ASN A 1 323 ? 2.581 6.489 21.772 1.00 98.62 323 ASN A CA 1
ATOM 2566 C C . ASN A 1 323 ? 3.779 5.870 21.036 1.00 98.62 323 ASN A C 1
ATOM 2568 O O . ASN A 1 323 ? 4.283 6.474 20.091 1.00 98.62 323 ASN A O 1
ATOM 2572 N N . VAL A 1 324 ? 4.193 4.655 21.416 1.00 98.69 324 VAL A N 1
ATOM 2573 C CA . VAL A 1 324 ? 5.281 3.926 20.738 1.00 98.69 324 VAL A CA 1
ATOM 2574 C C . VAL A 1 324 ? 4.917 3.632 19.283 1.00 98.69 324 VAL A C 1
ATOM 2576 O O . VAL A 1 324 ? 5.661 4.003 18.380 1.00 98.69 324 VAL A O 1
ATOM 2579 N N . LEU A 1 325 ? 3.734 3.062 19.034 1.00 98.56 325 LEU A N 1
ATOM 2580 C CA . LEU A 1 325 ? 3.279 2.765 17.671 1.00 98.56 325 LEU A CA 1
ATOM 2581 C C . LEU A 1 325 ? 3.158 4.030 16.810 1.00 98.56 325 LEU A C 1
ATOM 2583 O O . LEU A 1 325 ? 3.472 4.007 15.622 1.00 98.56 325 LEU A O 1
ATOM 2587 N N . SER A 1 326 ? 2.730 5.147 17.398 1.00 98.56 326 SER A N 1
ATOM 2588 C CA . SER A 1 326 ? 2.654 6.432 16.694 1.00 98.56 326 SER A CA 1
ATOM 2589 C C . SER A 1 326 ? 4.043 6.957 16.317 1.00 98.56 326 SER A C 1
ATOM 2591 O O . SER A 1 326 ? 4.219 7.481 15.215 1.00 98.56 326 SER A O 1
ATOM 2593 N N . ALA A 1 327 ? 5.039 6.785 17.193 1.00 98.56 327 ALA A N 1
ATOM 2594 C CA . ALA A 1 327 ? 6.428 7.120 16.894 1.00 98.56 327 ALA A CA 1
ATOM 2595 C C . ALA A 1 327 ? 6.992 6.237 15.765 1.00 98.56 327 ALA A C 1
ATOM 2597 O O . ALA A 1 327 ? 7.586 6.765 14.825 1.00 98.56 327 ALA A O 1
ATOM 2598 N N . ASP A 1 328 ? 6.726 4.928 15.791 1.00 98.69 328 ASP A N 1
ATOM 2599 C CA . ASP A 1 328 ? 7.149 3.997 14.737 1.00 98.69 328 ASP A CA 1
ATOM 2600 C C . ASP A 1 328 ? 6.530 4.349 13.378 1.00 98.69 328 ASP A C 1
ATOM 2602 O O . ASP A 1 328 ? 7.229 4.386 12.363 1.00 98.69 328 ASP A O 1
ATOM 2606 N N . ILE A 1 329 ? 5.234 4.682 13.349 1.00 98.75 329 ILE A N 1
ATOM 2607 C CA . ILE A 1 329 ? 4.551 5.160 12.138 1.00 98.75 329 ILE A CA 1
ATOM 2608 C C . ILE A 1 329 ? 5.221 6.429 11.602 1.00 98.75 329 ILE A C 1
ATOM 2610 O O . ILE A 1 329 ? 5.410 6.551 10.392 1.00 98.75 329 ILE A O 1
ATOM 2614 N N . SER A 1 330 ? 5.598 7.364 12.478 1.00 98.69 330 SER A N 1
ATOM 2615 C CA . SER A 1 330 ? 6.305 8.587 12.083 1.00 98.69 330 SER A CA 1
ATOM 2616 C C . SER A 1 330 ? 7.658 8.270 11.434 1.00 98.69 330 SER A C 1
ATOM 2618 O O . SER A 1 330 ? 7.938 8.721 10.324 1.00 98.69 330 SER A O 1
ATOM 2620 N N . VAL A 1 331 ? 8.458 7.399 12.059 1.00 98.62 331 VAL A N 1
ATOM 2621 C CA . VAL A 1 331 ? 9.760 6.966 11.524 1.00 98.62 331 VAL A CA 1
ATOM 2622 C C . VAL A 1 331 ? 9.607 6.252 10.178 1.00 98.62 331 VAL A C 1
ATOM 2624 O O . VAL A 1 331 ? 10.383 6.497 9.253 1.00 98.62 331 VAL A O 1
ATOM 2627 N N . LEU A 1 332 ? 8.612 5.372 10.042 1.00 98.69 332 LEU A N 1
ATOM 2628 C CA . LEU A 1 332 ? 8.342 4.661 8.791 1.00 98.69 332 LEU A CA 1
ATOM 2629 C C . LEU A 1 332 ? 7.902 5.608 7.671 1.00 98.69 332 LEU A C 1
ATOM 2631 O O . LEU A 1 332 ? 8.331 5.419 6.534 1.00 98.69 332 LEU A O 1
ATOM 2635 N N . ARG A 1 333 ? 7.114 6.646 7.977 1.00 98.75 333 ARG A N 1
ATOM 2636 C CA . ARG A 1 333 ? 6.751 7.691 7.006 1.00 98.75 333 ARG A CA 1
ATOM 2637 C C . ARG A 1 333 ? 7.978 8.433 6.497 1.00 98.75 333 ARG A C 1
ATOM 2639 O O . ARG A 1 333 ? 8.159 8.515 5.288 1.00 98.75 333 ARG A O 1
ATOM 2646 N N . THR A 1 334 ? 8.866 8.869 7.389 1.00 98.69 334 THR A N 1
ATOM 2647 C CA . THR A 1 334 ? 10.117 9.524 6.980 1.00 98.69 334 THR A CA 1
ATOM 2648 C C . THR A 1 334 ? 10.985 8.594 6.128 1.00 98.69 334 THR A C 1
ATOM 2650 O O . THR A 1 334 ? 11.502 9.004 5.092 1.00 98.69 334 THR A O 1
ATOM 2653 N N . LYS A 1 335 ? 11.112 7.310 6.496 1.00 98.75 335 LYS A N 1
ATOM 2654 C CA . LYS A 1 335 ? 11.831 6.325 5.667 1.00 98.75 335 LYS A CA 1
ATOM 2655 C C . LYS A 1 335 ? 11.201 6.183 4.280 1.00 98.75 335 LYS A C 1
ATOM 2657 O O . LYS A 1 335 ? 11.924 6.195 3.287 1.00 98.75 335 LYS A O 1
ATOM 2662 N N . TYR A 1 336 ? 9.877 6.089 4.202 1.00 98.69 336 TYR A N 1
ATOM 2663 C CA . TYR A 1 336 ? 9.158 6.029 2.934 1.00 98.69 336 TYR A CA 1
ATOM 2664 C C . TYR A 1 336 ? 9.410 7.276 2.074 1.00 98.69 336 TYR A C 1
ATOM 2666 O O . TYR A 1 336 ? 9.785 7.141 0.914 1.00 98.69 336 TYR A O 1
ATOM 2674 N N . GLU A 1 337 ? 9.318 8.478 2.645 1.00 98.81 337 GLU A N 1
ATOM 2675 C CA . GLU A 1 337 ? 9.607 9.742 1.948 1.00 98.81 337 GLU A CA 1
ATOM 2676 C C . GLU A 1 337 ? 11.034 9.788 1.380 1.00 98.81 337 GLU A C 1
ATOM 2678 O O . GLU A 1 337 ? 11.238 10.195 0.232 1.00 98.81 337 GLU A O 1
ATOM 2683 N N . THR A 1 338 ? 12.029 9.310 2.139 1.00 98.62 338 THR A N 1
ATOM 2684 C CA . THR A 1 338 ? 13.412 9.230 1.637 1.00 98.62 338 THR A CA 1
ATOM 2685 C C . THR A 1 338 ? 13.565 8.243 0.480 1.00 98.62 338 THR A C 1
ATOM 2687 O O . THR A 1 338 ? 14.312 8.517 -0.456 1.00 98.62 338 THR A O 1
ATOM 2690 N N . LEU A 1 339 ? 12.858 7.107 0.509 1.00 98.69 339 LEU A N 1
ATOM 2691 C CA . LEU A 1 339 ? 12.880 6.131 -0.584 1.00 98.69 339 LEU A CA 1
ATOM 2692 C C . LEU A 1 339 ? 12.188 6.668 -1.836 1.00 98.69 339 LEU A C 1
ATOM 2694 O O . LEU A 1 339 ? 12.701 6.474 -2.934 1.00 98.69 339 LEU A O 1
ATOM 2698 N N . VAL A 1 340 ? 11.072 7.381 -1.677 1.00 98.69 340 VAL A N 1
ATOM 2699 C CA . VAL A 1 340 ? 10.388 8.056 -2.788 1.00 98.69 340 VAL A CA 1
ATOM 2700 C C . VAL A 1 340 ? 11.311 9.089 -3.434 1.00 98.69 340 VAL A C 1
ATOM 2702 O O . VAL A 1 340 ? 11.464 9.082 -4.650 1.00 98.69 340 VAL A O 1
ATOM 2705 N N . SER A 1 341 ? 12.004 9.904 -2.633 1.00 98.56 341 SER A N 1
ATOM 2706 C CA . SER A 1 341 ? 12.949 10.901 -3.156 1.00 98.56 341 SER A CA 1
ATOM 2707 C C . SER A 1 341 ? 14.094 10.255 -3.948 1.00 98.56 341 SER A C 1
ATOM 2709 O O . SER A 1 341 ? 14.424 10.720 -5.036 1.00 98.56 341 SER A O 1
ATOM 2711 N N . LYS A 1 342 ? 14.651 9.137 -3.458 1.00 98.62 342 LYS A N 1
ATOM 2712 C CA . LYS A 1 342 ? 15.665 8.360 -4.194 1.00 98.62 342 LYS A CA 1
ATOM 2713 C C . LYS A 1 342 ? 15.122 7.780 -5.497 1.00 98.62 342 LYS A C 1
ATOM 2715 O O . LYS A 1 342 ? 15.773 7.878 -6.526 1.00 98.62 342 LYS A O 1
ATOM 2720 N N . ASN A 1 343 ? 13.914 7.224 -5.473 1.00 98.56 343 ASN A N 1
ATOM 2721 C CA . ASN A 1 343 ? 13.265 6.708 -6.674 1.00 98.56 343 ASN A CA 1
ATOM 2722 C C . ASN A 1 343 ? 13.046 7.816 -7.721 1.00 98.56 343 ASN A C 1
ATOM 2724 O O . ASN A 1 343 ? 13.236 7.592 -8.914 1.00 98.56 343 ASN A O 1
ATOM 2728 N N . ASP A 1 344 ? 12.698 9.031 -7.296 1.00 98.56 344 ASP A N 1
ATOM 2729 C CA . ASP A 1 344 ? 12.578 10.182 -8.195 1.00 98.56 344 ASP A CA 1
ATOM 2730 C C . ASP A 1 344 ? 13.932 10.605 -8.788 1.00 98.56 344 ASP A C 1
ATOM 2732 O O . ASP A 1 344 ? 14.006 10.990 -9.959 1.00 98.56 344 ASP A O 1
ATOM 2736 N N . GLU A 1 345 ? 15.012 10.528 -8.009 1.00 98.62 345 GLU A N 1
ATOM 2737 C CA . GLU A 1 345 ? 16.384 10.742 -8.488 1.00 98.62 345 GLU A CA 1
ATOM 2738 C C . GLU A 1 345 ? 16.803 9.676 -9.510 1.00 98.62 345 GLU A C 1
ATOM 2740 O O . GLU A 1 345 ? 17.291 10.025 -10.590 1.00 98.62 345 GLU A O 1
ATOM 2745 N N . ASP A 1 346 ? 16.533 8.401 -9.228 1.00 98.62 346 ASP A N 1
ATOM 2746 C CA . ASP A 1 346 ? 16.802 7.285 -10.137 1.00 98.62 346 ASP A CA 1
ATOM 2747 C C . ASP A 1 346 ? 16.013 7.438 -11.445 1.00 98.62 346 ASP A C 1
ATOM 2749 O O . ASP A 1 346 ? 16.574 7.302 -12.533 1.00 98.62 346 ASP A O 1
ATOM 2753 N N . ASN A 1 347 ? 14.739 7.835 -11.377 1.00 98.56 347 ASN A N 1
ATOM 2754 C CA . ASN A 1 347 ? 13.924 8.115 -12.561 1.00 98.56 347 ASN A CA 1
ATOM 2755 C C . ASN A 1 347 ? 14.492 9.271 -13.400 1.00 98.56 347 ASN A C 1
ATOM 2757 O O . ASN A 1 347 ? 14.532 9.190 -14.632 1.00 98.56 347 ASN A O 1
ATOM 2761 N N . LYS A 1 348 ? 14.982 10.346 -12.767 1.00 98.56 348 LYS A N 1
ATOM 2762 C CA . LYS A 1 348 ? 15.667 11.444 -13.477 1.00 98.56 348 LYS A CA 1
ATOM 2763 C C . LYS A 1 348 ? 16.943 10.958 -14.161 1.00 98.56 348 LYS A C 1
ATOM 2765 O O . LYS A 1 348 ? 17.214 11.354 -15.301 1.00 98.56 348 LYS A O 1
ATOM 2770 N N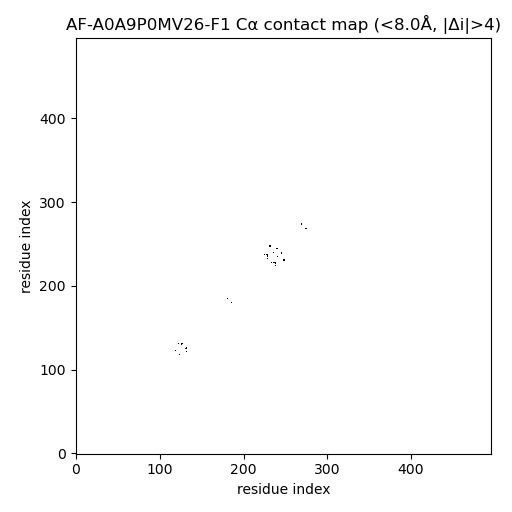 . LEU A 1 349 ? 17.714 10.099 -13.497 1.00 98.69 349 LEU A N 1
ATOM 2771 C CA . LEU A 1 349 ? 18.917 9.503 -14.068 1.00 98.69 349 LEU A CA 1
ATOM 2772 C C . LEU A 1 349 ? 18.578 8.610 -15.268 1.00 98.69 349 LEU A C 1
ATOM 2774 O O . LEU A 1 349 ? 19.166 8.788 -16.337 1.00 98.69 349 LEU A O 1
ATOM 2778 N N . ILE A 1 350 ? 17.592 7.720 -15.129 1.00 98.69 350 ILE A N 1
ATOM 2779 C CA . ILE A 1 350 ? 17.097 6.848 -16.204 1.00 98.69 350 ILE A CA 1
ATOM 2780 C C . ILE A 1 350 ? 16.660 7.686 -17.405 1.00 98.69 350 ILE A C 1
ATOM 2782 O O . ILE A 1 350 ? 17.098 7.419 -18.523 1.00 98.69 350 ILE A O 1
ATOM 2786 N N . ASN A 1 351 ? 15.874 8.743 -17.194 1.00 98.69 351 ASN A N 1
ATOM 2787 C CA . ASN A 1 351 ? 15.437 9.635 -18.269 1.00 98.69 351 ASN A CA 1
ATOM 2788 C C . ASN A 1 351 ? 16.622 10.321 -18.959 1.00 98.69 351 ASN A C 1
ATOM 2790 O O . ASN A 1 351 ? 16.687 10.383 -20.186 1.00 98.69 351 ASN A O 1
ATOM 2794 N N . THR A 1 352 ? 17.605 10.788 -18.187 1.00 98.56 352 THR A N 1
ATOM 2795 C CA . THR A 1 352 ? 18.810 11.423 -18.735 1.00 98.56 352 THR A CA 1
ATOM 2796 C C . THR A 1 352 ? 19.617 10.451 -19.597 1.00 98.56 352 THR A C 1
ATOM 2798 O O . THR A 1 352 ? 20.061 10.812 -20.689 1.00 98.56 352 THR A O 1
ATOM 2801 N N . LEU A 1 353 ? 19.809 9.214 -19.134 1.00 98.44 353 LEU A N 1
ATOM 2802 C CA . LEU A 1 353 ? 20.521 8.178 -19.884 1.00 98.44 353 LEU A CA 1
ATOM 2803 C C . LEU A 1 353 ? 19.742 7.739 -21.125 1.00 98.44 353 LEU A C 1
ATOM 2805 O O . LEU A 1 353 ? 20.328 7.619 -22.199 1.00 98.44 353 LEU A O 1
ATOM 2809 N N . THR A 1 354 ? 18.425 7.583 -21.006 1.00 98.56 354 THR A N 1
ATOM 2810 C CA . THR A 1 354 ? 17.529 7.246 -22.119 1.00 98.56 354 THR A CA 1
ATOM 2811 C C . THR A 1 354 ? 17.599 8.309 -23.213 1.00 98.56 354 THR A C 1
ATOM 2813 O O . THR A 1 354 ? 17.790 7.978 -24.381 1.00 98.56 354 THR A O 1
ATOM 2816 N N . ASN A 1 355 ? 17.567 9.593 -22.844 1.00 98.56 355 ASN A N 1
ATOM 2817 C CA . ASN A 1 355 ? 17.711 10.700 -23.792 1.00 98.56 355 ASN A CA 1
ATOM 2818 C C . ASN A 1 355 ? 19.085 10.703 -24.477 1.00 98.56 355 ASN A C 1
ATOM 2820 O O . ASN A 1 355 ? 19.176 10.922 -25.685 1.00 98.56 355 ASN A O 1
ATOM 2824 N N . LYS A 1 356 ? 20.164 10.423 -23.733 1.00 98.56 356 LYS A N 1
ATOM 2825 C CA . LYS A 1 356 ? 21.512 10.299 -24.313 1.00 98.56 356 LYS A CA 1
ATOM 2826 C C . LYS A 1 356 ? 21.600 9.139 -25.307 1.00 98.56 356 LYS A C 1
ATOM 2828 O O . LYS A 1 356 ? 22.177 9.314 -26.378 1.00 98.56 356 LYS A O 1
ATOM 2833 N N . LEU A 1 357 ? 21.020 7.982 -24.981 1.00 98.19 357 LEU A N 1
ATOM 2834 C CA . LEU A 1 357 ? 20.967 6.825 -25.878 1.00 98.19 357 LEU A CA 1
ATOM 2835 C C . LEU A 1 357 ? 20.161 7.130 -27.142 1.00 98.19 357 LEU A C 1
ATOM 2837 O O . LEU A 1 357 ? 20.640 6.854 -28.241 1.00 98.19 357 LEU A O 1
ATOM 2841 N N . ALA A 1 358 ? 18.990 7.754 -26.999 1.00 98.38 358 ALA A N 1
ATOM 2842 C CA . ALA A 1 358 ? 18.164 8.173 -28.127 1.00 98.38 358 ALA A CA 1
ATOM 2843 C C . ALA A 1 358 ? 18.926 9.132 -29.056 1.00 98.38 358 ALA A C 1
ATOM 2845 O O . ALA A 1 358 ? 18.967 8.914 -30.264 1.00 98.38 358 ALA A O 1
ATOM 2846 N N . HIS A 1 359 ? 19.616 10.129 -28.496 1.00 98.25 359 HIS A N 1
ATOM 2847 C CA . HIS A 1 359 ? 20.419 11.077 -29.268 1.00 98.25 359 HIS A CA 1
ATOM 2848 C C . HIS A 1 359 ? 21.596 10.407 -30.000 1.00 98.25 359 HIS A C 1
ATOM 2850 O O . HIS A 1 359 ? 21.862 10.714 -31.161 1.00 98.25 359 HIS A O 1
ATOM 2856 N N . ILE A 1 360 ? 22.320 9.485 -29.352 1.00 98.12 360 ILE A N 1
ATOM 2857 C CA . ILE A 1 360 ? 23.416 8.742 -30.003 1.00 98.12 360 ILE A CA 1
ATOM 2858 C C . ILE A 1 360 ? 22.873 7.857 -31.128 1.00 98.12 360 ILE A C 1
ATOM 2860 O O . ILE A 1 360 ? 23.447 7.844 -32.216 1.00 98.12 360 ILE A O 1
ATOM 2864 N N . SER A 1 361 ? 21.768 7.152 -30.878 1.00 97.94 361 SER A N 1
ATOM 2865 C CA . SER A 1 361 ? 21.091 6.318 -31.874 1.00 97.94 361 SER A CA 1
ATOM 2866 C C . SER A 1 361 ? 20.671 7.143 -33.093 1.00 97.94 361 SER A C 1
ATOM 2868 O O . SER A 1 361 ? 21.043 6.811 -34.218 1.00 97.94 361 SER A O 1
ATOM 2870 N N . GLN A 1 362 ? 20.011 8.284 -32.869 1.00 98.00 362 GLN A N 1
ATOM 2871 C CA . GLN A 1 362 ? 19.618 9.212 -33.928 1.00 98.00 362 GLN A CA 1
ATOM 2872 C C . GLN A 1 362 ? 20.830 9.712 -34.724 1.00 98.00 362 GLN A C 1
ATOM 2874 O O . GLN A 1 362 ? 20.838 9.635 -35.950 1.00 98.00 362 GLN A O 1
ATOM 2879 N N . LYS A 1 363 ? 21.890 10.162 -34.044 1.00 98.00 363 LYS A N 1
ATOM 2880 C CA . LYS A 1 363 ? 23.107 10.650 -34.706 1.00 98.00 363 LYS A CA 1
ATOM 2881 C C . LYS A 1 363 ? 23.796 9.563 -35.537 1.00 98.00 363 LYS A C 1
ATOM 2883 O O . LYS A 1 363 ? 24.383 9.861 -36.575 1.00 98.00 363 LYS A O 1
ATOM 2888 N N . ASN A 1 364 ? 23.769 8.312 -35.085 1.00 97.19 364 ASN A N 1
ATOM 2889 C CA . ASN A 1 364 ? 24.299 7.191 -35.858 1.00 97.19 364 ASN A CA 1
ATOM 2890 C C . ASN A 1 364 ? 23.429 6.895 -37.082 1.00 97.19 364 ASN A C 1
ATOM 2892 O O . ASN A 1 364 ? 23.980 6.731 -38.166 1.00 97.19 364 ASN A O 1
ATOM 2896 N N . HIS A 1 365 ? 22.104 6.915 -36.931 1.00 97.69 365 HIS A N 1
ATOM 2897 C CA . HIS A 1 365 ? 21.178 6.753 -38.048 1.00 97.69 365 HIS A CA 1
ATOM 2898 C C . HIS A 1 365 ? 21.362 7.847 -39.114 1.00 97.69 365 HIS A C 1
ATOM 2900 O O . HIS A 1 365 ? 21.419 7.554 -40.304 1.00 97.69 365 HIS A O 1
ATOM 2906 N N . GLU A 1 366 ? 21.544 9.105 -38.703 1.00 97.56 366 GLU A N 1
ATOM 2907 C CA . GLU A 1 366 ? 21.830 10.220 -39.616 1.00 97.56 366 GLU A CA 1
ATOM 2908 C C . GLU A 1 366 ? 23.150 10.028 -40.380 1.00 97.56 366 GLU A C 1
ATOM 2910 O O . GLU A 1 366 ? 23.215 10.287 -41.583 1.00 97.56 366 GLU A O 1
ATOM 2915 N N . LYS A 1 367 ? 24.203 9.539 -39.709 1.00 97.06 367 LYS A N 1
ATOM 2916 C CA . LYS A 1 367 ? 25.486 9.217 -40.358 1.00 97.06 367 LYS A CA 1
ATOM 2917 C C . LYS A 1 367 ? 25.356 8.071 -41.354 1.00 97.06 367 LYS A C 1
ATOM 2919 O O . LYS A 1 367 ? 25.923 8.155 -42.439 1.00 97.06 367 LYS A O 1
ATOM 2924 N N . GLU A 1 368 ? 24.638 7.014 -40.988 1.00 97.06 368 GLU A N 1
ATOM 2925 C CA . GLU A 1 368 ? 24.380 5.872 -41.865 1.00 97.06 368 GLU A CA 1
ATOM 2926 C C . GLU A 1 368 ? 23.608 6.318 -43.109 1.00 97.06 368 GLU A C 1
ATOM 2928 O O . GLU A 1 368 ? 24.035 6.047 -44.228 1.00 97.06 368 GLU A O 1
ATOM 2933 N N . LEU A 1 369 ? 22.554 7.117 -42.929 1.00 97.50 369 LEU A N 1
ATOM 2934 C CA . LEU A 1 369 ? 21.784 7.688 -44.029 1.00 97.50 369 LEU A CA 1
ATOM 2935 C C . LEU A 1 369 ? 22.646 8.572 -44.943 1.00 97.50 369 LEU A C 1
ATOM 2937 O O . LEU A 1 369 ? 22.505 8.523 -46.164 1.00 97.50 369 LEU A O 1
ATOM 2941 N N . HIS A 1 370 ? 23.550 9.372 -44.373 1.00 96.94 370 HIS A N 1
ATOM 2942 C CA . HIS A 1 370 ? 24.482 10.189 -45.149 1.00 96.94 370 HIS A CA 1
ATOM 2943 C C . HIS A 1 370 ? 25.472 9.333 -45.953 1.00 96.94 370 HIS A C 1
ATOM 2945 O O . HIS A 1 370 ? 25.738 9.640 -47.113 1.00 96.94 370 HIS A O 1
ATOM 2951 N N . LEU A 1 371 ? 26.015 8.264 -45.362 1.00 97.06 371 LEU A N 1
ATOM 2952 C CA . LEU A 1 371 ? 26.913 7.336 -46.057 1.00 97.06 371 LEU A CA 1
ATOM 2953 C C . LEU A 1 371 ? 26.202 6.622 -47.208 1.00 97.06 371 LEU A C 1
ATOM 2955 O O . LEU A 1 371 ? 26.749 6.564 -48.305 1.00 97.06 371 LEU A O 1
ATOM 2959 N N . VAL A 1 372 ? 24.976 6.140 -46.982 1.00 97.31 372 VAL A N 1
ATOM 2960 C CA . VAL A 1 372 ? 24.159 5.506 -48.027 1.00 97.31 372 VAL A CA 1
ATOM 2961 C C . VAL A 1 372 ? 23.924 6.474 -49.185 1.00 97.31 372 VAL A C 1
ATOM 2963 O O . VAL A 1 372 ? 24.223 6.129 -50.322 1.00 97.31 372 VAL A O 1
ATOM 2966 N N . ARG A 1 373 ? 23.510 7.719 -48.907 1.00 97.38 373 ARG A N 1
ATOM 2967 C CA . ARG A 1 373 ? 23.331 8.745 -49.951 1.00 97.38 373 ARG A CA 1
ATOM 2968 C C . ARG A 1 373 ? 24.618 9.031 -50.724 1.00 97.38 373 ARG A C 1
ATOM 2970 O O . ARG A 1 373 ? 24.589 9.093 -51.945 1.00 97.38 373 ARG A O 1
ATOM 2977 N N . ALA A 1 374 ? 25.749 9.165 -50.030 1.00 97.31 374 ALA A N 1
ATOM 2978 C CA . ALA A 1 374 ? 27.035 9.396 -50.683 1.00 97.31 374 ALA A CA 1
ATOM 2979 C C . ALA A 1 374 ? 27.435 8.226 -51.602 1.00 97.31 374 ALA A C 1
ATOM 2981 O O . ALA A 1 374 ? 27.970 8.450 -52.688 1.00 97.31 374 ALA A O 1
ATOM 2982 N N . HIS A 1 375 ? 27.161 6.984 -51.192 1.00 96.50 375 HIS A N 1
ATOM 2983 C CA . HIS A 1 375 ? 27.371 5.808 -52.035 1.00 96.50 375 HIS A CA 1
ATOM 2984 C C . HIS A 1 375 ? 26.408 5.762 -53.227 1.00 96.50 375 HIS A C 1
ATOM 2986 O O . HIS A 1 375 ? 26.847 5.448 -54.332 1.00 96.50 375 HIS A O 1
ATOM 2992 N N . ASP A 1 376 ? 25.136 6.116 -53.042 1.00 97.31 376 ASP A N 1
ATOM 2993 C CA . ASP A 1 376 ? 24.156 6.199 -54.130 1.00 97.31 376 ASP A CA 1
ATOM 2994 C C . ASP A 1 376 ? 24.564 7.246 -55.178 1.00 97.31 376 ASP A C 1
ATOM 2996 O O . ASP A 1 376 ? 24.518 6.968 -56.379 1.00 97.31 376 ASP A O 1
ATOM 3000 N N . ASP A 1 377 ? 25.049 8.413 -54.744 1.00 97.31 377 ASP A N 1
ATOM 3001 C CA . ASP A 1 377 ? 25.563 9.462 -55.632 1.00 97.31 377 ASP A CA 1
ATOM 3002 C C . ASP A 1 377 ? 26.800 8.986 -56.417 1.00 97.31 377 ASP A C 1
ATOM 3004 O O . ASP A 1 377 ? 26.910 9.216 -57.627 1.00 97.31 377 ASP A O 1
ATOM 3008 N N . GLN A 1 378 ? 27.720 8.263 -55.764 1.00 97.88 378 GLN A N 1
ATOM 3009 C CA . GLN A 1 378 ? 28.875 7.644 -56.428 1.00 97.88 378 GLN A CA 1
ATOM 3010 C C . GLN A 1 378 ? 28.453 6.582 -57.449 1.00 97.88 378 GLN A C 1
ATOM 3012 O O . GLN A 1 378 ? 28.980 6.551 -58.564 1.00 97.88 378 GLN A O 1
ATOM 3017 N N . LEU A 1 379 ? 27.490 5.724 -57.101 1.00 96.81 379 LEU A N 1
ATOM 3018 C CA . LEU A 1 379 ? 26.933 4.724 -58.011 1.00 96.81 379 LEU A CA 1
ATOM 3019 C C . LEU A 1 379 ? 26.240 5.386 -59.204 1.00 96.81 379 LEU A C 1
ATOM 3021 O O . LEU A 1 379 ? 26.374 4.904 -60.331 1.00 96.81 379 LEU A O 1
ATOM 3025 N N . ALA A 1 380 ? 25.522 6.489 -58.994 1.00 97.62 380 ALA A N 1
ATOM 3026 C CA . ALA A 1 380 ? 24.917 7.259 -60.072 1.00 97.62 380 ALA A CA 1
ATOM 3027 C C . ALA A 1 380 ? 25.990 7.829 -61.015 1.00 97.62 380 ALA A C 1
ATOM 3029 O O . ALA A 1 380 ? 25.886 7.647 -62.231 1.00 97.62 380 ALA A O 1
ATOM 3030 N N . ALA A 1 381 ? 27.053 8.434 -60.473 1.00 97.75 381 ALA A N 1
ATOM 3031 C CA . ALA A 1 381 ? 28.166 8.975 -61.253 1.00 97.75 381 ALA A CA 1
ATOM 3032 C C . ALA A 1 381 ? 28.870 7.889 -62.087 1.00 97.75 381 ALA A C 1
ATOM 3034 O O . ALA A 1 381 ? 28.950 8.015 -63.312 1.00 97.75 381 ALA A O 1
ATOM 3035 N N . LEU A 1 382 ? 29.275 6.776 -61.466 1.00 97.31 382 LEU A N 1
ATOM 3036 C CA . LEU A 1 382 ? 29.890 5.639 -62.167 1.00 97.31 382 LEU A CA 1
ATOM 3037 C C . LEU A 1 382 ? 28.968 5.054 -63.243 1.00 97.31 382 LEU A C 1
ATOM 3039 O O . LEU A 1 382 ? 29.419 4.710 -64.333 1.00 97.31 382 LEU A O 1
ATOM 3043 N N . ASN A 1 383 ? 27.658 4.985 -62.990 1.00 97.31 383 ASN A N 1
ATOM 3044 C CA . ASN A 1 383 ? 26.697 4.546 -64.000 1.00 97.31 383 ASN A CA 1
ATOM 3045 C C . ASN A 1 383 ? 26.617 5.506 -65.195 1.00 97.31 383 ASN A C 1
ATOM 3047 O O . ASN A 1 383 ? 26.416 5.053 -66.325 1.00 97.31 383 ASN A O 1
ATOM 3051 N N . THR A 1 384 ? 26.751 6.819 -64.983 1.00 97.56 384 THR A N 1
ATOM 3052 C CA . THR A 1 384 ? 26.798 7.784 -66.093 1.00 97.56 384 THR A CA 1
ATOM 3053 C C . THR A 1 384 ? 28.076 7.648 -66.914 1.00 97.56 384 THR A C 1
ATOM 3055 O O . THR A 1 384 ? 27.992 7.612 -68.141 1.00 97.56 384 THR A O 1
ATOM 3058 N N . GLU A 1 385 ? 29.228 7.478 -66.266 1.00 97.56 385 GLU A N 1
ATOM 3059 C CA . GLU A 1 385 ? 30.512 7.246 -66.933 1.00 97.56 385 GLU A CA 1
ATOM 3060 C C . GLU A 1 385 ? 30.491 5.937 -67.733 1.00 97.56 385 GLU A C 1
ATOM 3062 O O . GLU A 1 385 ? 30.798 5.927 -68.924 1.00 97.56 385 GLU A O 1
ATOM 3067 N N . LEU A 1 386 ? 29.982 4.852 -67.139 1.00 97.38 386 LEU A N 1
ATOM 3068 C CA . LEU A 1 386 ? 29.800 3.570 -67.822 1.00 97.38 386 LEU A CA 1
ATOM 3069 C C . LEU A 1 386 ? 28.916 3.705 -69.070 1.00 97.38 386 LEU A C 1
ATOM 3071 O O . LEU A 1 386 ? 29.198 3.095 -70.101 1.00 97.38 386 LEU A O 1
ATOM 3075 N N . LYS A 1 387 ? 27.836 4.495 -69.004 1.00 97.56 387 LYS A N 1
ATOM 3076 C CA . LYS A 1 387 ? 26.983 4.770 -70.173 1.00 97.56 387 LYS A CA 1
ATOM 3077 C C . LYS A 1 387 ? 27.746 5.532 -71.261 1.00 97.56 387 LYS A C 1
ATOM 3079 O O . LYS A 1 387 ? 27.587 5.202 -72.433 1.00 97.56 387 LYS A O 1
ATOM 3084 N N . GLN A 1 388 ? 28.573 6.511 -70.897 1.00 97.69 388 GLN A N 1
ATOM 3085 C CA . GLN A 1 388 ? 29.395 7.259 -71.855 1.00 97.69 388 GLN A CA 1
ATOM 3086 C C . GLN A 1 388 ? 30.445 6.365 -72.527 1.00 97.69 388 GLN A C 1
ATOM 3088 O O . GLN A 1 388 ? 30.570 6.392 -73.752 1.00 97.69 388 GLN A O 1
ATOM 3093 N N . GLU A 1 389 ? 31.150 5.530 -71.761 1.00 96.62 389 GLU A N 1
ATOM 3094 C CA . GLU A 1 389 ? 32.140 4.588 -72.299 1.00 96.62 389 GLU A CA 1
ATOM 3095 C C . GLU A 1 389 ? 31.506 3.524 -73.202 1.00 96.62 389 GLU A C 1
ATOM 3097 O O . GLU A 1 389 ? 32.066 3.188 -74.247 1.00 96.62 389 GLU A O 1
ATOM 3102 N N . LYS A 1 390 ? 30.293 3.053 -72.881 1.00 97.81 390 LYS A N 1
ATOM 3103 C CA . LYS A 1 390 ? 29.519 2.182 -73.783 1.00 97.81 390 LYS A CA 1
ATOM 3104 C C . LYS A 1 390 ? 29.250 2.856 -75.127 1.00 97.81 390 LYS A C 1
ATOM 3106 O O . LYS A 1 390 ? 29.525 2.261 -76.163 1.00 97.81 390 LYS A O 1
ATOM 3111 N N . VAL A 1 391 ? 28.802 4.114 -75.124 1.00 98.00 391 VAL A N 1
ATOM 3112 C CA . VAL A 1 391 ? 28.563 4.868 -76.367 1.00 98.00 391 VAL A CA 1
ATOM 3113 C C . VAL A 1 391 ? 29.851 5.035 -77.180 1.00 98.00 391 VAL A C 1
ATOM 3115 O O . VAL A 1 391 ? 29.830 4.843 -78.395 1.00 98.00 391 VAL A O 1
ATOM 3118 N N . LYS A 1 392 ? 30.982 5.358 -76.538 1.00 97.88 392 LYS A N 1
ATOM 3119 C CA . LYS A 1 392 ? 32.288 5.446 -77.220 1.00 97.88 392 LYS A CA 1
ATOM 3120 C C . LYS A 1 392 ? 32.711 4.101 -77.811 1.00 97.88 392 LYS A C 1
ATOM 3122 O O . LYS A 1 392 ? 33.167 4.052 -78.951 1.00 97.88 392 LYS A O 1
ATOM 3127 N N . THR A 1 393 ? 32.525 3.016 -77.063 1.00 97.38 393 THR A N 1
ATOM 3128 C CA . THR A 1 393 ? 32.825 1.652 -77.519 1.00 97.38 393 THR A CA 1
ATOM 3129 C C . THR A 1 393 ? 31.990 1.299 -78.746 1.00 97.38 393 THR A C 1
ATOM 3131 O O . THR A 1 393 ? 32.550 0.878 -79.754 1.00 97.38 393 THR A O 1
ATOM 3134 N N . ASP A 1 394 ? 30.682 1.570 -78.725 1.00 97.50 394 ASP A N 1
ATOM 3135 C CA . ASP A 1 394 ? 29.790 1.338 -79.867 1.00 97.50 394 ASP A CA 1
ATOM 3136 C C . ASP A 1 394 ? 30.209 2.151 -81.105 1.00 97.50 394 ASP A C 1
ATOM 3138 O O . ASP A 1 394 ? 30.123 1.673 -82.239 1.00 97.50 394 ASP A O 1
ATOM 3142 N N . GLN A 1 395 ? 30.679 3.389 -80.913 1.00 97.69 395 GLN A N 1
ATOM 3143 C CA . GLN A 1 395 ? 31.209 4.220 -81.998 1.00 97.69 395 GLN A CA 1
ATOM 3144 C C . GLN A 1 395 ? 32.501 3.641 -82.585 1.00 97.69 395 GLN A C 1
ATOM 3146 O O . GLN A 1 395 ? 32.621 3.534 -83.807 1.00 97.69 395 GLN A O 1
ATOM 3151 N N . LEU A 1 396 ? 33.453 3.239 -81.740 1.00 97.19 396 LEU A N 1
ATOM 3152 C CA . LEU A 1 396 ? 34.699 2.609 -82.182 1.00 97.19 396 LEU A CA 1
ATOM 3153 C C . LEU A 1 396 ? 34.430 1.282 -82.897 1.00 97.19 396 LEU A C 1
ATOM 3155 O O . LEU A 1 396 ? 34.998 1.052 -83.962 1.00 97.19 396 LEU A O 1
ATOM 3159 N N . GLN A 1 397 ? 33.513 0.462 -82.378 1.00 97.56 397 GLN A N 1
ATOM 3160 C CA . GLN A 1 397 ? 33.066 -0.779 -83.010 1.00 97.56 397 GLN A CA 1
ATOM 3161 C C . GLN A 1 397 ? 32.567 -0.510 -84.438 1.00 97.56 397 GLN A C 1
ATOM 3163 O O . GLN A 1 397 ? 33.006 -1.173 -85.375 1.00 97.56 397 GLN A O 1
ATOM 3168 N N . LYS A 1 398 ? 31.716 0.511 -84.635 1.00 97.62 398 LYS A N 1
ATOM 3169 C CA . LYS A 1 398 ? 31.235 0.913 -85.970 1.00 97.62 398 LYS A CA 1
ATOM 3170 C C . LYS A 1 398 ? 32.383 1.316 -86.897 1.00 97.62 398 LYS A C 1
ATOM 3172 O O . LYS A 1 398 ? 32.444 0.833 -88.026 1.00 97.62 398 LYS A O 1
ATOM 3177 N N . ILE A 1 399 ? 33.316 2.143 -86.424 1.00 97.44 399 ILE A N 1
ATOM 3178 C CA . ILE A 1 399 ? 34.480 2.576 -87.216 1.00 97.44 399 ILE A CA 1
ATOM 3179 C C . ILE A 1 399 ? 35.350 1.381 -87.622 1.00 97.44 399 ILE A C 1
ATOM 3181 O O . ILE A 1 399 ? 35.791 1.313 -88.769 1.00 97.44 399 ILE A O 1
ATOM 3185 N N . VAL A 1 400 ? 35.597 0.443 -86.705 1.00 97.31 400 VAL A N 1
ATOM 3186 C CA . VAL A 1 400 ? 36.359 -0.782 -86.989 1.00 97.31 400 VAL A CA 1
ATOM 3187 C C . VAL A 1 400 ? 35.643 -1.604 -88.056 1.00 97.31 400 VAL A C 1
ATOM 3189 O O . VAL A 1 400 ? 36.243 -1.879 -89.088 1.00 97.31 400 VAL A O 1
ATOM 3192 N N . THR A 1 401 ? 34.340 -1.867 -87.902 1.00 96.88 401 THR A N 1
ATOM 3193 C CA . THR A 1 401 ? 33.576 -2.626 -88.910 1.00 96.88 401 THR A CA 1
ATOM 3194 C C . THR A 1 401 ? 33.574 -1.960 -90.290 1.00 96.88 401 THR A C 1
ATOM 3196 O O . THR A 1 401 ? 33.642 -2.643 -91.311 1.00 96.88 401 THR A O 1
ATOM 3199 N N . GLU A 1 402 ? 33.540 -0.625 -90.353 1.00 97.06 402 GLU A N 1
ATOM 3200 C CA . GLU A 1 402 ? 33.635 0.108 -91.614 1.00 97.06 402 GLU A CA 1
ATOM 3201 C C . GLU A 1 402 ? 35.035 -0.003 -92.234 1.00 97.06 402 GLU A C 1
ATOM 3203 O O . GLU A 1 402 ? 35.165 -0.209 -93.444 1.00 97.06 402 GLU A O 1
ATOM 3208 N N . ARG A 1 403 ? 36.091 0.126 -91.420 1.00 96.50 403 ARG A N 1
ATOM 3209 C CA . ARG A 1 403 ? 37.477 -0.045 -91.872 1.00 96.50 403 ARG A CA 1
ATOM 3210 C C . ARG A 1 403 ? 37.730 -1.462 -92.365 1.00 96.50 403 ARG A C 1
ATOM 3212 O O . ARG A 1 403 ? 38.270 -1.592 -93.458 1.00 96.50 403 ARG A O 1
ATOM 3219 N N . ASP A 1 404 ? 37.272 -2.479 -91.647 1.00 96.38 404 ASP A N 1
ATOM 3220 C CA . ASP A 1 404 ? 37.375 -3.882 -92.056 1.00 96.38 404 ASP A CA 1
ATOM 3221 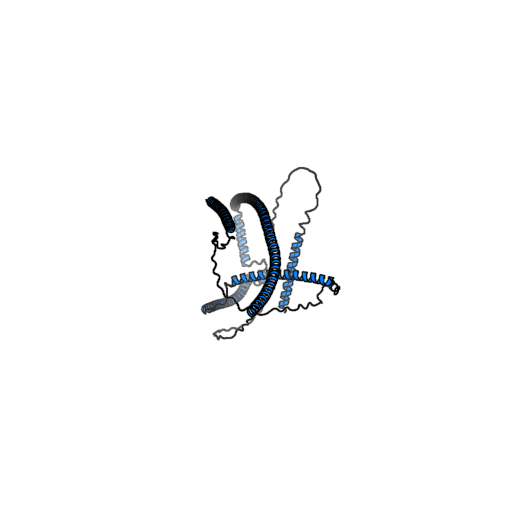C C . ASP A 1 404 ? 36.657 -4.120 -93.392 1.00 96.38 404 ASP A C 1
ATOM 3223 O O . ASP A 1 404 ? 37.204 -4.746 -94.298 1.00 96.38 404 ASP A O 1
ATOM 3227 N N . ALA A 1 405 ? 35.469 -3.534 -93.584 1.00 96.38 405 ALA A N 1
ATOM 3228 C CA . ALA A 1 405 ? 34.757 -3.605 -94.860 1.00 96.38 405 ALA A CA 1
ATOM 3229 C C . ALA A 1 405 ? 35.509 -2.904 -96.010 1.00 96.38 405 ALA A C 1
ATOM 3231 O O . ALA A 1 405 ? 35.458 -3.362 -97.154 1.00 96.38 405 ALA A O 1
ATOM 3232 N N . ARG A 1 406 ? 36.205 -1.789 -95.744 1.00 96.94 406 ARG A N 1
ATOM 3233 C CA . ARG A 1 406 ? 37.054 -1.108 -96.739 1.00 96.94 406 ARG A CA 1
ATOM 3234 C C . ARG A 1 406 ? 38.316 -1.906 -97.052 1.00 96.94 406 ARG A C 1
ATOM 3236 O O . ARG A 1 406 ? 38.655 -2.004 -98.227 1.00 96.94 406 ARG A O 1
ATOM 3243 N N . ILE A 1 407 ? 38.976 -2.461 -96.034 1.00 96.75 407 ILE A N 1
ATOM 3244 C CA . ILE A 1 407 ? 40.137 -3.346 -96.185 1.00 96.75 407 ILE A CA 1
ATOM 3245 C C . ILE A 1 407 ? 39.747 -4.508 -97.088 1.00 96.75 407 ILE A C 1
ATOM 3247 O O . ILE A 1 407 ? 40.350 -4.660 -98.143 1.00 96.75 407 ILE A O 1
ATOM 3251 N N . LYS A 1 408 ? 38.644 -5.197 -96.779 1.00 96.38 408 LYS A N 1
ATOM 3252 C CA . LYS A 1 408 ? 38.121 -6.289 -97.603 1.00 96.38 408 LYS A CA 1
ATOM 3253 C C . LYS A 1 408 ? 37.908 -5.883 -99.068 1.00 96.38 408 LYS A C 1
ATOM 3255 O O . LYS A 1 408 ? 38.342 -6.585 -99.972 1.00 96.38 408 LYS A O 1
ATOM 3260 N N . LYS A 1 409 ? 37.305 -4.715 -99.332 1.00 95.38 409 LYS A N 1
ATOM 3261 C CA . LYS A 1 409 ? 37.138 -4.195 -100.707 1.00 95.38 409 LYS A CA 1
ATOM 3262 C C . LYS A 1 409 ? 38.468 -3.913 -101.410 1.00 95.38 409 LYS A C 1
ATOM 3264 O O . LYS A 1 409 ? 38.559 -4.057 -102.627 1.00 95.38 409 LYS A O 1
ATOM 3269 N N . ILE A 1 410 ? 39.469 -3.415 -100.685 1.00 94.31 410 ILE A N 1
ATOM 3270 C CA . ILE A 1 410 ? 40.801 -3.150 -101.241 1.00 94.31 410 ILE A CA 1
ATOM 3271 C C . ILE A 1 410 ? 41.521 -4.472 -101.514 1.00 94.31 410 ILE A C 1
ATOM 3273 O O . ILE A 1 410 ? 42.088 -4.614 -102.591 1.00 94.31 410 ILE A O 1
ATOM 3277 N N . GLU A 1 411 ? 41.449 -5.439 -100.602 1.00 93.06 411 GLU A N 1
ATOM 3278 C CA . GLU A 1 411 ? 41.986 -6.792 -100.776 1.00 93.06 411 GLU A CA 1
ATOM 3279 C C . GLU A 1 411 ? 41.368 -7.486 -101.998 1.00 93.06 411 GLU A C 1
ATOM 3281 O O . GLU A 1 411 ? 42.104 -8.001 -102.835 1.00 93.06 411 GLU A O 1
ATOM 3286 N N . GLU A 1 412 ? 40.043 -7.409 -102.174 1.00 93.88 412 GLU A N 1
ATOM 3287 C CA . GLU A 1 412 ? 39.333 -7.926 -103.356 1.00 93.88 412 GLU A CA 1
ATOM 3288 C C . GLU A 1 412 ? 39.831 -7.273 -104.661 1.00 93.88 412 GLU A C 1
ATOM 3290 O O . GLU A 1 412 ? 40.095 -7.961 -105.649 1.00 93.88 412 GLU A O 1
ATOM 3295 N N . LYS A 1 413 ? 40.011 -5.943 -104.677 1.00 93.69 413 LYS A N 1
ATOM 3296 C CA . LYS A 1 413 ? 40.570 -5.222 -105.837 1.00 93.69 413 LYS A CA 1
ATOM 3297 C C . LYS A 1 413 ? 42.021 -5.604 -106.116 1.00 93.69 413 LYS A C 1
ATOM 3299 O O . LYS A 1 413 ? 42.389 -5.765 -107.275 1.00 93.69 413 LYS A O 1
ATOM 3304 N N . LEU A 1 414 ? 42.843 -5.725 -105.075 1.00 89.31 414 LEU A N 1
ATOM 3305 C CA . LEU A 1 414 ? 44.257 -6.075 -105.189 1.00 89.31 414 LEU A CA 1
ATOM 3306 C C . LEU A 1 414 ? 44.408 -7.500 -105.736 1.00 89.31 414 LEU A C 1
ATOM 3308 O O . LEU A 1 414 ? 45.193 -7.718 -106.655 1.00 89.31 414 LEU A O 1
ATOM 3312 N N . GLN A 1 415 ? 43.578 -8.433 -105.265 1.00 90.56 415 GLN A N 1
ATOM 3313 C CA . GLN A 1 415 ? 43.493 -9.792 -105.793 1.00 90.56 415 GLN A CA 1
ATOM 3314 C C . GLN A 1 415 ? 43.073 -9.812 -107.274 1.00 90.56 415 GLN A C 1
ATOM 3316 O O . GLN A 1 415 ? 43.675 -10.538 -108.065 1.00 90.56 415 GLN A O 1
ATOM 3321 N N . ALA A 1 416 ? 42.090 -8.997 -107.674 1.00 88.75 416 ALA A N 1
ATOM 3322 C CA . ALA A 1 416 ? 41.673 -8.875 -109.073 1.00 88.75 416 ALA A CA 1
ATOM 3323 C C . ALA A 1 416 ? 42.786 -8.300 -109.974 1.00 88.75 416 ALA A C 1
ATOM 3325 O O . ALA A 1 416 ? 43.042 -8.845 -111.047 1.00 88.75 416 ALA A O 1
ATOM 3326 N N . CYS A 1 417 ? 43.494 -7.252 -109.529 1.00 84.81 417 CYS A N 1
ATOM 3327 C CA . CYS A 1 417 ? 44.652 -6.706 -110.246 1.00 84.81 417 CYS A CA 1
ATOM 3328 C C . CYS A 1 417 ? 45.781 -7.740 -110.388 1.00 84.81 417 CYS A C 1
ATOM 3330 O O . CYS A 1 417 ? 46.343 -7.885 -111.470 1.00 84.81 417 CYS A O 1
ATOM 3332 N N . GLN A 1 418 ? 46.081 -8.504 -109.335 1.00 81.50 418 GLN A N 1
ATOM 3333 C CA . GLN A 1 418 ? 47.110 -9.547 -109.370 1.00 81.50 418 GLN A CA 1
ATOM 3334 C C . GLN A 1 418 ? 46.740 -10.686 -110.342 1.00 81.50 418 GLN A C 1
ATOM 3336 O O . GLN A 1 418 ? 47.584 -11.166 -111.095 1.00 81.50 418 GLN A O 1
ATOM 3341 N N . GLN A 1 419 ? 45.460 -11.077 -110.400 1.00 78.19 419 GLN A N 1
ATOM 3342 C CA . GLN A 1 419 ? 44.952 -12.028 -111.400 1.00 78.19 419 GLN A CA 1
ATOM 3343 C C . GLN A 1 419 ? 45.028 -11.484 -112.837 1.00 78.19 419 GLN A C 1
ATOM 3345 O O . GLN A 1 419 ? 45.177 -12.267 -113.778 1.00 78.19 419 GLN A O 1
ATOM 3350 N N . GLN A 1 420 ? 44.925 -10.163 -113.015 1.00 74.31 420 GLN A N 1
ATOM 3351 C CA . GLN A 1 420 ? 45.069 -9.493 -114.308 1.00 74.31 420 GLN A CA 1
ATOM 3352 C C . GLN A 1 420 ? 46.544 -9.397 -114.746 1.00 74.31 420 GLN A C 1
ATOM 3354 O O . GLN A 1 420 ? 46.837 -9.621 -115.920 1.00 74.31 420 GLN A O 1
ATOM 3359 N N . GLU A 1 421 ? 47.486 -9.168 -113.823 1.00 60.50 421 GLU A N 1
ATOM 3360 C CA . GLU A 1 421 ? 48.934 -9.249 -114.096 1.00 60.50 421 GLU A CA 1
ATOM 3361 C C . GLU A 1 421 ? 49.372 -10.667 -114.499 1.00 60.50 421 GLU A C 1
ATOM 3363 O O . GLU A 1 421 ? 50.169 -10.823 -115.426 1.00 60.50 421 GLU A O 1
ATOM 3368 N N . CYS A 1 422 ? 48.789 -11.716 -113.903 1.00 55.03 422 CYS A N 1
ATOM 3369 C CA . CYS A 1 422 ? 49.038 -13.103 -114.317 1.00 55.03 422 CYS A CA 1
ATOM 3370 C C . CYS A 1 422 ? 48.578 -13.426 -115.756 1.00 55.03 422 CYS A C 1
ATOM 3372 O O . CYS A 1 422 ? 48.985 -14.454 -116.294 1.00 55.03 422 CYS A O 1
ATOM 3374 N N . GLN A 1 423 ? 47.760 -12.580 -116.396 1.00 52.91 423 GLN A N 1
ATOM 3375 C CA . GLN A 1 423 ? 47.291 -12.782 -117.775 1.00 52.91 423 GLN A CA 1
ATOM 3376 C C . GLN A 1 423 ? 48.135 -12.047 -118.833 1.00 52.91 423 GLN A C 1
ATOM 3378 O O . GLN A 1 423 ? 47.983 -12.336 -120.017 1.00 52.91 423 GLN A O 1
ATOM 3383 N N . LEU A 1 424 ? 49.048 -11.144 -118.440 1.00 45.50 424 LEU A N 1
ATOM 3384 C CA . LEU A 1 424 ? 49.850 -10.331 -119.374 1.00 45.50 424 LEU A CA 1
ATOM 3385 C C . LEU A 1 424 ? 51.365 -10.597 -119.345 1.00 45.50 424 LEU A C 1
ATOM 3387 O O . LEU A 1 424 ? 52.101 -9.918 -120.059 1.00 45.50 424 LEU A O 1
ATOM 3391 N N . ASN A 1 425 ? 51.857 -11.598 -118.603 1.00 38.94 425 ASN A N 1
ATOM 3392 C CA . ASN A 1 425 ? 53.259 -12.020 -118.712 1.00 38.94 425 ASN A CA 1
ATOM 3393 C C . ASN A 1 425 ? 53.496 -13.476 -118.240 1.00 38.94 425 ASN A C 1
ATOM 3395 O O . ASN A 1 425 ? 53.561 -13.718 -117.033 1.00 38.94 425 ASN A O 1
ATOM 3399 N N . PRO A 1 426 ? 53.662 -14.472 -119.137 1.00 48.53 426 PRO A N 1
ATOM 3400 C CA . PRO A 1 426 ? 53.960 -15.842 -118.742 1.00 48.53 426 PRO A CA 1
ATOM 3401 C C . PRO A 1 426 ? 55.463 -16.131 -118.861 1.00 48.53 426 PRO A C 1
ATOM 3403 O O . PRO A 1 426 ? 55.866 -16.916 -119.711 1.00 48.53 426 PRO A O 1
ATOM 3406 N N . GLN A 1 427 ? 56.315 -15.518 -118.030 1.00 38.12 427 GLN A N 1
ATOM 3407 C CA . GLN A 1 427 ? 57.714 -15.959 -117.908 1.00 38.12 427 GLN A CA 1
ATOM 3408 C C . GLN A 1 427 ? 58.410 -15.414 -116.651 1.00 38.12 427 GLN A C 1
ATOM 3410 O O . GLN A 1 427 ? 58.993 -14.338 -116.655 1.00 38.12 427 GLN A O 1
ATOM 3415 N N . ASN A 1 428 ? 58.361 -16.177 -115.559 1.00 38.34 428 ASN A N 1
ATOM 3416 C CA . ASN A 1 428 ? 59.549 -16.812 -114.973 1.00 38.34 428 ASN A CA 1
ATOM 3417 C C . ASN A 1 428 ? 59.207 -17.419 -113.612 1.00 38.34 428 ASN A C 1
ATOM 3419 O O . ASN A 1 428 ? 58.959 -16.725 -112.630 1.00 38.34 428 ASN A O 1
ATOM 3423 N N . LYS A 1 429 ? 59.278 -18.748 -113.562 1.00 44.66 429 LYS A N 1
ATOM 3424 C CA . LYS A 1 429 ? 59.703 -19.454 -112.358 1.00 44.66 429 LYS A CA 1
ATOM 3425 C C . LYS A 1 429 ? 61.182 -19.125 -112.173 1.00 44.66 429 LYS A C 1
ATOM 3427 O O . LYS A 1 429 ? 61.915 -19.222 -113.152 1.00 44.66 429 LYS A O 1
ATOM 3432 N N . ASN A 1 430 ? 61.611 -18.771 -110.968 1.00 38.41 430 ASN A N 1
ATOM 3433 C CA . ASN A 1 430 ? 62.845 -19.325 -110.422 1.00 38.41 430 ASN A CA 1
ATOM 3434 C C . ASN A 1 430 ? 62.946 -19.104 -108.917 1.00 38.41 430 ASN A C 1
ATOM 3436 O O . ASN A 1 430 ? 62.677 -18.026 -108.389 1.00 38.41 430 ASN A O 1
ATOM 3440 N N . ASP A 1 431 ? 63.345 -20.201 -108.289 1.00 41.94 431 ASP A N 1
ATOM 3441 C CA . ASP A 1 431 ? 63.731 -20.377 -106.906 1.00 41.94 431 ASP A CA 1
ATOM 3442 C C . ASP A 1 431 ? 64.808 -19.383 -106.461 1.00 41.94 431 ASP A C 1
ATOM 3444 O O . ASP A 1 431 ? 65.729 -19.042 -107.203 1.00 41.94 431 ASP A O 1
ATOM 3448 N N . GLY A 1 432 ? 64.717 -18.967 -105.200 1.00 37.19 432 GLY A N 1
ATOM 3449 C CA . GLY A 1 432 ? 65.676 -18.072 -104.566 1.00 37.19 432 GLY A CA 1
ATOM 3450 C C . GLY A 1 432 ? 65.677 -18.243 -103.054 1.00 37.19 432 GLY A C 1
ATOM 3451 O O . GLY A 1 432 ? 65.233 -17.367 -102.319 1.00 37.19 432 GLY A O 1
ATOM 3452 N N . VAL A 1 433 ? 66.166 -19.397 -102.601 1.00 41.81 433 VAL A N 1
ATOM 3453 C CA . VAL A 1 433 ? 66.636 -19.632 -101.231 1.00 41.81 433 VAL A CA 1
ATOM 3454 C C . VAL A 1 433 ? 67.671 -18.564 -100.865 1.00 41.81 433 VAL A C 1
ATOM 3456 O O . VAL A 1 433 ? 68.723 -18.506 -101.494 1.00 41.81 433 VAL A O 1
ATOM 3459 N N . VAL A 1 434 ? 67.423 -17.775 -99.814 1.00 42.28 434 VAL A N 1
ATOM 3460 C CA . VAL A 1 434 ? 68.479 -17.069 -99.069 1.00 42.28 434 VAL A CA 1
ATOM 3461 C C . VAL A 1 434 ? 68.194 -17.148 -97.572 1.00 42.28 434 VAL A C 1
ATOM 3463 O O . VAL A 1 434 ? 67.154 -16.725 -97.070 1.00 42.28 434 VAL A O 1
ATOM 3466 N N . SER A 1 435 ? 69.162 -17.724 -96.871 1.00 37.72 435 SER A N 1
ATOM 3467 C CA . SER A 1 435 ? 69.237 -17.867 -95.425 1.00 37.72 435 SER A CA 1
ATOM 3468 C C . SER A 1 435 ? 69.385 -16.526 -94.691 1.00 37.72 435 SER A C 1
ATOM 3470 O O . SER A 1 435 ? 70.202 -15.690 -95.058 1.00 37.72 435 SER A O 1
ATOM 3472 N N . ARG A 1 436 ? 68.611 -16.400 -93.605 1.00 37.81 436 ARG A N 1
ATOM 3473 C CA . ARG A 1 436 ? 68.911 -15.861 -92.255 1.00 37.81 436 ARG A CA 1
ATOM 3474 C C . ARG A 1 436 ? 70.227 -15.074 -92.056 1.00 37.81 436 ARG A C 1
ATOM 3476 O O . ARG A 1 436 ? 71.299 -15.585 -92.371 1.00 37.81 436 ARG A O 1
ATOM 3483 N N . PRO A 1 437 ? 70.178 -14.004 -91.239 1.00 42.09 437 PRO A N 1
ATOM 3484 C CA . PRO A 1 437 ? 71.003 -14.013 -90.025 1.00 42.09 437 PRO A CA 1
ATOM 3485 C C . PRO A 1 437 ? 70.191 -13.890 -88.735 1.00 42.09 437 PRO A C 1
ATOM 3487 O O . PRO A 1 437 ? 69.160 -13.232 -88.649 1.00 42.09 437 PRO A O 1
ATOM 3490 N N . GLN A 1 438 ? 70.701 -14.587 -87.726 1.00 36.34 438 GLN A N 1
ATOM 3491 C CA . GLN A 1 438 ? 70.322 -14.475 -86.331 1.00 36.34 438 GLN A CA 1
ATOM 3492 C C . GLN A 1 438 ? 70.722 -13.102 -85.796 1.00 36.34 438 GLN A C 1
ATOM 3494 O O . GLN A 1 438 ? 71.881 -12.719 -85.929 1.00 36.34 438 GLN A O 1
ATOM 3499 N N . THR A 1 439 ? 69.817 -12.440 -85.082 1.00 39.09 439 THR A N 1
ATOM 3500 C CA . THR A 1 439 ? 70.202 -11.671 -83.901 1.00 39.09 439 THR A CA 1
ATOM 3501 C C . THR A 1 439 ? 69.356 -12.137 -82.725 1.00 39.09 439 THR A C 1
ATOM 3503 O O . THR A 1 439 ? 68.131 -12.220 -82.751 1.00 39.09 439 THR A O 1
ATOM 3506 N N . SER A 1 440 ? 70.096 -12.574 -81.724 1.00 35.91 440 SER A N 1
ATOM 3507 C CA . SER A 1 440 ? 69.721 -12.962 -80.380 1.00 35.91 440 SER A CA 1
ATOM 3508 C C . SER A 1 440 ? 69.036 -11.826 -79.621 1.00 35.91 440 SER A C 1
ATOM 3510 O O . SER A 1 440 ? 69.564 -10.720 -79.549 1.00 35.91 440 SER A O 1
ATOM 3512 N N . GLY A 1 441 ? 67.913 -12.144 -78.983 1.00 34.53 441 GLY A N 1
ATOM 3513 C CA . GLY A 1 441 ? 67.234 -11.303 -78.005 1.00 34.53 441 GLY A CA 1
ATOM 3514 C C . GLY A 1 441 ? 66.366 -12.182 -77.116 1.00 34.53 4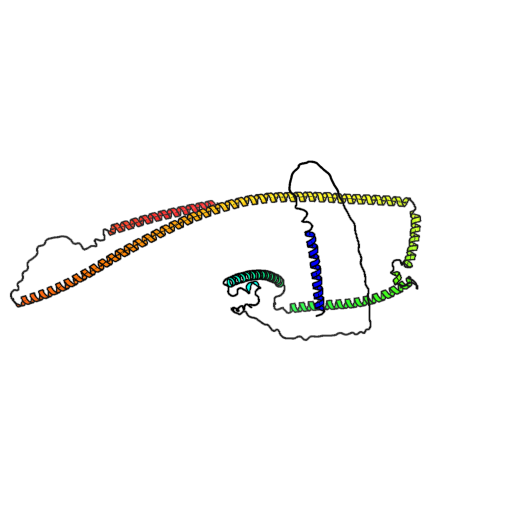41 GLY A C 1
ATOM 3515 O O . GLY A 1 441 ? 65.280 -12.594 -77.504 1.00 34.53 441 GLY A O 1
ATOM 3516 N N . LEU A 1 442 ? 66.923 -12.536 -75.963 1.00 37.69 442 LEU A N 1
ATOM 3517 C CA . LEU A 1 442 ? 66.300 -13.246 -74.849 1.00 37.69 442 LEU A CA 1
ATOM 3518 C C . LEU A 1 442 ? 64.954 -12.609 -74.463 1.00 37.69 442 LEU A C 1
ATOM 3520 O O . LEU A 1 442 ? 64.858 -11.387 -74.407 1.00 37.69 442 LEU A O 1
ATOM 3524 N N . GLY A 1 443 ? 63.945 -13.421 -74.139 1.00 34.53 443 GLY A N 1
ATOM 3525 C CA . GLY A 1 443 ? 62.692 -12.893 -73.590 1.00 34.53 443 GLY A CA 1
ATOM 3526 C C . GLY A 1 443 ? 61.496 -13.825 -73.716 1.00 34.53 443 GLY A C 1
ATOM 3527 O O . GLY A 1 443 ? 60.483 -13.466 -74.303 1.00 34.53 443 GLY A O 1
ATOM 3528 N N . SER A 1 444 ? 61.613 -15.034 -73.171 1.00 44.34 444 SER A N 1
ATOM 3529 C CA . SER A 1 444 ? 60.454 -15.863 -72.850 1.00 44.34 444 SER A CA 1
ATOM 3530 C C . SER A 1 444 ? 59.716 -15.236 -71.667 1.00 44.34 444 SER A C 1
ATOM 3532 O O . SER A 1 444 ? 59.996 -15.601 -70.532 1.00 44.34 444 SER A O 1
ATOM 3534 N N . GLU A 1 445 ? 58.755 -14.349 -71.917 1.00 34.94 445 GLU A N 1
ATOM 3535 C CA . GLU A 1 445 ? 57.718 -14.012 -70.937 1.00 34.94 445 GLU A CA 1
ATOM 3536 C C . GLU A 1 445 ? 56.343 -13.947 -71.611 1.00 34.94 445 GLU A C 1
ATOM 3538 O O . GLU A 1 445 ? 55.923 -12.965 -72.214 1.00 34.94 445 GLU A O 1
ATOM 3543 N N . ARG A 1 446 ? 55.642 -15.079 -71.506 1.00 39.94 446 ARG A N 1
ATOM 3544 C CA . ARG A 1 446 ? 54.240 -15.187 -71.079 1.00 39.94 446 ARG A CA 1
ATOM 3545 C C . ARG A 1 446 ? 53.654 -13.826 -70.638 1.00 39.94 446 ARG A C 1
ATOM 3547 O O . ARG A 1 446 ? 54.224 -13.234 -69.722 1.00 39.94 446 ARG A O 1
ATOM 3554 N N . PRO A 1 447 ? 52.483 -13.373 -71.130 1.00 37.88 447 PRO A N 1
ATOM 3555 C CA . PRO A 1 447 ? 51.721 -12.354 -70.423 1.00 37.88 447 PRO A CA 1
ATOM 3556 C C . PRO A 1 447 ? 51.163 -13.007 -69.153 1.00 37.88 447 PRO A C 1
ATOM 3558 O O . PRO A 1 447 ? 50.033 -13.483 -69.089 1.00 37.88 447 PRO A O 1
ATOM 3561 N N . SER A 1 448 ? 52.024 -13.111 -68.147 1.00 39.59 448 SER A N 1
ATOM 3562 C CA . SER A 1 448 ? 51.636 -13.330 -66.770 1.00 39.59 448 SER A CA 1
ATOM 3563 C C . SER A 1 448 ? 51.040 -12.011 -66.318 1.00 39.59 448 SER A C 1
ATOM 3565 O O . SER A 1 448 ? 51.758 -11.030 -66.168 1.00 39.59 448 SER A O 1
ATOM 3567 N N . THR A 1 449 ? 49.721 -11.981 -66.183 1.00 44.19 449 THR A N 1
ATOM 3568 C CA . THR A 1 449 ? 48.948 -11.189 -65.224 1.00 44.19 449 THR A CA 1
ATOM 3569 C C . THR A 1 449 ? 49.775 -10.211 -64.366 1.00 44.19 449 THR A C 1
ATOM 3571 O O . THR A 1 449 ? 49.989 -10.433 -63.176 1.00 44.19 449 THR A O 1
ATOM 3574 N N . GLN A 1 450 ? 50.195 -9.075 -64.930 1.00 40.88 450 GLN A N 1
ATOM 3575 C CA . GLN A 1 450 ? 50.762 -7.945 -64.179 1.00 40.88 450 GLN A CA 1
ATOM 3576 C C . GLN A 1 450 ? 49.657 -7.012 -63.652 1.00 40.88 450 GLN A C 1
ATOM 3578 O O . GLN A 1 450 ? 49.762 -5.793 -63.677 1.00 40.88 450 GLN A O 1
ATOM 3583 N N . GLN A 1 451 ? 48.592 -7.602 -63.110 1.00 42.38 451 GLN A N 1
ATOM 3584 C CA . GLN A 1 451 ? 47.730 -6.939 -62.123 1.00 42.38 451 GLN A CA 1
ATOM 3585 C C . GLN A 1 451 ? 47.853 -7.577 -60.731 1.00 42.38 451 GLN A C 1
ATOM 3587 O O . GLN A 1 451 ? 47.125 -7.209 -59.818 1.00 42.38 451 GLN A O 1
ATOM 3592 N N . SER A 1 452 ? 48.802 -8.499 -60.521 1.00 47.94 452 SER A N 1
ATOM 3593 C CA . SER A 1 452 ? 48.900 -9.259 -59.266 1.00 47.94 452 SER A CA 1
ATOM 3594 C C . SER A 1 452 ? 50.094 -8.912 -58.363 1.00 47.94 452 SER A C 1
ATOM 3596 O O . SER A 1 452 ? 50.361 -9.655 -57.421 1.00 47.94 452 SER A O 1
ATOM 3598 N N . LEU A 1 453 ? 50.797 -7.794 -58.584 1.00 41.88 453 LEU A N 1
ATOM 3599 C CA . LEU A 1 453 ? 51.783 -7.288 -57.608 1.00 41.88 453 LEU A CA 1
ATOM 3600 C C . LEU A 1 453 ? 51.270 -6.102 -56.777 1.00 41.88 453 LEU A C 1
ATOM 3602 O O . LEU A 1 453 ? 51.689 -5.956 -55.633 1.00 41.88 453 LEU A O 1
ATOM 3606 N N . ASN A 1 454 ? 50.258 -5.365 -57.250 1.00 48.50 454 ASN A N 1
ATOM 3607 C CA . ASN A 1 454 ? 49.537 -4.405 -56.400 1.00 48.50 454 ASN A CA 1
ATOM 3608 C C . ASN A 1 454 ? 48.487 -5.090 -55.509 1.00 48.50 454 ASN A C 1
ATOM 3610 O O . ASN A 1 454 ? 48.215 -4.628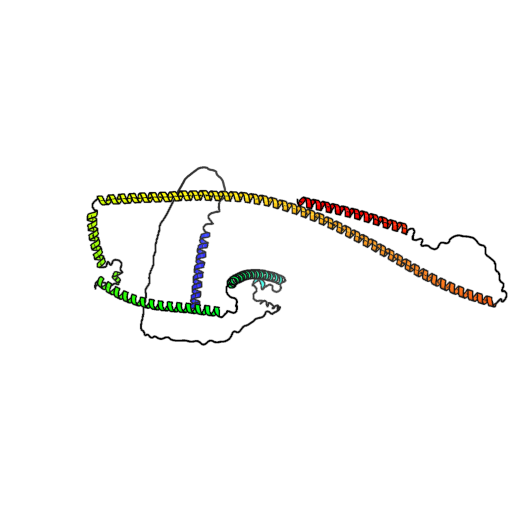 -54.401 1.00 48.50 454 ASN A O 1
ATOM 3614 N N . ASN A 1 455 ? 47.974 -6.253 -55.926 1.00 46.91 455 ASN A N 1
ATOM 3615 C CA . ASN A 1 455 ? 47.002 -6.998 -55.126 1.00 46.91 455 ASN A CA 1
ATOM 3616 C C . ASN A 1 455 ? 47.638 -7.695 -53.910 1.00 46.91 455 ASN A C 1
ATOM 3618 O O . ASN A 1 455 ? 46.963 -7.856 -52.899 1.00 46.91 455 ASN A O 1
ATOM 3622 N N . CYS A 1 456 ? 48.935 -8.033 -53.948 1.00 44.94 456 CYS A N 1
ATOM 3623 C CA . CYS A 1 456 ? 49.630 -8.654 -52.810 1.00 44.94 456 CYS A CA 1
ATOM 3624 C C . CYS A 1 456 ? 49.801 -7.678 -51.628 1.00 44.94 456 CYS A C 1
ATOM 3626 O O . CYS A 1 456 ? 49.657 -8.070 -50.468 1.00 44.94 456 CYS A O 1
ATOM 3628 N N . SER A 1 457 ? 50.014 -6.387 -51.917 1.00 56.06 457 SER A N 1
ATOM 3629 C CA . SER A 1 457 ? 50.039 -5.337 -50.891 1.00 56.06 457 SER A CA 1
ATOM 3630 C C . SER A 1 457 ? 48.646 -5.091 -50.307 1.00 56.06 457 SER A C 1
ATOM 3632 O O . SER A 1 457 ? 48.497 -5.100 -49.089 1.00 56.06 457 SER A O 1
ATOM 3634 N N . SER A 1 458 ? 47.610 -4.985 -51.150 1.00 63.47 458 SER A N 1
ATOM 3635 C CA . SER A 1 458 ? 46.229 -4.783 -50.681 1.00 63.47 458 SER A CA 1
ATOM 3636 C C . SER A 1 458 ? 45.683 -5.968 -49.874 1.00 63.47 458 SER A C 1
ATOM 3638 O O . SER A 1 458 ? 44.992 -5.772 -48.879 1.00 63.47 458 SER A O 1
ATOM 3640 N N . TYR A 1 459 ? 46.042 -7.201 -50.247 1.00 66.75 459 TYR A N 1
ATOM 3641 C CA . TYR A 1 459 ? 45.628 -8.408 -49.536 1.00 66.75 459 TYR A CA 1
ATOM 3642 C C . TYR A 1 459 ? 46.362 -8.540 -48.197 1.00 66.75 459 TYR A C 1
ATOM 3644 O O . TYR A 1 459 ? 45.736 -8.829 -47.181 1.00 66.75 459 TYR A O 1
ATOM 3652 N N . SER A 1 460 ? 47.662 -8.223 -48.161 1.00 73.31 460 SER A N 1
ATOM 3653 C CA . SER A 1 460 ? 48.427 -8.163 -46.908 1.00 73.31 460 SER A CA 1
ATOM 3654 C C . SER A 1 460 ? 47.923 -7.051 -45.978 1.00 73.31 460 SER A C 1
ATOM 3656 O O . SER A 1 460 ? 47.807 -7.268 -44.777 1.00 73.31 460 SER A O 1
ATOM 3658 N N . GLN A 1 461 ? 47.552 -5.885 -46.519 1.00 77.81 461 GLN A N 1
ATOM 3659 C CA . GLN A 1 461 ? 46.925 -4.802 -45.754 1.00 77.81 461 GLN A CA 1
ATOM 3660 C C . GLN A 1 461 ? 45.540 -5.198 -45.234 1.00 77.81 461 GLN A C 1
ATOM 3662 O O . GLN A 1 461 ? 45.229 -4.930 -44.079 1.00 77.81 461 GLN A O 1
ATOM 3667 N N . SER A 1 462 ? 44.725 -5.879 -46.043 1.00 80.31 462 SER A N 1
ATOM 3668 C CA . SER A 1 462 ? 43.407 -6.360 -45.617 1.00 80.31 462 SER A CA 1
ATOM 3669 C C . SER A 1 462 ? 43.511 -7.412 -44.511 1.00 80.31 462 SER A C 1
ATOM 3671 O O . SER A 1 462 ? 42.707 -7.392 -43.583 1.00 80.31 462 SER A O 1
ATOM 3673 N N . ILE A 1 463 ? 44.503 -8.306 -44.578 1.00 84.69 463 ILE A N 1
ATOM 3674 C CA . ILE A 1 463 ? 44.772 -9.286 -43.518 1.00 84.69 463 ILE A CA 1
ATOM 3675 C C . ILE A 1 463 ? 45.249 -8.588 -42.242 1.00 84.69 463 ILE A C 1
ATOM 3677 O O . ILE A 1 463 ? 44.806 -8.956 -41.158 1.00 84.69 463 ILE A O 1
ATOM 3681 N N . GLU A 1 464 ? 46.111 -7.574 -42.345 1.00 85.38 464 GLU A N 1
ATOM 3682 C CA . GLU A 1 464 ? 46.594 -6.842 -41.169 1.00 85.38 464 GLU A CA 1
ATOM 3683 C C . GLU A 1 464 ? 45.473 -6.031 -40.500 1.00 85.38 464 GLU A C 1
ATOM 3685 O O . GLU A 1 464 ? 45.365 -6.011 -39.275 1.00 85.38 464 GLU A O 1
ATOM 3690 N N . VAL A 1 465 ? 44.576 -5.428 -41.287 1.00 92.50 465 VAL A N 1
ATOM 3691 C CA . VAL A 1 465 ? 43.381 -4.744 -40.767 1.00 92.50 465 VAL A CA 1
ATOM 3692 C C . VAL A 1 465 ? 42.448 -5.730 -40.061 1.00 92.50 465 VAL A C 1
ATOM 3694 O O . VAL A 1 465 ? 41.992 -5.450 -38.952 1.00 92.50 465 VAL A O 1
ATOM 3697 N N . GLU A 1 466 ? 42.198 -6.902 -40.649 1.00 91.19 466 GLU A N 1
ATOM 3698 C CA . GLU A 1 466 ? 41.350 -7.920 -40.021 1.00 91.19 466 GLU A CA 1
ATOM 3699 C C . GLU A 1 466 ? 42.008 -8.499 -38.755 1.00 91.19 466 GLU A C 1
ATOM 3701 O O . GLU A 1 466 ? 41.344 -8.690 -37.738 1.00 91.19 466 GLU A O 1
ATOM 3706 N N . ARG A 1 467 ? 43.335 -8.680 -38.752 1.00 94.88 467 ARG A N 1
ATOM 3707 C CA . ARG A 1 467 ? 44.116 -9.052 -37.562 1.00 94.88 467 ARG A CA 1
ATOM 3708 C C . ARG A 1 467 ? 43.976 -8.012 -36.446 1.00 94.88 467 ARG A C 1
ATOM 3710 O O . ARG A 1 467 ? 43.771 -8.396 -35.295 1.00 94.88 467 ARG A O 1
ATOM 3717 N N . LEU A 1 468 ? 44.068 -6.716 -36.756 1.00 94.50 468 LEU A N 1
ATOM 3718 C CA . LEU A 1 468 ? 43.881 -5.639 -35.775 1.00 94.50 468 LEU A CA 1
ATOM 3719 C C . LEU A 1 468 ? 42.455 -5.623 -35.216 1.00 94.50 468 LEU A C 1
ATOM 3721 O O . LEU A 1 468 ? 42.278 -5.530 -34.002 1.00 94.50 468 LEU A O 1
ATOM 3725 N N . ARG A 1 469 ? 41.448 -5.804 -36.077 1.00 95.12 469 ARG A N 1
ATOM 3726 C CA . ARG A 1 469 ? 40.041 -5.904 -35.669 1.00 95.12 469 ARG A CA 1
ATOM 3727 C C . ARG A 1 469 ? 39.795 -7.098 -34.746 1.00 95.12 469 ARG A C 1
ATOM 3729 O O . ARG A 1 469 ? 39.093 -6.968 -33.745 1.00 95.12 469 ARG A O 1
ATOM 3736 N N . LEU A 1 470 ? 40.396 -8.249 -35.046 1.00 96.31 470 LEU A N 1
ATOM 3737 C CA . LEU A 1 470 ? 40.316 -9.440 -34.198 1.00 96.31 470 LEU A CA 1
ATOM 3738 C C . LEU A 1 470 ? 41.028 -9.235 -32.854 1.00 96.31 470 LEU A C 1
ATOM 3740 O O . LEU A 1 470 ? 40.498 -9.639 -31.822 1.00 96.31 470 LEU A O 1
ATOM 3744 N N . MET A 1 471 ? 42.182 -8.566 -32.832 1.00 95.19 471 MET A N 1
ATOM 3745 C CA . MET A 1 471 ? 42.881 -8.214 -31.588 1.00 95.19 471 MET A CA 1
ATOM 3746 C C . MET A 1 471 ? 42.073 -7.244 -30.719 1.00 95.19 471 MET A C 1
ATOM 3748 O O . MET A 1 471 ? 42.013 -7.401 -29.495 1.00 95.19 471 MET A O 1
ATOM 3752 N N . GLU A 1 472 ? 41.419 -6.261 -31.335 1.00 94.44 472 GLU A N 1
ATOM 3753 C CA . GLU A 1 472 ? 40.514 -5.349 -30.640 1.00 94.44 472 GLU A CA 1
ATOM 3754 C C . GLU A 1 472 ? 39.301 -6.102 -30.079 1.00 94.44 472 GLU A C 1
ATOM 3756 O O . GLU A 1 472 ? 38.970 -5.942 -28.903 1.00 94.44 472 GLU A O 1
ATOM 3761 N N . LEU A 1 473 ? 38.705 -7.007 -30.863 1.00 96.31 473 LEU A N 1
ATOM 3762 C CA . LEU A 1 473 ? 37.600 -7.850 -30.411 1.00 96.31 473 LEU A CA 1
ATOM 3763 C C . LEU A 1 473 ? 38.003 -8.741 -29.228 1.00 96.31 473 LEU A C 1
ATOM 3765 O O . LEU A 1 473 ? 37.278 -8.790 -28.238 1.00 96.31 473 LEU A O 1
ATOM 3769 N N . ILE A 1 474 ? 39.168 -9.393 -29.286 1.00 96.31 474 ILE A N 1
ATOM 3770 C CA . ILE A 1 474 ? 39.710 -10.184 -28.170 1.00 96.31 474 ILE A CA 1
ATOM 3771 C C . ILE A 1 474 ? 39.885 -9.306 -26.928 1.00 96.31 474 ILE A C 1
ATOM 3773 O O . ILE A 1 474 ? 39.529 -9.713 -25.824 1.00 96.31 474 ILE A O 1
ATOM 3777 N N . THR A 1 475 ? 40.381 -8.080 -27.093 1.00 95.75 475 THR A N 1
ATOM 3778 C CA . THR A 1 475 ? 40.564 -7.138 -25.980 1.00 95.75 475 THR A CA 1
ATOM 3779 C C . THR A 1 475 ? 39.229 -6.739 -25.348 1.00 95.75 475 THR A C 1
ATOM 3781 O O . THR A 1 475 ? 39.114 -6.702 -24.123 1.00 95.75 475 THR A O 1
ATOM 3784 N N . VAL A 1 476 ? 38.205 -6.467 -26.161 1.00 96.31 476 VAL A N 1
ATOM 3785 C CA . VAL A 1 476 ? 36.850 -6.142 -25.687 1.00 96.31 476 VAL A CA 1
ATOM 3786 C C . VAL A 1 476 ? 36.209 -7.341 -24.987 1.00 96.31 476 VAL A C 1
ATOM 3788 O O . VAL A 1 476 ? 35.634 -7.179 -23.911 1.00 96.31 476 VAL A O 1
ATOM 3791 N N . LEU A 1 477 ? 36.340 -8.543 -25.552 1.00 94.56 477 LEU A N 1
ATOM 3792 C CA . LEU A 1 477 ? 35.809 -9.769 -24.955 1.00 94.56 477 LEU A CA 1
ATOM 3793 C C . LEU A 1 477 ? 36.486 -10.087 -23.619 1.00 94.56 477 LEU A C 1
ATOM 3795 O O . LEU A 1 477 ? 35.786 -10.373 -22.654 1.00 94.56 477 LEU A O 1
ATOM 3799 N N . ASN A 1 478 ? 37.811 -9.958 -23.529 1.00 95.12 478 ASN A N 1
ATOM 3800 C CA . ASN A 1 478 ? 38.539 -10.157 -22.274 1.00 95.12 478 ASN A CA 1
ATOM 3801 C C . ASN A 1 478 ? 38.109 -9.149 -21.201 1.00 95.12 478 ASN A C 1
ATOM 3803 O O . ASN A 1 478 ? 37.833 -9.549 -20.074 1.00 95.12 478 ASN A O 1
ATOM 3807 N N . LYS A 1 479 ? 37.955 -7.864 -21.554 1.00 95.31 479 LYS A N 1
ATOM 3808 C CA . LYS A 1 479 ? 37.432 -6.848 -20.622 1.00 95.31 479 LYS A CA 1
ATOM 3809 C C . LYS A 1 479 ? 36.033 -7.195 -20.117 1.00 95.31 479 LYS A C 1
ATOM 3811 O O . LYS A 1 479 ? 35.785 -7.108 -18.919 1.00 95.31 479 LYS A O 1
ATOM 3816 N N . ARG A 1 480 ? 35.138 -7.621 -21.013 1.00 96.88 480 ARG A N 1
ATOM 3817 C CA . ARG A 1 480 ? 33.775 -8.028 -20.645 1.00 96.88 480 ARG A CA 1
ATOM 3818 C C . ARG A 1 480 ? 33.777 -9.241 -19.715 1.00 96.88 480 ARG A C 1
ATOM 3820 O O . ARG A 1 480 ? 33.030 -9.266 -18.746 1.00 96.88 480 ARG A O 1
ATOM 3827 N N . LEU A 1 481 ? 34.641 -10.218 -19.979 1.00 96.31 481 LEU A N 1
ATOM 3828 C CA . LEU A 1 481 ? 34.782 -11.420 -19.156 1.00 96.31 481 LEU A CA 1
ATOM 3829 C C . LEU A 1 481 ? 35.324 -11.075 -17.755 1.00 96.31 481 LEU A C 1
ATOM 3831 O O . LEU A 1 481 ? 34.836 -11.597 -16.755 1.00 96.31 481 LEU A O 1
ATOM 3835 N N . ASP A 1 482 ? 36.275 -10.144 -17.657 1.00 95.38 482 ASP A N 1
ATOM 3836 C CA . ASP A 1 482 ? 36.776 -9.635 -16.374 1.00 95.38 482 ASP A CA 1
ATOM 3837 C C . ASP A 1 482 ? 35.713 -8.848 -15.593 1.00 95.38 482 ASP A C 1
ATOM 3839 O O . ASP A 1 482 ? 35.649 -8.929 -14.364 1.00 95.38 482 ASP A O 1
ATOM 3843 N N . GLU A 1 483 ? 34.871 -8.080 -16.284 1.00 94.38 483 GLU A N 1
ATOM 3844 C CA . GLU A 1 483 ? 33.725 -7.396 -15.681 1.00 94.38 483 GLU A CA 1
ATOM 3845 C C . GLU A 1 483 ? 32.700 -8.400 -15.147 1.00 94.38 483 GLU A C 1
ATOM 3847 O O . GLU A 1 483 ? 32.287 -8.277 -13.993 1.00 94.38 483 GLU A O 1
ATOM 3852 N N . GLU A 1 484 ? 32.359 -9.432 -15.923 1.00 94.62 484 GLU A N 1
ATOM 3853 C CA . GLU A 1 484 ? 31.472 -10.511 -15.479 1.00 94.62 484 GLU A CA 1
ATOM 3854 C C . GLU A 1 484 ? 32.037 -11.225 -14.245 1.00 94.62 484 GLU A C 1
ATOM 3856 O O . GLU A 1 484 ? 31.325 -11.356 -13.248 1.00 94.62 484 GLU A O 1
ATOM 3861 N N . ARG A 1 485 ? 33.331 -11.577 -14.232 1.00 95.50 485 ARG A N 1
ATOM 3862 C CA . ARG A 1 485 ? 33.998 -12.153 -13.047 1.00 95.50 485 ARG A CA 1
ATOM 3863 C C . ARG A 1 485 ? 33.878 -11.247 -11.823 1.00 95.50 485 ARG A C 1
ATOM 3865 O O . ARG A 1 485 ? 33.456 -11.707 -10.768 1.00 95.50 485 ARG A O 1
ATOM 3872 N N . LYS A 1 486 ? 34.147 -9.946 -11.970 1.00 94.50 486 LYS A N 1
ATOM 3873 C CA . LYS A 1 486 ? 34.004 -8.971 -10.873 1.00 94.50 486 LYS A CA 1
ATOM 3874 C C . LYS A 1 486 ? 32.566 -8.846 -10.377 1.00 94.50 486 LYS A C 1
ATOM 3876 O O . LYS A 1 486 ? 32.356 -8.603 -9.191 1.00 94.50 486 LYS A O 1
ATOM 3881 N N . THR A 1 487 ? 31.572 -8.947 -11.260 1.00 93.44 487 THR A N 1
ATOM 3882 C CA . THR A 1 487 ? 30.163 -8.943 -10.836 1.00 93.44 487 THR A CA 1
ATOM 3883 C C . THR A 1 487 ? 29.808 -10.211 -10.070 1.00 93.44 487 THR A C 1
ATOM 3885 O O . THR A 1 487 ? 29.146 -10.119 -9.040 1.00 93.44 487 THR A O 1
ATOM 3888 N N . LEU A 1 488 ? 30.311 -11.363 -10.514 1.00 91.00 488 LEU A N 1
ATOM 3889 C CA . LEU A 1 488 ? 30.097 -12.655 -9.870 1.00 91.00 488 LEU A CA 1
ATOM 3890 C C . LEU A 1 488 ? 30.734 -12.692 -8.476 1.00 91.00 488 LEU A C 1
ATOM 3892 O O . LEU A 1 488 ? 30.055 -13.053 -7.519 1.00 91.00 488 LEU A O 1
ATOM 3896 N N . ASP A 1 489 ? 31.966 -12.196 -8.338 1.00 92.25 489 ASP A N 1
ATOM 3897 C CA . ASP A 1 489 ? 32.649 -12.071 -7.044 1.00 92.25 489 ASP A CA 1
ATOM 3898 C C . ASP A 1 489 ? 31.872 -11.162 -6.078 1.00 92.25 489 ASP A C 1
ATOM 3900 O O . ASP A 1 489 ? 31.703 -11.494 -4.907 1.00 92.25 489 ASP A O 1
ATOM 3904 N N . LYS A 1 490 ? 31.333 -10.030 -6.555 1.00 89.44 490 LYS A N 1
ATOM 3905 C CA . LYS A 1 490 ? 30.502 -9.133 -5.729 1.00 89.44 490 LYS A CA 1
ATOM 3906 C C . LYS A 1 490 ? 29.210 -9.801 -5.266 1.00 89.44 490 LYS A C 1
ATOM 3908 O O . LYS A 1 490 ? 28.834 -9.642 -4.108 1.00 89.44 490 LYS A O 1
ATOM 3913 N N . VAL A 1 491 ? 28.541 -10.538 -6.155 1.00 90.00 491 VAL A N 1
ATOM 3914 C CA . VAL A 1 491 ? 27.321 -11.286 -5.820 1.00 90.00 491 VAL A CA 1
ATOM 3915 C C . VAL A 1 491 ? 27.636 -12.384 -4.802 1.00 90.00 491 VAL A C 1
ATOM 3917 O O . VAL A 1 491 ? 26.911 -12.532 -3.821 1.00 90.00 491 VAL A O 1
ATOM 3920 N N . GLN A 1 492 ? 28.750 -13.095 -4.973 1.00 85.00 492 GLN A N 1
ATOM 3921 C CA . GLN A 1 492 ? 29.180 -14.153 -4.064 1.00 85.00 492 GLN A CA 1
ATOM 3922 C C . GLN A 1 492 ? 29.561 -13.611 -2.678 1.00 85.00 492 GLN A C 1
ATOM 3924 O O . GLN A 1 492 ? 29.193 -14.217 -1.678 1.00 85.00 492 GLN A O 1
ATOM 3929 N N . VAL A 1 493 ? 30.211 -12.445 -2.599 1.00 83.56 493 VAL A N 1
ATOM 3930 C CA . VAL A 1 493 ? 30.502 -11.757 -1.326 1.00 83.56 493 VAL A CA 1
ATOM 3931 C C . VAL A 1 493 ? 29.233 -11.226 -0.652 1.00 83.56 493 VAL A C 1
ATOM 3933 O O . VAL A 1 493 ? 29.190 -11.165 0.565 1.00 83.56 493 VAL A O 1
ATOM 3936 N N . SER A 1 494 ? 28.190 -10.866 -1.407 1.00 76.38 494 SER A N 1
ATOM 3937 C CA . SER A 1 494 ? 26.907 -10.420 -0.834 1.00 76.38 494 SER A CA 1
ATOM 3938 C C . SER A 1 494 ? 25.990 -11.551 -0.343 1.00 76.38 494 SER A C 1
ATOM 3940 O O . SER A 1 494 ? 24.966 -11.275 0.277 1.00 76.38 494 SER A O 1
ATOM 3942 N N . LEU A 1 495 ? 26.329 -12.807 -0.654 1.00 69.94 495 LEU A N 1
ATOM 3943 C CA . LEU A 1 495 ? 25.574 -14.009 -0.272 1.00 69.94 495 LEU A CA 1
ATOM 3944 C C . LEU A 1 495 ? 26.107 -14.691 1.004 1.00 69.94 495 LEU A C 1
ATOM 3946 O O . LEU A 1 495 ? 25.469 -15.629 1.484 1.00 69.94 495 LEU A O 1
ATOM 3950 N N . PHE A 1 496 ? 27.233 -14.222 1.547 1.00 57.94 496 PHE A N 1
ATOM 3951 C CA . PHE A 1 496 ? 27.795 -14.597 2.850 1.00 57.94 496 PHE A CA 1
ATOM 3952 C C . PHE A 1 496 ? 27.729 -13.403 3.801 1.00 57.94 496 PHE A C 1
ATOM 3954 O O . PHE A 1 496 ? 27.569 -13.647 5.019 1.00 57.94 496 PHE A O 1
#

InterPro domains:
  IPR038929 Coiled-coil domain-containing protein 13 [PTHR31935] (101-492)